Protein AF-A0A3A9GCS2-F1 (afdb_monomer_lite)

Radius of gyration: 21.58 Å; chains: 1; bounding box: 58×76×48 Å

Structure (mmCIF, N/CA/C/O backbone):
data_AF-A0A3A9GCS2-F1
#
_entry.id   AF-A0A3A9GCS2-F1
#
loop_
_atom_site.group_PDB
_atom_site.id
_atom_site.type_symbol
_atom_site.label_atom_id
_atom_site.label_alt_id
_atom_site.label_comp_id
_atom_site.label_asym_id
_atom_site.label_entity_id
_atom_site.label_seq_id
_atom_site.pdbx_PDB_ins_code
_atom_site.Cartn_x
_atom_site.Cartn_y
_atom_site.Cartn_z
_atom_site.occupancy
_atom_site.B_iso_or_equiv
_atom_site.auth_seq_id
_atom_site.auth_comp_id
_atom_site.auth_asym_id
_atom_site.auth_atom_id
_atom_site.pdbx_PDB_model_num
ATOM 1 N N . MET A 1 1 ? -0.606 -51.457 -25.659 1.00 39.75 1 MET A N 1
ATOM 2 C CA . MET A 1 1 ? -1.468 -51.600 -24.466 1.00 39.75 1 MET A CA 1
ATOM 3 C C . MET A 1 1 ? -0.758 -50.981 -23.268 1.00 39.75 1 MET A C 1
ATOM 5 O O . MET A 1 1 ? 0.150 -51.599 -22.729 1.00 39.75 1 MET A O 1
ATOM 9 N N . LYS A 1 2 ? -1.099 -49.731 -22.942 1.00 30.97 2 LYS A N 1
ATOM 10 C CA . LYS A 1 2 ? -0.960 -49.078 -21.628 1.00 30.97 2 LYS A CA 1
ATOM 11 C C . LYS A 1 2 ? -1.582 -47.689 -21.780 1.00 30.97 2 LYS A C 1
ATOM 13 O O . LYS A 1 2 ? -0.999 -46.808 -22.401 1.00 30.97 2 LYS A O 1
ATOM 18 N N . GLU A 1 3 ? -2.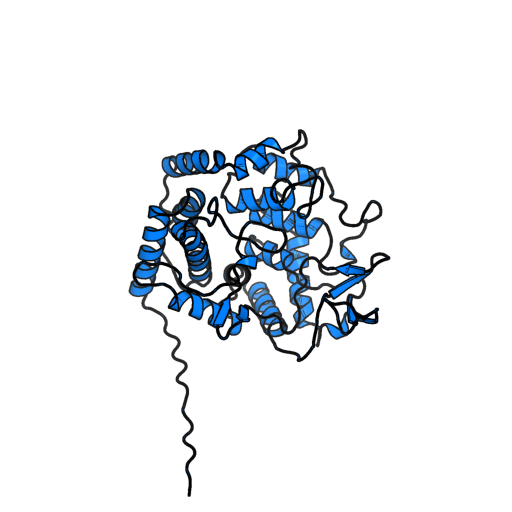823 -47.575 -21.325 1.00 30.20 3 GLU A N 1
ATOM 19 C CA . GLU A 1 3 ? -3.584 -46.331 -21.262 1.00 30.20 3 GLU A CA 1
ATOM 20 C C . GLU A 1 3 ? -2.958 -45.404 -20.216 1.00 30.20 3 GLU A C 1
ATOM 22 O O . GLU A 1 3 ? -2.733 -45.802 -19.074 1.00 30.20 3 GLU A O 1
ATOM 27 N N . LEU A 1 4 ? -2.685 -44.160 -20.605 1.00 31.75 4 LEU A N 1
ATOM 28 C CA . LEU A 1 4 ? -2.402 -43.066 -19.684 1.00 31.75 4 LEU A CA 1
ATOM 29 C C . LEU A 1 4 ? -3.685 -42.248 -19.545 1.00 31.75 4 LEU A C 1
ATOM 31 O O . LEU A 1 4 ? -4.057 -41.463 -20.415 1.00 31.75 4 LEU A O 1
ATOM 35 N N . SER A 1 5 ? -4.375 -42.503 -18.436 1.00 30.11 5 SER A N 1
ATOM 36 C CA . SER A 1 5 ? -5.540 -41.769 -17.956 1.00 30.11 5 SER A CA 1
ATOM 37 C C . SER A 1 5 ? -5.201 -40.285 -17.779 1.00 30.11 5 SER A C 1
ATOM 39 O O . SER A 1 5 ? -4.452 -39.902 -16.880 1.00 30.11 5 SER A O 1
ATOM 41 N N . CYS A 1 6 ? -5.798 -39.442 -18.618 1.00 29.20 6 CYS A N 1
ATOM 42 C CA . CYS A 1 6 ? -5.827 -37.997 -18.446 1.00 29.20 6 CYS A CA 1
ATOM 43 C C . CYS A 1 6 ? -6.805 -37.649 -17.308 1.00 29.20 6 CYS A C 1
ATOM 45 O O . CYS A 1 6 ? -8.025 -37.663 -17.492 1.00 29.20 6 CYS A O 1
ATOM 47 N N . MET A 1 7 ? -6.279 -37.346 -16.116 1.00 28.23 7 MET A N 1
ATOM 48 C CA . MET A 1 7 ? -7.063 -36.732 -15.042 1.00 28.23 7 MET A CA 1
ATOM 49 C C . MET A 1 7 ? -7.455 -35.311 -15.463 1.00 28.23 7 MET A C 1
ATOM 51 O O . MET A 1 7 ? -6.637 -34.394 -15.471 1.00 28.23 7 MET A O 1
ATOM 55 N N . LYS A 1 8 ? -8.735 -35.124 -15.791 1.00 29.70 8 LYS A N 1
ATOM 56 C CA . LYS A 1 8 ? -9.366 -33.805 -15.875 1.00 29.70 8 LYS A CA 1
ATOM 57 C C . LYS A 1 8 ? -9.330 -33.154 -14.490 1.00 29.70 8 LYS A C 1
ATOM 59 O O . LYS A 1 8 ? -10.089 -33.549 -13.606 1.00 29.70 8 LYS A O 1
ATOM 64 N N . MET A 1 9 ? -8.497 -32.131 -14.312 1.00 29.33 9 MET A N 1
ATOM 65 C CA . MET A 1 9 ? -8.662 -31.196 -13.201 1.00 29.33 9 MET A CA 1
ATOM 66 C C . MET A 1 9 ? -9.981 -30.442 -13.396 1.00 29.33 9 MET A C 1
ATOM 68 O O . MET A 1 9 ? -10.124 -29.635 -14.313 1.00 29.33 9 MET A O 1
ATOM 72 N N . LYS A 1 10 ? -10.971 -30.730 -12.546 1.00 30.91 10 LYS A N 1
ATOM 73 C CA . LYS A 1 10 ? -12.172 -29.904 -12.409 1.00 30.91 10 LYS A CA 1
ATOM 74 C C . LYS A 1 10 ? -11.767 -28.594 -11.734 1.00 30.91 10 LYS A C 1
ATOM 76 O O . LYS A 1 10 ? -11.644 -28.542 -10.515 1.00 30.91 10 LYS A O 1
ATOM 81 N N . GLY A 1 11 ? -11.583 -27.539 -12.523 1.00 32.00 11 GLY A N 1
ATOM 82 C CA . GLY A 1 11 ? -11.622 -26.168 -12.025 1.00 32.00 11 GLY A CA 1
ATOM 83 C C . GLY A 1 11 ? -13.046 -25.844 -11.580 1.00 32.00 11 GLY A C 1
ATOM 84 O O . GLY A 1 11 ? -13.867 -25.413 -12.382 1.00 32.00 11 GLY A O 1
ATOM 85 N N . SER A 1 12 ? -13.362 -26.121 -10.317 1.00 35.31 12 SER A N 1
ATOM 86 C CA . SER A 1 12 ? -14.592 -25.658 -9.683 1.00 35.31 12 SER A CA 1
ATOM 87 C C . SER A 1 12 ? -14.319 -24.282 -9.091 1.00 35.31 12 SER A C 1
ATOM 89 O O . SER A 1 12 ? -13.737 -24.190 -8.013 1.00 35.31 12 SER A O 1
ATOM 91 N N . SER A 1 13 ? -14.751 -23.211 -9.759 1.00 41.91 13 SER A N 1
ATOM 92 C CA . SER A 1 13 ? -14.886 -21.914 -9.095 1.00 41.91 13 SER A CA 1
ATOM 93 C C . SER A 1 13 ? -15.993 -22.042 -8.044 1.00 41.91 13 SER A C 1
ATOM 95 O O . SER A 1 13 ? -17.179 -21.932 -8.362 1.00 41.91 13 SER A O 1
ATOM 97 N N . ARG A 1 14 ? -15.633 -22.342 -6.793 1.00 47.34 14 ARG A N 1
ATOM 98 C CA . ARG A 1 14 ? -16.568 -22.232 -5.672 1.00 47.34 14 ARG A CA 1
ATOM 99 C C . ARG A 1 14 ? -16.862 -20.747 -5.473 1.00 47.34 14 ARG A C 1
ATOM 101 O O . ARG A 1 14 ? -16.054 -20.030 -4.901 1.00 47.34 14 ARG A O 1
ATOM 108 N N . ARG A 1 15 ? -18.007 -20.274 -5.963 1.00 51.75 15 ARG A N 1
ATOM 109 C CA . ARG A 1 15 ? -18.645 -19.105 -5.353 1.00 51.75 15 ARG A CA 1
ATOM 110 C C . ARG A 1 15 ? -19.301 -19.613 -4.076 1.00 51.75 15 ARG A C 1
ATOM 112 O O . ARG A 1 15 ? -20.202 -20.445 -4.160 1.00 51.75 15 ARG A O 1
ATOM 119 N N . ALA A 1 16 ? -18.790 -19.182 -2.926 1.00 59.31 16 ALA A N 1
ATOM 120 C CA . ALA A 1 16 ? -19.481 -19.360 -1.656 1.00 59.31 16 ALA A CA 1
ATOM 121 C C . ALA A 1 16 ? -20.886 -18.746 -1.767 1.00 59.31 16 ALA A C 1
ATOM 123 O O . ALA A 1 16 ? -21.078 -17.772 -2.501 1.00 59.31 16 ALA A O 1
ATOM 124 N N . SER A 1 17 ? -21.879 -19.345 -1.110 1.00 68.50 17 SER A N 1
ATOM 125 C CA . SER A 1 17 ? -23.223 -18.766 -1.103 1.00 68.50 17 SER A CA 1
ATOM 126 C C . SER A 1 17 ? -23.206 -17.420 -0.363 1.00 68.50 17 SER A C 1
ATOM 128 O O . SER A 1 17 ? -22.366 -17.214 0.513 1.00 68.50 17 SER A O 1
ATOM 130 N N . ASN A 1 18 ? -24.132 -16.504 -0.667 1.00 65.88 18 ASN A N 1
ATOM 131 C CA . ASN A 1 18 ? -24.208 -15.215 0.042 1.00 65.88 18 ASN A CA 1
ATOM 132 C C . ASN A 1 18 ? -24.343 -15.400 1.570 1.00 65.88 18 ASN A C 1
ATOM 134 O O . ASN A 1 18 ? -23.816 -14.597 2.333 1.00 65.88 18 ASN A O 1
ATOM 138 N N . SER A 1 19 ? -24.991 -16.482 2.025 1.00 66.25 19 SER A N 1
ATOM 139 C CA . SER A 1 19 ? -25.070 -16.837 3.449 1.00 66.25 19 SER A CA 1
ATOM 140 C C . SER A 1 19 ? -23.724 -17.256 4.043 1.00 66.25 19 SER A C 1
ATOM 142 O O . SER A 1 19 ? -23.436 -16.900 5.181 1.00 66.25 19 SER A O 1
ATOM 144 N N . ASP A 1 20 ? -22.883 -17.968 3.287 1.00 72.94 20 ASP A N 1
ATOM 145 C CA . ASP A 1 20 ? -21.543 -18.358 3.748 1.00 72.94 20 ASP A CA 1
ATOM 146 C C . ASP A 1 20 ? -20.611 -17.140 3.831 1.00 72.94 20 ASP A C 1
ATOM 148 O O . ASP A 1 20 ? -19.806 -17.036 4.756 1.00 72.94 20 ASP A O 1
ATOM 152 N N . GLN A 1 21 ? -20.741 -16.201 2.886 1.00 78.00 21 GLN A N 1
ATOM 153 C CA . GLN A 1 21 ? -19.963 -14.959 2.861 1.00 78.00 21 GLN A CA 1
ATOM 154 C C . GLN A 1 21 ? -20.330 -14.025 4.019 1.00 78.00 21 GLN A C 1
ATOM 156 O O . GLN A 1 21 ? -19.434 -13.543 4.709 1.00 78.00 21 GLN A O 1
ATOM 161 N N . SER A 1 22 ? -21.628 -13.809 4.265 1.00 74.50 22 SER A N 1
ATOM 162 C CA . SER A 1 22 ? -22.109 -13.004 5.399 1.00 74.50 22 SER A CA 1
ATOM 163 C C . SER A 1 22 ? -21.662 -13.608 6.730 1.00 74.50 22 SER A C 1
ATOM 165 O O . SER A 1 22 ? -21.099 -12.905 7.560 1.00 74.50 22 SER A O 1
ATOM 167 N N . ASN A 1 23 ? -21.793 -14.928 6.896 1.00 87.25 23 ASN A N 1
ATOM 168 C CA . ASN A 1 23 ? -21.334 -15.620 8.101 1.00 87.25 23 ASN A CA 1
ATOM 169 C C . ASN A 1 23 ? -19.813 -15.474 8.315 1.00 87.25 23 ASN A C 1
ATOM 171 O O . ASN A 1 23 ? -19.345 -15.266 9.433 1.00 87.25 23 ASN A O 1
ATOM 175 N N . LEU A 1 24 ? -19.012 -15.563 7.249 1.00 93.56 24 LEU A N 1
ATOM 176 C CA . LEU A 1 24 ? -17.567 -15.370 7.350 1.00 93.56 24 LEU A CA 1
ATOM 177 C C . LEU A 1 24 ? -17.199 -13.927 7.731 1.00 93.56 24 LEU A C 1
ATOM 179 O O . LEU A 1 24 ? -16.340 -13.736 8.593 1.00 93.56 24 LEU A O 1
ATOM 183 N N . LEU A 1 25 ? -17.856 -12.929 7.130 1.00 95.69 25 LEU A N 1
ATOM 184 C CA . LEU A 1 25 ? -17.661 -11.518 7.473 1.00 95.69 25 LEU A CA 1
ATOM 185 C C . LEU A 1 25 ? -17.982 -11.248 8.948 1.00 95.69 25 LEU A C 1
ATOM 187 O O . LEU A 1 25 ? -17.190 -10.586 9.623 1.00 95.69 25 LEU A O 1
ATOM 191 N N . ASP A 1 26 ? -19.095 -11.787 9.448 1.00 95.19 26 ASP A N 1
ATOM 192 C CA . ASP A 1 26 ? -19.522 -11.624 10.839 1.00 95.19 26 ASP A CA 1
ATOM 193 C C . ASP A 1 26 ? -18.474 -12.184 11.806 1.00 95.19 26 ASP A C 1
ATOM 195 O O . ASP A 1 26 ? -18.030 -11.475 12.706 1.00 95.19 26 ASP A O 1
ATOM 199 N N . ARG A 1 27 ? -17.988 -13.410 11.566 1.00 96.50 27 ARG A N 1
ATOM 200 C CA . ARG A 1 27 ? -16.975 -14.055 12.421 1.00 96.50 27 ARG A CA 1
ATOM 201 C C . ARG A 1 27 ? -15.653 -13.294 12.458 1.00 96.50 27 ARG A C 1
ATOM 203 O O . ARG A 1 27 ? -15.095 -13.076 13.532 1.00 96.50 27 ARG A O 1
ATOM 210 N N . ILE A 1 28 ? -15.147 -12.876 11.293 1.00 98.31 28 ILE A N 1
ATOM 211 C CA . ILE A 1 28 ? -13.907 -12.088 11.213 1.00 98.31 28 ILE A CA 1
ATOM 212 C C . ILE A 1 28 ? -14.083 -10.766 11.970 1.00 98.31 28 ILE A C 1
ATOM 214 O O . ILE A 1 28 ? -13.216 -10.359 12.748 1.00 98.31 28 ILE A O 1
ATOM 218 N N . SER A 1 29 ? -15.213 -10.093 11.747 1.00 98.00 29 SER A N 1
ATOM 219 C CA . SER A 1 29 ? -15.491 -8.791 12.346 1.00 98.00 29 SER A CA 1
ATOM 220 C C . SER A 1 29 ? -15.664 -8.891 13.860 1.00 98.00 29 SER A C 1
ATOM 222 O O . SER A 1 29 ? -15.117 -8.057 14.575 1.00 98.00 29 SER A O 1
ATOM 224 N N . GLU A 1 30 ? -16.353 -9.919 14.360 1.00 97.88 30 GLU A N 1
ATOM 225 C CA . GLU A 1 30 ? -16.522 -10.178 15.793 1.00 97.88 30 GLU A CA 1
ATOM 226 C C . GLU A 1 30 ? -15.166 -10.373 16.483 1.00 97.88 30 GLU A C 1
ATOM 228 O O . GLU A 1 30 ? -14.871 -9.681 17.463 1.00 97.88 30 GLU A O 1
ATOM 233 N N . PHE A 1 31 ? -14.291 -11.218 15.918 1.00 98.62 31 PHE A N 1
ATOM 234 C CA . PHE A 1 31 ? -12.938 -11.419 16.441 1.00 98.62 31 PHE A CA 1
ATOM 235 C C . PHE A 1 31 ? -12.153 -10.100 16.521 1.00 98.62 31 PHE A C 1
ATOM 237 O O . PHE A 1 31 ? -11.556 -9.783 17.554 1.00 98.62 31 PHE A O 1
ATOM 244 N N . LEU A 1 32 ? -12.155 -9.309 15.443 1.00 98.75 32 LEU A N 1
ATOM 245 C CA . LEU A 1 32 ? -11.411 -8.049 15.395 1.00 98.75 32 LEU A CA 1
ATOM 246 C C . LEU A 1 32 ? -11.992 -6.999 16.348 1.00 98.75 32 LEU A C 1
ATOM 248 O O . LEU A 1 32 ? -11.231 -6.354 17.065 1.00 98.75 32 LEU A O 1
ATOM 252 N N . VAL A 1 33 ? -13.316 -6.849 16.412 1.00 98.38 33 VAL A N 1
ATOM 253 C CA . VAL A 1 33 ? -13.975 -5.894 17.318 1.00 98.38 33 VAL A CA 1
ATOM 254 C C . VAL A 1 33 ? -13.690 -6.229 18.784 1.00 98.38 33 VAL A C 1
ATOM 256 O O . VAL A 1 33 ? -13.487 -5.323 19.592 1.00 98.38 33 VAL A O 1
ATOM 259 N N . GLN A 1 34 ? -13.628 -7.516 19.131 1.00 98.25 34 GLN A N 1
ATOM 260 C CA . GLN A 1 34 ? -13.382 -7.958 20.501 1.00 98.25 34 GLN A CA 1
ATOM 261 C C . GLN A 1 34 ? -11.911 -7.834 20.931 1.00 98.25 34 GLN A C 1
ATOM 263 O O . GLN A 1 34 ? -11.634 -7.595 22.111 1.00 98.25 34 GLN A O 1
ATOM 268 N N . HIS A 1 35 ? -10.962 -8.035 20.013 1.00 98.38 35 HIS A N 1
ATOM 269 C CA . HIS A 1 35 ? -9.557 -8.253 20.377 1.00 98.38 35 HIS A CA 1
ATOM 270 C C . HIS A 1 35 ? -8.563 -7.231 19.833 1.00 98.38 35 HIS A C 1
ATOM 272 O O . HIS A 1 35 ? -7.452 -7.145 20.366 1.00 98.38 35 HIS A O 1
ATOM 278 N N . ALA A 1 36 ? -8.910 -6.501 18.776 1.00 98.50 36 ALA A N 1
ATOM 279 C CA . ALA A 1 36 ? -7.979 -5.601 18.119 1.00 98.50 36 ALA A CA 1
ATOM 280 C C . ALA A 1 36 ? -7.885 -4.238 18.814 1.00 98.50 36 ALA A C 1
ATOM 282 O O . ALA A 1 36 ? -8.711 -3.848 19.645 1.00 98.50 36 ALA A O 1
ATOM 283 N N . ASN A 1 37 ? -6.844 -3.492 18.466 1.00 97.94 37 ASN A N 1
ATOM 284 C CA . ASN A 1 37 ? -6.675 -2.123 18.916 1.00 97.94 37 ASN A CA 1
ATOM 285 C C . ASN A 1 37 ? -7.756 -1.174 18.351 1.00 97.94 37 ASN A C 1
ATOM 287 O O . ASN A 1 37 ? -8.451 -1.500 17.386 1.00 97.94 37 ASN A O 1
ATOM 291 N N . PRO A 1 38 ? -7.865 0.050 18.900 1.00 98.44 38 PRO A N 1
ATOM 292 C CA . PRO A 1 38 ? -8.879 1.014 18.479 1.00 98.44 38 PRO A CA 1
ATOM 293 C C . PRO A 1 38 ? -8.889 1.322 16.976 1.00 98.44 38 PRO A C 1
ATOM 295 O O . PRO A 1 38 ? -9.953 1.529 16.408 1.00 98.44 38 PRO A O 1
ATOM 298 N N . SER A 1 39 ? -7.726 1.330 16.319 1.00 98.25 39 SER A N 1
ATOM 299 C CA . SER A 1 39 ? -7.620 1.644 14.890 1.00 98.25 39 SER A CA 1
ATOM 300 C C . SER A 1 39 ? -8.224 0.559 13.997 1.00 98.25 39 SER A C 1
ATOM 302 O O . SER A 1 39 ? -9.014 0.882 13.112 1.00 98.25 39 SER A O 1
ATOM 304 N N . ILE A 1 40 ? -7.932 -0.720 14.258 1.00 98.75 40 ILE A N 1
ATOM 305 C CA . ILE A 1 40 ? -8.548 -1.828 13.517 1.00 98.75 40 ILE A CA 1
ATOM 306 C C . ILE A 1 40 ? -10.055 -1.863 13.776 1.00 98.75 40 ILE A C 1
ATOM 308 O O . ILE A 1 40 ? -10.834 -1.977 12.833 1.00 98.75 40 ILE A O 1
ATOM 312 N N . VAL A 1 41 ? -10.478 -1.714 15.038 1.00 98.75 41 VAL A N 1
ATOM 313 C CA . VAL A 1 41 ? -11.908 -1.647 15.380 1.00 98.75 41 VAL A CA 1
ATOM 314 C C . VAL A 1 41 ? -12.583 -0.505 14.623 1.00 98.75 41 VAL A C 1
ATOM 316 O O . VAL A 1 41 ? -13.674 -0.690 14.083 1.00 98.75 41 VAL A O 1
ATOM 319 N N . TYR A 1 42 ? -11.922 0.652 14.527 1.00 98.50 42 TYR A N 1
ATOM 320 C CA . TYR A 1 42 ? -12.462 1.785 13.793 1.00 98.50 42 TYR A CA 1
ATOM 321 C C . TYR A 1 42 ? -12.661 1.444 12.311 1.00 98.50 42 TYR A C 1
ATOM 323 O O . TYR A 1 42 ? -13.778 1.563 11.807 1.00 98.50 42 TYR A O 1
ATOM 331 N N . HIS A 1 43 ? -11.635 0.932 11.634 1.00 97.88 43 HIS A N 1
ATOM 332 C CA . HIS A 1 43 ? -11.751 0.514 10.237 1.00 97.88 43 HIS A CA 1
ATOM 333 C C . HIS A 1 43 ? -12.877 -0.497 10.003 1.00 97.88 43 HIS A C 1
ATOM 335 O O . HIS A 1 43 ? -13.703 -0.307 9.110 1.00 97.88 43 HIS A O 1
ATOM 341 N N . VAL A 1 44 ? -12.951 -1.552 10.822 1.00 98.31 44 VAL A N 1
ATOM 342 C CA . VAL A 1 44 ? -13.973 -2.599 10.680 1.00 98.31 44 VAL A CA 1
ATOM 343 C C . VAL A 1 44 ? -15.373 -1.997 10.778 1.00 98.31 44 VAL A C 1
ATOM 345 O O . VAL A 1 44 ? -16.214 -2.245 9.916 1.00 98.31 44 VAL A O 1
ATOM 348 N N . LYS A 1 45 ? -15.638 -1.158 11.781 1.00 98.19 45 LYS A N 1
ATOM 349 C CA . LYS A 1 45 ? -16.982 -0.600 11.966 1.00 98.19 45 LYS A CA 1
ATOM 350 C C . LYS A 1 45 ? -17.324 0.529 10.986 1.00 98.19 45 LYS A C 1
ATOM 352 O O . LYS A 1 45 ? -18.494 0.693 10.639 1.00 98.19 45 LYS A O 1
ATOM 357 N N . ASN A 1 46 ? -16.337 1.316 10.554 1.00 97.00 46 ASN A N 1
ATOM 358 C CA . ASN A 1 46 ? -16.541 2.476 9.682 1.00 97.00 46 ASN A CA 1
ATOM 359 C C . ASN A 1 46 ? -16.571 2.107 8.198 1.00 97.00 46 ASN A C 1
ATOM 361 O O . ASN A 1 46 ? -17.511 2.472 7.496 1.00 97.00 46 ASN A O 1
ATOM 365 N N . ASP A 1 47 ? -15.557 1.381 7.732 1.00 95.00 47 ASP A N 1
ATOM 366 C CA . ASP A 1 47 ? -15.317 1.170 6.302 1.00 95.00 47 ASP A CA 1
ATOM 367 C C . ASP A 1 47 ? -15.980 -0.114 5.791 1.00 95.00 47 ASP A C 1
ATOM 369 O O . ASP A 1 47 ? -16.426 -0.169 4.638 1.00 95.00 47 ASP A O 1
ATOM 373 N N . ILE A 1 48 ? -16.054 -1.135 6.655 1.00 96.50 48 ILE A N 1
ATOM 374 C CA . ILE A 1 48 ? -16.537 -2.475 6.306 1.00 96.50 48 ILE A CA 1
ATOM 375 C C . ILE A 1 48 ? -18.006 -2.647 6.704 1.00 96.50 48 ILE A C 1
ATOM 377 O O . ILE A 1 48 ? -18.858 -2.796 5.832 1.00 96.50 48 ILE A O 1
ATOM 381 N N . LEU A 1 49 ? -18.319 -2.581 8.003 1.00 95.75 49 LEU A N 1
ATOM 382 C CA . LEU A 1 49 ? -19.678 -2.806 8.512 1.00 95.75 49 LEU A CA 1
ATOM 383 C C . LEU A 1 49 ? -20.598 -1.587 8.380 1.00 95.75 49 LEU A C 1
ATOM 385 O O . LEU A 1 49 ? -21.815 -1.728 8.421 1.00 95.75 49 LEU A O 1
ATOM 389 N N . LYS A 1 50 ? -20.027 -0.383 8.253 1.00 95.88 50 LYS A N 1
ATOM 390 C CA . LYS A 1 50 ? -20.758 0.890 8.100 1.00 95.88 50 LYS A CA 1
ATOM 391 C C . LYS A 1 50 ? -21.848 1.110 9.161 1.00 95.88 50 LYS A C 1
ATOM 393 O O . LYS A 1 50 ? -22.902 1.672 8.872 1.00 95.88 50 LYS A O 1
ATOM 398 N N . ASN A 1 51 ? -21.584 0.684 10.395 1.00 95.81 51 ASN A N 1
ATOM 399 C CA . ASN A 1 51 ? -22.540 0.709 11.508 1.00 95.81 51 ASN A CA 1
ATOM 400 C C . ASN A 1 51 ? -22.019 1.452 12.751 1.00 95.81 51 ASN A C 1
ATOM 402 O O . ASN A 1 51 ? -22.602 1.347 13.830 1.00 95.81 51 ASN A O 1
ATOM 406 N N . ILE A 1 52 ? -20.907 2.177 12.618 1.00 97.62 52 ILE A N 1
ATOM 407 C CA . ILE A 1 52 ? -20.317 2.954 13.709 1.00 97.62 52 ILE A CA 1
ATOM 408 C C . ILE A 1 52 ? -21.107 4.242 13.992 1.00 97.62 52 ILE A C 1
ATOM 410 O O . ILE A 1 52 ? -21.514 4.955 13.073 1.00 97.62 52 ILE A O 1
ATOM 414 N N . THR A 1 53 ? -21.276 4.572 15.272 1.00 97.94 53 THR A N 1
ATOM 415 C CA . THR A 1 53 ? -21.896 5.832 15.721 1.00 97.94 53 THR A CA 1
ATOM 416 C C . THR A 1 53 ? -20.873 6.960 15.899 1.00 97.94 53 THR A C 1
ATOM 418 O O . THR A 1 53 ? -19.679 6.711 16.061 1.00 97.94 53 THR A O 1
ATOM 421 N N . ASP A 1 54 ? -21.322 8.219 15.931 1.00 97.50 54 ASP A N 1
ATOM 422 C CA . ASP A 1 54 ? -20.422 9.366 16.136 1.00 97.50 54 ASP A CA 1
ATOM 423 C C . ASP A 1 54 ? -19.765 9.393 17.529 1.00 97.50 54 ASP A C 1
ATOM 425 O O . ASP A 1 54 ? -18.643 9.884 17.665 1.00 97.50 54 ASP A O 1
ATOM 429 N N . ASP A 1 55 ? -20.425 8.852 18.557 1.00 98.00 55 ASP A N 1
ATOM 430 C CA . ASP A 1 55 ? -19.833 8.702 19.893 1.00 98.00 55 ASP A CA 1
ATOM 431 C C . ASP A 1 55 ? -18.683 7.692 19.882 1.00 98.00 55 ASP A C 1
ATOM 433 O O . ASP A 1 55 ? -17.597 7.978 20.386 1.00 98.00 55 ASP A O 1
ATOM 437 N N . GLU A 1 56 ? -18.880 6.540 19.238 1.00 97.94 56 GLU A N 1
ATOM 438 C CA . GLU A 1 56 ? -17.834 5.521 19.099 1.00 97.94 56 GLU A CA 1
ATOM 439 C C . GLU A 1 56 ? -16.663 6.020 18.255 1.00 97.94 56 GLU A C 1
ATOM 441 O O . GLU A 1 56 ? -15.507 5.768 18.584 1.00 97.94 56 GLU A O 1
ATOM 446 N N . LYS A 1 57 ? -16.951 6.774 17.190 1.00 97.94 57 LYS A N 1
ATOM 447 C CA . LYS A 1 57 ? -15.930 7.453 16.389 1.00 97.94 57 LYS A CA 1
ATOM 448 C C . LYS A 1 57 ? -15.046 8.356 17.250 1.00 97.94 57 LYS A C 1
ATOM 450 O O . LYS A 1 57 ? -13.825 8.321 17.106 1.00 97.94 57 LYS A O 1
ATOM 455 N N . ARG A 1 58 ? -15.644 9.163 18.135 1.00 97.69 58 ARG A N 1
ATOM 456 C CA . ARG A 1 58 ? -14.903 10.042 19.055 1.00 97.69 58 ARG A CA 1
ATOM 457 C C . ARG A 1 58 ? -14.065 9.247 20.059 1.00 97.69 58 ARG A C 1
ATOM 459 O O . ARG A 1 58 ? -12.870 9.505 20.147 1.00 97.69 58 ARG A O 1
ATOM 466 N N . ASP A 1 59 ? -14.646 8.245 20.728 1.00 98.38 59 ASP A N 1
ATOM 467 C CA . ASP A 1 59 ? -13.913 7.393 21.686 1.00 98.38 59 ASP A CA 1
ATOM 468 C C . ASP A 1 59 ? -12.695 6.716 21.041 1.00 98.38 59 ASP A C 1
ATOM 470 O O . ASP A 1 59 ? -11.581 6.756 21.572 1.00 98.38 59 ASP A O 1
ATOM 474 N N . LEU A 1 60 ? -12.889 6.115 19.863 1.00 98.50 60 LEU A N 1
ATOM 475 C CA . LEU A 1 60 ? -11.812 5.428 19.160 1.00 98.50 60 LEU A CA 1
ATOM 476 C C . LEU A 1 60 ? -10.713 6.405 18.744 1.00 98.50 60 LEU A C 1
ATOM 478 O O . LEU A 1 60 ? -9.540 6.087 18.934 1.00 98.50 60 LEU A O 1
ATOM 482 N N . GLN A 1 61 ? -11.057 7.594 18.239 1.00 98.06 61 GLN A N 1
ATOM 483 C CA . GLN A 1 61 ? -10.059 8.619 17.924 1.00 98.06 61 GLN A CA 1
ATOM 484 C C . GLN A 1 61 ? -9.251 9.048 19.139 1.00 98.06 61 GLN A C 1
ATOM 486 O O . GLN A 1 61 ? -8.024 9.077 19.054 1.00 98.06 61 GLN A O 1
ATOM 491 N N . ASP A 1 62 ? -9.907 9.336 20.262 1.00 98.19 62 ASP A N 1
ATOM 492 C CA . ASP A 1 62 ? -9.214 9.750 21.479 1.00 98.19 62 ASP A CA 1
ATOM 493 C C . ASP A 1 62 ? -8.194 8.684 21.893 1.00 98.19 62 ASP A C 1
ATOM 495 O O . ASP A 1 62 ? -7.029 8.990 22.150 1.00 98.19 62 ASP A O 1
ATOM 499 N N . ARG A 1 63 ? -8.581 7.404 21.850 1.00 98.44 63 ARG A N 1
ATOM 500 C CA . ARG A 1 63 ? -7.695 6.276 22.175 1.00 98.44 63 ARG A CA 1
ATOM 501 C C . ARG A 1 63 ? -6.559 6.089 21.167 1.00 98.44 63 ARG A C 1
ATOM 503 O O . ARG A 1 63 ? -5.440 5.802 21.590 1.00 98.44 63 ARG A O 1
ATOM 510 N N . ILE A 1 64 ? -6.818 6.256 19.866 1.00 98.44 64 ILE A N 1
ATOM 511 C CA . ILE A 1 64 ? -5.788 6.206 18.811 1.00 98.44 64 ILE A CA 1
ATOM 512 C C . ILE A 1 64 ? -4.750 7.301 19.054 1.00 98.44 64 ILE A C 1
ATOM 514 O O . ILE A 1 64 ? -3.549 7.034 19.025 1.00 98.44 64 ILE A O 1
ATOM 518 N N . LEU A 1 65 ? -5.199 8.523 19.346 1.00 98.25 65 LEU A N 1
ATOM 519 C CA . LEU A 1 65 ? -4.309 9.657 19.566 1.00 98.25 65 LEU A CA 1
ATOM 520 C C . LEU A 1 65 ? -3.408 9.459 20.786 1.00 98.25 65 LEU A C 1
ATOM 522 O O . LEU A 1 65 ? -2.273 9.922 20.760 1.00 98.25 65 LEU A O 1
ATOM 526 N N . GLN A 1 66 ? -3.844 8.730 21.816 1.00 98.00 66 GLN A N 1
ATOM 527 C CA . GLN A 1 66 ? -3.015 8.425 22.992 1.00 98.00 66 GLN A CA 1
ATOM 528 C C . GLN A 1 66 ? -1.947 7.341 22.762 1.00 98.00 66 GLN A C 1
ATOM 530 O O . GLN A 1 66 ? -1.128 7.082 23.649 1.00 98.00 66 GLN A O 1
ATOM 535 N N . GLU A 1 67 ? -1.913 6.678 21.603 1.00 97.19 67 GLU A N 1
ATOM 536 C CA . GLU A 1 67 ? -0.896 5.663 21.345 1.00 97.19 67 GLU A CA 1
ATOM 537 C C . GLU A 1 67 ? 0.520 6.254 21.322 1.00 97.19 67 GLU A C 1
ATOM 539 O O . GLU A 1 67 ? 0.774 7.307 20.741 1.00 97.19 67 GLU A O 1
ATOM 544 N N . LYS A 1 68 ? 1.492 5.526 21.889 1.00 95.69 68 LYS A N 1
ATOM 545 C CA . LYS A 1 68 ? 2.878 6.008 22.035 1.00 95.69 68 LYS A CA 1
ATOM 546 C C . LYS A 1 68 ? 3.510 6.460 20.718 1.00 95.69 68 LYS A C 1
ATOM 548 O O . LYS A 1 68 ? 4.159 7.496 20.695 1.00 95.69 68 LYS A O 1
ATOM 553 N N . ILE A 1 69 ? 3.319 5.702 19.635 1.00 95.06 69 ILE A N 1
ATOM 554 C CA . ILE A 1 69 ? 3.875 6.056 18.319 1.00 95.06 69 ILE A CA 1
ATOM 555 C C . ILE A 1 69 ? 3.220 7.339 17.789 1.00 95.06 69 ILE A C 1
ATOM 557 O O . ILE A 1 69 ? 3.920 8.203 17.269 1.00 95.06 69 ILE A O 1
ATOM 561 N N . ILE A 1 70 ? 1.906 7.504 17.974 1.00 97.06 70 ILE A N 1
ATOM 562 C CA . ILE A 1 70 ? 1.186 8.721 17.576 1.00 97.06 70 ILE A CA 1
ATOM 563 C C . ILE A 1 70 ? 1.684 9.923 18.381 1.00 97.06 70 ILE A C 1
ATOM 565 O O . ILE A 1 70 ? 2.008 10.954 17.800 1.00 97.06 70 ILE A O 1
ATOM 569 N N . GLN A 1 71 ? 1.847 9.772 19.695 1.00 97.62 71 GLN A N 1
ATOM 570 C CA . GLN A 1 71 ? 2.405 10.814 20.558 1.00 97.62 71 GLN A CA 1
ATOM 571 C C . GLN A 1 71 ? 3.842 11.195 20.166 1.00 97.62 71 GLN A C 1
ATOM 573 O O . GLN A 1 71 ? 4.180 12.379 20.160 1.00 97.62 71 GLN A O 1
ATOM 578 N N . SER A 1 72 ? 4.676 10.229 19.767 1.00 95.25 72 SER A N 1
ATOM 579 C CA . SER A 1 72 ? 6.010 10.507 19.217 1.00 95.25 72 SER A CA 1
ATOM 580 C C . SER A 1 72 ? 5.946 11.318 17.919 1.00 95.25 72 SER A C 1
ATOM 582 O O . SER A 1 72 ? 6.680 12.295 17.781 1.00 95.25 72 SER A O 1
ATOM 584 N N . ILE A 1 73 ? 5.040 10.969 16.997 1.00 96.50 73 ILE A N 1
ATOM 585 C CA . ILE A 1 73 ? 4.838 11.716 15.745 1.00 96.50 73 ILE A CA 1
ATOM 586 C C . ILE A 1 73 ? 4.376 13.151 16.036 1.00 96.50 73 ILE A C 1
ATOM 588 O O . ILE A 1 73 ? 4.942 14.093 15.486 1.00 96.50 73 ILE A O 1
ATOM 592 N N . ILE A 1 74 ? 3.399 13.327 16.932 1.00 97.75 74 ILE A N 1
ATOM 593 C CA . ILE A 1 74 ? 2.910 14.649 17.358 1.00 97.75 74 ILE A CA 1
ATOM 594 C C . ILE A 1 74 ? 4.060 15.483 17.932 1.00 97.75 74 ILE A C 1
ATOM 596 O O . ILE A 1 74 ? 4.255 16.627 17.533 1.00 97.75 74 ILE A O 1
ATOM 600 N N . THR A 1 75 ? 4.857 14.898 18.826 1.00 96.44 75 THR A N 1
ATOM 601 C CA . THR A 1 75 ? 5.953 15.600 19.512 1.00 96.44 75 THR A CA 1
ATOM 602 C C . THR A 1 75 ? 7.069 16.024 18.554 1.00 96.44 75 THR A C 1
ATOM 604 O O . THR A 1 75 ? 7.717 17.042 18.782 1.00 96.44 75 THR A O 1
ATOM 607 N N . CYS A 1 76 ? 7.308 15.272 17.474 1.00 95.62 76 CYS A N 1
ATOM 608 C CA . CYS A 1 76 ? 8.351 15.603 16.501 1.00 95.62 76 CYS A CA 1
ATOM 609 C C . CYS A 1 76 ? 7.911 16.605 15.419 1.00 95.62 76 CYS A C 1
ATOM 611 O O . CYS A 1 76 ? 8.735 16.974 14.574 1.00 95.62 76 CYS A O 1
ATOM 613 N N . GLN A 1 77 ? 6.639 17.020 15.399 1.00 97.31 77 GLN A N 1
ATOM 614 C CA . GLN A 1 77 ? 6.148 17.983 14.418 1.00 97.31 77 GLN A CA 1
ATOM 615 C C . GLN A 1 77 ? 6.759 19.368 14.661 1.00 97.31 77 GLN A C 1
ATOM 617 O O . GLN A 1 77 ? 6.760 19.894 15.772 1.00 97.31 77 GLN A O 1
ATOM 622 N N . LYS A 1 78 ? 7.283 19.967 13.594 1.00 96.44 78 LYS A N 1
ATOM 623 C CA . LYS A 1 78 ? 7.872 21.308 13.585 1.00 96.44 78 LYS A CA 1
ATOM 624 C C . LYS A 1 78 ? 6.805 22.380 13.390 1.00 96.44 78 LYS A C 1
ATOM 626 O O . LYS A 1 78 ? 5.707 22.100 12.918 1.00 96.44 78 LYS A O 1
ATOM 631 N N . GLU A 1 79 ? 7.169 23.632 13.660 1.00 96.06 79 GLU A N 1
ATOM 632 C CA . GLU A 1 79 ? 6.288 24.800 13.476 1.00 96.06 79 GLU A CA 1
ATOM 633 C C . GLU A 1 79 ? 5.734 24.923 12.049 1.00 96.06 79 GLU A C 1
ATOM 635 O O . GLU A 1 79 ? 4.597 25.337 11.855 1.00 96.06 79 GLU A O 1
ATOM 640 N N . ASN A 1 80 ? 6.510 24.512 11.042 1.00 95.75 80 ASN A N 1
ATOM 641 C CA . ASN A 1 80 ? 6.088 24.497 9.639 1.00 95.75 80 ASN A CA 1
ATOM 642 C C . ASN A 1 80 ? 5.231 23.270 9.258 1.00 95.75 80 ASN A C 1
ATOM 644 O O . ASN A 1 80 ? 5.004 23.034 8.074 1.00 95.75 80 ASN A O 1
ATOM 648 N N . GLY A 1 81 ? 4.812 22.460 10.235 1.00 97.25 81 GLY A N 1
ATOM 649 C CA . GLY A 1 81 ? 4.014 21.247 10.052 1.00 97.25 81 GLY A CA 1
ATOM 650 C C . GLY A 1 81 ? 4.810 19.990 9.694 1.00 97.25 81 GLY A C 1
ATOM 651 O O . GLY A 1 81 ? 4.272 18.887 9.782 1.00 97.25 81 GLY A O 1
ATOM 652 N N . TRP A 1 82 ? 6.091 20.118 9.342 1.00 96.25 82 TRP A N 1
ATOM 653 C CA . TRP A 1 82 ? 6.930 18.988 8.942 1.00 96.25 82 TRP A CA 1
ATOM 654 C C . TRP A 1 82 ? 7.214 18.036 10.112 1.00 96.25 82 TRP A C 1
ATOM 656 O O . TRP A 1 82 ? 7.570 18.476 11.206 1.00 96.25 82 TRP A O 1
ATOM 666 N N . LEU A 1 83 ? 7.121 16.727 9.882 1.00 95.25 83 LEU A N 1
ATOM 667 C CA . LEU A 1 83 ? 7.371 15.694 10.886 1.00 95.25 83 LEU A CA 1
ATOM 668 C C . LEU A 1 83 ? 8.860 15.326 10.934 1.00 95.25 83 LEU A C 1
ATOM 670 O O . LEU A 1 83 ? 9.430 14.776 9.984 1.00 95.25 83 LEU A O 1
ATOM 674 N N . GLY A 1 84 ? 9.494 15.617 12.069 1.00 92.69 84 GLY A N 1
ATOM 675 C CA . GLY A 1 84 ? 10.867 15.225 12.367 1.00 92.69 84 GLY A CA 1
ATOM 676 C C . GLY A 1 84 ? 11.911 15.814 11.412 1.00 92.69 84 GLY A C 1
ATOM 677 O O . GLY A 1 84 ? 11.782 16.932 10.908 1.00 92.69 84 GLY A O 1
ATOM 678 N N . ASN A 1 85 ? 13.009 15.087 11.191 1.00 88.62 85 ASN A N 1
ATOM 679 C CA . ASN A 1 85 ? 14.172 15.574 10.428 1.00 88.62 85 ASN A CA 1
ATOM 680 C C . ASN A 1 85 ? 14.428 14.807 9.125 1.00 88.62 85 ASN A C 1
ATOM 682 O O . ASN A 1 85 ? 15.444 15.035 8.469 1.00 88.62 85 ASN A O 1
ATOM 686 N N . GLY A 1 86 ? 13.544 13.880 8.764 1.00 89.06 86 GLY A N 1
ATOM 687 C CA . GLY A 1 86 ? 13.651 13.074 7.551 1.00 89.06 86 GLY A CA 1
ATOM 688 C C . GLY A 1 86 ? 12.455 13.260 6.626 1.00 89.06 86 GLY A C 1
ATOM 689 O O . GLY A 1 86 ? 11.385 13.686 7.061 1.00 89.06 86 GLY A O 1
ATOM 690 N N . PHE A 1 87 ? 12.645 12.899 5.357 1.00 89.88 87 PHE A N 1
ATOM 691 C CA . PHE A 1 87 ? 11.550 12.706 4.407 1.00 89.88 87 PHE A CA 1
ATOM 692 C C . PHE A 1 87 ? 11.298 11.218 4.172 1.00 89.88 87 PHE A C 1
ATOM 694 O O . PHE A 1 87 ? 10.275 10.712 4.610 1.00 89.88 87 PHE A O 1
ATOM 701 N N . HIS A 1 88 ? 12.249 10.535 3.529 1.00 88.06 88 HIS A N 1
ATOM 702 C CA . HIS A 1 88 ? 12.121 9.155 3.070 1.00 88.06 88 HIS A CA 1
ATOM 703 C C . HIS A 1 88 ? 12.982 8.209 3.916 1.00 88.06 88 HIS A C 1
ATOM 705 O O . HIS A 1 88 ? 14.212 8.210 3.812 1.00 88.06 88 HIS A O 1
ATOM 711 N N . GLY A 1 89 ? 12.321 7.413 4.756 1.00 74.56 89 GLY A N 1
ATOM 712 C CA . GLY A 1 89 ? 12.941 6.382 5.586 1.00 74.56 89 GLY A CA 1
ATOM 713 C C . GLY A 1 89 ? 13.672 6.898 6.826 1.00 74.56 89 GLY A C 1
ATOM 714 O O . GLY A 1 89 ? 13.871 8.097 7.034 1.00 74.56 89 GLY A O 1
ATOM 715 N N . SER A 1 90 ? 14.078 5.953 7.677 1.00 74.88 90 SER A N 1
ATOM 716 C CA . SER A 1 90 ? 14.878 6.249 8.866 1.00 74.88 90 SER A CA 1
ATOM 717 C C . SER A 1 90 ? 16.274 6.722 8.475 1.00 74.88 90 SER A C 1
ATOM 719 O O . SER A 1 90 ? 16.897 6.163 7.570 1.00 74.88 90 SER A O 1
ATOM 721 N N . ASN A 1 91 ? 16.815 7.679 9.218 1.00 78.88 91 ASN A N 1
ATOM 722 C CA . ASN A 1 91 ? 18.199 8.109 9.067 1.00 78.88 91 ASN A CA 1
ATOM 723 C C . ASN A 1 91 ? 18.806 8.441 10.436 1.00 78.88 91 ASN A C 1
ATOM 725 O O . ASN A 1 91 ? 18.137 8.371 11.462 1.00 78.88 91 ASN A O 1
ATOM 729 N N . LYS A 1 92 ? 20.088 8.821 10.466 1.00 78.56 92 LYS A N 1
ATOM 730 C CA . LYS A 1 92 ? 20.801 9.137 11.719 1.00 78.56 92 LYS A CA 1
ATOM 731 C C . LYS A 1 92 ? 20.151 10.244 12.570 1.00 78.56 92 LYS A C 1
ATOM 733 O O . LYS A 1 92 ? 20.464 10.345 13.747 1.00 78.56 92 LYS A O 1
ATOM 738 N N . ASN A 1 93 ? 19.278 11.061 11.980 1.00 77.06 93 ASN A N 1
ATOM 739 C CA . ASN A 1 93 ? 18.616 12.200 12.612 1.00 77.06 93 ASN A CA 1
ATOM 740 C C . ASN A 1 93 ? 17.094 12.000 12.782 1.00 77.06 93 ASN A C 1
ATOM 742 O O . ASN A 1 93 ? 16.425 12.926 13.243 1.00 77.06 93 ASN A O 1
ATOM 746 N N . ALA A 1 94 ? 16.541 10.855 12.364 1.00 78.31 94 ALA A N 1
ATOM 747 C CA . ALA A 1 94 ? 15.104 10.589 12.349 1.00 78.31 94 ALA A CA 1
ATOM 748 C C . ALA A 1 94 ? 14.807 9.098 12.556 1.00 78.31 94 ALA A C 1
ATOM 750 O O . ALA A 1 94 ? 15.223 8.254 11.751 1.00 78.31 94 ALA A O 1
ATOM 751 N N . GLY A 1 95 ? 14.047 8.782 13.610 1.00 81.88 95 GLY A N 1
ATOM 752 C CA . GLY A 1 95 ? 13.503 7.447 13.825 1.00 81.88 95 GLY A CA 1
ATOM 753 C C . GLY A 1 95 ? 12.561 6.995 12.696 1.00 81.88 95 GLY A C 1
ATOM 754 O O . GLY A 1 95 ? 12.166 7.789 11.837 1.00 81.88 95 GLY A O 1
ATOM 755 N N . PRO A 1 96 ? 12.161 5.710 12.687 1.00 83.12 96 PRO A N 1
ATOM 756 C CA . PRO A 1 96 ? 11.335 5.146 11.620 1.00 83.12 96 PRO A CA 1
ATOM 757 C C . PRO A 1 96 ? 9.986 5.849 11.457 1.00 83.12 96 PRO A C 1
ATOM 759 O O . PRO A 1 96 ? 9.518 5.931 10.333 1.00 83.12 96 PRO A O 1
ATOM 762 N N . TYR A 1 97 ? 9.404 6.399 12.527 1.00 85.81 97 TYR A N 1
ATOM 763 C CA . TYR A 1 97 ? 8.132 7.138 12.493 1.00 85.81 97 TYR A CA 1
ATOM 764 C C . TYR A 1 97 ? 8.308 8.664 12.584 1.00 85.81 97 TYR A C 1
ATOM 766 O O . TYR A 1 97 ? 7.370 9.408 12.335 1.00 85.81 97 TYR A O 1
ATOM 774 N N . GLU A 1 98 ? 9.513 9.145 12.900 1.00 88.25 98 GLU A N 1
ATOM 775 C CA . GLU A 1 98 ? 9.845 10.572 13.065 1.00 88.25 98 GLU A CA 1
ATOM 776 C C . GLU A 1 98 ? 10.403 11.158 11.758 1.00 88.25 98 GLU A C 1
ATOM 778 O O . GLU A 1 98 ? 11.401 11.885 11.724 1.00 88.25 98 GLU A O 1
ATOM 783 N N . ASN A 1 99 ? 9.785 10.773 10.649 1.00 91.56 99 ASN A N 1
ATOM 784 C CA . ASN A 1 99 ? 10.041 11.315 9.325 1.00 91.56 99 ASN A CA 1
ATOM 785 C C . ASN A 1 99 ? 8.709 11.525 8.612 1.00 91.56 99 ASN A C 1
ATOM 787 O O . ASN A 1 99 ? 7.721 10.846 8.896 1.00 91.56 99 ASN A O 1
ATOM 791 N N . GLN A 1 100 ? 8.708 12.468 7.680 1.00 94.81 100 GLN A N 1
ATOM 792 C CA . GLN A 1 100 ? 7.498 12.935 7.026 1.00 94.81 100 GLN A CA 1
ATOM 793 C C . GLN A 1 100 ? 6.736 11.832 6.289 1.00 94.81 100 GLN A C 1
ATOM 795 O O . GLN A 1 100 ? 5.520 11.754 6.434 1.00 94.81 100 GLN A O 1
ATOM 800 N N . GLU A 1 101 ? 7.410 10.972 5.522 1.00 94.69 101 GLU A N 1
ATOM 801 C CA . GLU A 1 101 ? 6.720 9.923 4.772 1.00 94.69 101 GLU A CA 1
ATOM 802 C C . GLU A 1 101 ? 6.045 8.919 5.711 1.00 94.69 101 GLU A C 1
ATOM 804 O O . GLU A 1 101 ? 4.830 8.727 5.657 1.00 94.69 101 GLU A O 1
ATOM 809 N N . VAL A 1 102 ? 6.824 8.270 6.580 1.00 94.19 102 VAL A N 1
ATOM 810 C CA . VAL A 1 102 ? 6.303 7.185 7.419 1.00 94.19 102 VAL A CA 1
ATOM 811 C C . VAL A 1 102 ? 5.317 7.720 8.451 1.00 94.19 102 VAL A C 1
ATOM 813 O O . VAL A 1 102 ? 4.310 7.067 8.711 1.00 94.19 102 VAL A O 1
ATOM 816 N N . GLY A 1 103 ? 5.558 8.915 8.999 1.00 95.62 103 GLY A N 1
ATOM 817 C CA . GLY A 1 103 ? 4.647 9.571 9.931 1.00 95.62 103 GLY A CA 1
ATOM 818 C C . GLY A 1 103 ? 3.277 9.837 9.305 1.00 95.62 103 GLY A C 1
ATOM 819 O O . GLY A 1 103 ? 2.267 9.427 9.872 1.00 95.62 103 GLY A O 1
ATOM 820 N N . VAL A 1 104 ? 3.225 10.441 8.109 1.00 96.88 104 VAL A N 1
ATOM 821 C CA . VAL A 1 104 ? 1.951 10.701 7.411 1.00 96.88 104 VAL A CA 1
ATOM 822 C C . VAL A 1 104 ? 1.250 9.399 7.034 1.00 96.88 104 VAL A C 1
ATOM 824 O O . VAL A 1 104 ? 0.058 9.254 7.307 1.00 96.88 104 VAL A O 1
ATOM 827 N N . LYS A 1 105 ? 1.974 8.424 6.465 1.00 95.69 105 LYS A N 1
ATOM 828 C CA . LYS A 1 105 ? 1.392 7.117 6.124 1.00 95.69 105 LYS A CA 1
ATOM 829 C C . LYS A 1 105 ? 0.817 6.418 7.354 1.00 95.69 105 LYS A C 1
ATOM 831 O O . LYS A 1 105 ? -0.283 5.886 7.284 1.00 95.69 105 LYS A O 1
ATOM 836 N N . TYR A 1 106 ? 1.527 6.448 8.483 1.00 96.19 106 TYR A N 1
ATOM 837 C CA . TYR A 1 106 ? 1.064 5.831 9.723 1.00 96.19 106 TYR A CA 1
ATOM 838 C C . TYR A 1 106 ? -0.169 6.537 10.296 1.00 96.19 106 TYR A C 1
ATOM 840 O O . TYR A 1 106 ? -1.108 5.861 10.695 1.00 96.19 106 TYR A O 1
ATOM 848 N N . LEU A 1 107 ? -0.205 7.875 10.301 1.00 97.50 107 LEU A N 1
ATOM 849 C CA . LEU A 1 107 ? -1.387 8.639 10.724 1.00 97.50 107 LEU A CA 1
ATOM 850 C C . LEU A 1 107 ? -2.614 8.318 9.853 1.00 97.50 107 LEU A C 1
ATOM 852 O O . LEU A 1 107 ? -3.699 8.104 10.393 1.00 97.50 107 LEU A O 1
ATOM 856 N N . GLY A 1 108 ? -2.432 8.242 8.530 1.00 96.50 108 GLY A N 1
ATOM 857 C CA . GLY A 1 108 ? -3.491 7.877 7.585 1.00 96.50 108 GLY A CA 1
ATOM 858 C C . GLY A 1 108 ? -4.000 6.451 7.793 1.00 96.50 108 GLY A C 1
ATOM 859 O O . GLY A 1 108 ? -5.195 6.241 7.977 1.00 96.50 108 GLY A O 1
ATOM 860 N N . GLU A 1 109 ? -3.090 5.478 7.874 1.00 95.69 109 GLU A N 1
ATOM 861 C CA . GLU A 1 109 ? -3.432 4.071 8.122 1.00 95.69 109 GLU A CA 1
ATOM 862 C C . GLU A 1 109 ? -4.059 3.853 9.512 1.00 95.69 109 GLU A C 1
ATOM 864 O O . GLU A 1 109 ? -4.734 2.862 9.756 1.00 95.69 109 GLU A O 1
ATOM 869 N N . LYS A 1 110 ? -3.854 4.785 10.447 1.00 97.19 110 LYS A N 1
ATOM 870 C CA . LYS A 1 110 ? -4.489 4.774 11.767 1.00 97.19 110 LYS A CA 1
ATOM 871 C C . LYS A 1 110 ? -5.892 5.377 11.790 1.00 97.19 110 LYS A C 1
ATOM 873 O O . LYS A 1 110 ? -6.505 5.382 12.85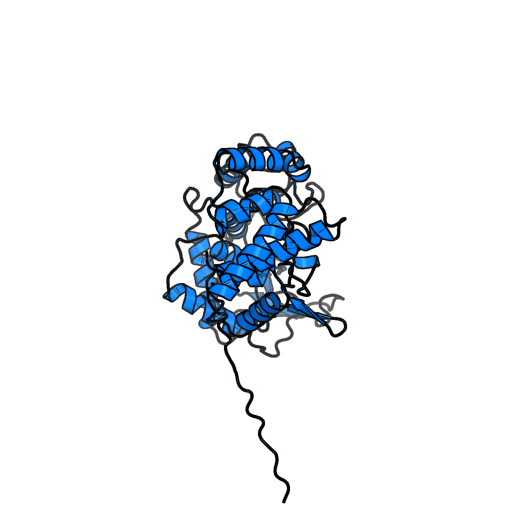5 1.00 97.19 110 LYS A O 1
ATOM 878 N N . LEU A 1 111 ? -6.394 5.881 10.660 1.00 96.12 111 LEU A N 1
ATOM 879 C CA . LEU A 1 111 ? -7.610 6.694 10.555 1.00 96.12 111 LEU A CA 1
ATOM 880 C C . LEU A 1 111 ? -7.594 7.943 11.443 1.00 96.12 111 LEU A C 1
ATOM 882 O O . LEU A 1 111 ? -8.632 8.333 11.977 1.00 96.12 111 LEU A O 1
ATOM 886 N N . VAL A 1 112 ? -6.443 8.595 11.623 1.00 98.00 112 VAL A N 1
ATOM 887 C CA . VAL A 1 112 ? -6.435 9.922 12.258 1.00 98.00 112 VAL A CA 1
ATOM 888 C C . VAL A 1 112 ? -7.203 10.899 11.369 1.00 98.00 112 VAL A C 1
ATOM 890 O O . VAL A 1 112 ? -6.985 10.947 10.159 1.00 98.00 112 VAL A O 1
ATOM 893 N N . TYR A 1 113 ? -8.104 11.690 11.955 1.00 97.12 113 TYR A N 1
ATOM 894 C CA . TYR A 1 113 ? -8.892 12.646 11.176 1.00 97.12 113 TYR A CA 1
ATOM 895 C C . TYR A 1 113 ? -8.049 13.650 10.407 1.00 97.12 113 TYR A C 1
ATOM 897 O O . TYR A 1 113 ? -7.080 14.206 10.923 1.00 97.12 113 TYR A O 1
ATOM 905 N N . LYS A 1 114 ? -8.510 13.947 9.186 1.00 96.25 114 LYS A N 1
ATOM 906 C CA . LYS A 1 114 ? -7.896 14.941 8.303 1.00 96.25 114 LYS A CA 1
ATOM 907 C C . LYS A 1 114 ? -7.769 16.319 8.964 1.00 96.25 114 LYS A C 1
ATOM 909 O O . LYS A 1 114 ? -6.820 17.052 8.716 1.00 96.25 114 LYS A O 1
ATOM 914 N N . GLU A 1 115 ? -8.713 16.679 9.828 1.00 96.00 115 GLU A N 1
ATOM 915 C CA . GLU A 1 115 ? -8.688 17.970 10.524 1.00 96.00 115 GLU A CA 1
ATOM 916 C C . GLU A 1 115 ? -7.903 17.942 11.843 1.00 96.00 115 GLU A C 1
ATOM 918 O O . GLU A 1 115 ? -7.707 18.993 12.455 1.00 96.00 115 GLU A O 1
ATOM 923 N N . THR A 1 116 ? -7.404 16.780 12.283 1.00 98.12 116 THR A N 1
ATOM 924 C CA . THR A 1 116 ? -6.526 16.717 13.454 1.00 98.12 116 THR A CA 1
ATOM 925 C C . THR A 1 116 ? -5.228 17.467 13.136 1.00 98.12 116 THR A C 1
ATOM 927 O O . THR A 1 116 ? -4.577 17.135 12.138 1.00 98.12 116 THR A O 1
ATOM 930 N N . PRO A 1 117 ? -4.796 18.431 13.980 1.00 98.06 117 PRO A N 1
ATOM 931 C CA . PRO A 1 117 ? -3.687 19.331 13.663 1.00 98.06 117 PRO A CA 1
ATOM 932 C C . PRO A 1 117 ? -2.420 18.633 13.164 1.00 98.06 117 PRO A C 1
ATOM 934 O O . PRO A 1 117 ? -1.830 19.079 12.185 1.00 98.06 117 PRO A O 1
ATOM 937 N N . VAL A 1 118 ? -2.036 17.505 13.773 1.00 98.19 118 VAL A N 1
ATOM 938 C CA . VAL A 1 118 ? -0.817 16.782 13.381 1.00 98.19 118 VAL A CA 1
ATOM 939 C C . VAL A 1 118 ? -0.847 16.317 11.923 1.00 98.19 118 VAL A C 1
ATOM 941 O O . VAL A 1 118 ? 0.124 16.530 11.203 1.00 98.19 118 VAL A O 1
ATOM 944 N N . LEU A 1 119 ? -1.957 15.736 11.459 1.00 98.44 119 LEU A N 1
ATOM 945 C CA . LEU A 1 119 ? -2.065 15.233 10.091 1.00 98.44 119 LEU A CA 1
ATOM 946 C C . LEU A 1 119 ? -2.273 16.384 9.106 1.00 98.44 119 LEU A C 1
ATOM 948 O O . LEU A 1 119 ? -1.549 16.477 8.115 1.00 98.44 119 LEU A O 1
ATOM 952 N N . LYS A 1 120 ? -3.185 17.308 9.431 1.00 98.25 120 LYS A N 1
ATOM 953 C CA . LYS A 1 120 ? -3.460 18.497 8.617 1.00 98.25 120 LYS A CA 1
ATOM 954 C C . LYS A 1 120 ? -2.189 19.284 8.319 1.00 98.25 120 LYS A C 1
ATOM 956 O O . LYS A 1 120 ? -1.867 19.530 7.160 1.00 98.25 120 LYS A O 1
ATOM 961 N N . ASN A 1 121 ? -1.434 19.632 9.358 1.00 98.31 121 ASN A N 1
ATOM 962 C CA . ASN A 1 121 ? -0.226 20.438 9.216 1.00 98.31 121 ASN A CA 1
ATOM 963 C C . ASN A 1 121 ? 0.871 19.684 8.455 1.00 98.31 121 ASN A C 1
ATOM 965 O O . ASN A 1 121 ? 1.597 20.294 7.674 1.00 98.31 121 ASN A O 1
ATOM 969 N N . ALA A 1 122 ? 0.973 18.361 8.631 1.00 97.69 122 ALA A N 1
ATOM 970 C CA . ALA A 1 122 ? 1.921 17.552 7.874 1.00 97.69 122 ALA A CA 1
ATOM 971 C C . ALA A 1 122 ? 1.590 17.541 6.373 1.00 97.69 122 ALA A C 1
ATOM 973 O O . ALA A 1 122 ? 2.499 17.657 5.553 1.00 97.69 122 ALA A O 1
ATOM 974 N N . ILE A 1 123 ? 0.311 17.463 5.998 1.00 97.62 123 ILE A N 1
ATOM 975 C CA . ILE A 1 123 ? -0.110 17.555 4.594 1.00 97.62 123 ILE A CA 1
ATOM 976 C C . ILE A 1 123 ? 0.120 18.963 4.031 1.00 97.62 123 ILE A C 1
ATOM 978 O O . ILE A 1 123 ? 0.643 19.098 2.926 1.00 97.62 123 ILE A O 1
ATOM 982 N N . GLU A 1 124 ? -0.184 20.021 4.785 1.00 96.94 124 GLU A N 1
ATOM 983 C CA . GLU A 1 124 ? 0.088 21.400 4.354 1.00 96.94 124 GLU A CA 1
ATOM 984 C C . GLU A 1 124 ? 1.590 21.671 4.164 1.00 96.94 124 GLU A C 1
ATOM 986 O O . GLU A 1 124 ? 1.979 22.374 3.228 1.00 96.94 124 GLU A O 1
ATOM 991 N N . ALA A 1 125 ? 2.457 21.049 4.970 1.00 96.81 125 ALA A N 1
ATOM 992 C CA . ALA A 1 125 ? 3.908 21.169 4.832 1.00 96.81 125 ALA A CA 1
ATOM 993 C C . ALA A 1 125 ? 4.411 20.729 3.442 1.00 96.81 125 ALA A C 1
ATOM 995 O O . ALA A 1 125 ? 5.366 21.306 2.917 1.00 96.81 125 ALA A O 1
ATOM 996 N N . PHE A 1 126 ? 3.744 19.768 2.792 1.00 95.06 126 PHE A N 1
ATOM 997 C CA . PHE A 1 126 ? 4.081 19.339 1.431 1.00 95.06 126 PHE A CA 1
ATOM 998 C C . PHE A 1 126 ? 3.828 20.399 0.351 1.00 95.06 126 PHE A C 1
ATOM 1000 O O . PHE A 1 126 ? 4.386 20.286 -0.741 1.00 95.06 126 PHE A O 1
ATOM 1007 N N . LYS A 1 127 ? 3.009 21.424 0.624 1.00 91.31 127 LYS A N 1
ATOM 1008 C CA . LYS A 1 127 ? 2.765 22.530 -0.319 1.00 91.31 127 LYS A CA 1
ATOM 1009 C C . LYS A 1 127 ? 3.897 23.553 -0.321 1.00 91.31 127 LYS A C 1
ATOM 1011 O O . LYS A 1 127 ? 4.100 24.242 -1.315 1.00 91.31 127 LYS A O 1
ATOM 1016 N N . ILE A 1 128 ? 4.617 23.661 0.793 1.00 90.31 128 ILE A N 1
ATOM 1017 C CA . ILE A 1 128 ? 5.644 24.687 1.008 1.00 90.31 128 ILE A CA 1
ATOM 1018 C C . ILE A 1 128 ? 7.069 24.126 0.981 1.00 90.31 128 ILE A C 1
ATOM 1020 O O . ILE A 1 128 ? 8.011 24.865 0.701 1.00 90.31 128 ILE A O 1
ATOM 1024 N N . ILE A 1 129 ? 7.248 22.831 1.256 1.00 89.12 129 ILE A N 1
ATOM 1025 C CA . ILE A 1 129 ? 8.556 22.172 1.302 1.00 89.12 129 ILE A CA 1
ATOM 1026 C C . ILE A 1 129 ? 8.650 21.165 0.162 1.00 89.12 129 ILE A C 1
ATOM 1028 O O . ILE A 1 129 ? 7.883 20.206 0.105 1.00 89.12 129 ILE A O 1
ATOM 1032 N N . SER A 1 130 ? 9.647 21.352 -0.705 1.00 83.00 130 SER A N 1
ATOM 1033 C CA . SER A 1 130 ? 10.013 20.380 -1.737 1.00 83.00 130 SER A CA 1
ATOM 1034 C C . SER A 1 130 ? 11.191 19.522 -1.258 1.00 83.00 130 SER A C 1
ATOM 1036 O O . SER A 1 130 ? 12.298 20.047 -1.083 1.00 83.00 130 SER A O 1
ATOM 1038 N N . PRO A 1 131 ? 10.992 18.217 -0.993 1.00 78.75 131 PRO A N 1
ATOM 1039 C CA . PRO A 1 131 ? 12.062 17.358 -0.510 1.00 78.75 131 PRO A CA 1
ATOM 1040 C C . PRO A 1 131 ? 13.076 17.068 -1.617 1.00 78.75 131 PRO A C 1
ATOM 1042 O O . PRO A 1 131 ? 12.722 16.592 -2.695 1.00 78.75 131 PRO A O 1
ATOM 1045 N N . LYS A 1 132 ? 14.355 17.301 -1.322 1.00 77.38 132 LYS A N 1
ATOM 1046 C CA . LYS A 1 132 ? 15.477 17.075 -2.243 1.00 77.38 132 LYS A CA 1
ATOM 1047 C C . LYS A 1 132 ? 16.059 15.671 -2.041 1.00 77.38 132 LYS A C 1
ATOM 1049 O O . LYS A 1 132 ? 17.008 15.512 -1.275 1.00 77.38 132 LYS A O 1
ATOM 1054 N N . LEU A 1 133 ? 15.491 14.647 -2.684 1.00 76.75 133 LEU A N 1
ATOM 1055 C CA . LEU A 1 133 ? 15.965 13.261 -2.521 1.00 76.75 133 LEU A CA 1
ATOM 1056 C C . LEU A 1 133 ? 17.367 13.039 -3.099 1.00 76.75 133 LEU A C 1
ATOM 1058 O O . LEU A 1 133 ? 18.148 12.293 -2.511 1.00 76.75 133 LEU A O 1
ATOM 1062 N N . PHE A 1 134 ? 17.699 13.709 -4.206 1.00 71.88 134 PHE A N 1
ATOM 1063 C CA . PHE A 1 134 ? 18.987 1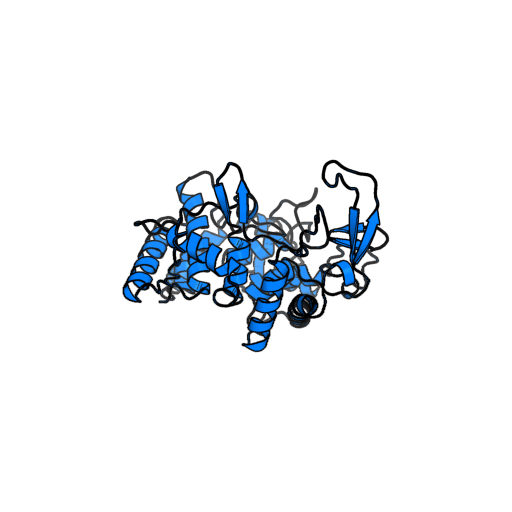3.550 -4.888 1.00 71.88 134 PHE A CA 1
ATOM 1064 C C . PHE A 1 134 ? 19.947 14.742 -4.705 1.00 71.88 134 PHE A C 1
ATOM 1066 O O . PHE A 1 134 ? 20.968 14.835 -5.385 1.00 71.88 134 PHE A O 1
ATOM 1073 N N . GLY A 1 135 ? 19.663 15.638 -3.751 1.00 68.31 135 GLY A N 1
ATOM 1074 C CA . GLY A 1 135 ? 20.482 16.819 -3.448 1.00 68.31 135 GLY A CA 1
ATOM 1075 C C . GLY A 1 135 ? 20.025 18.102 -4.155 1.00 68.31 135 GLY A C 1
ATOM 1076 O O . GLY A 1 135 ? 18.957 18.163 -4.753 1.00 68.31 135 GLY A O 1
ATOM 1077 N N . GLU A 1 136 ? 20.817 19.174 -4.048 1.00 61.19 136 GLU A N 1
ATOM 1078 C CA . GLU A 1 136 ? 20.402 20.531 -4.457 1.00 61.19 136 GLU A CA 1
ATOM 1079 C C . GLU A 1 136 ? 20.237 20.759 -5.967 1.00 61.19 136 GLU A C 1
ATOM 1081 O O . GLU A 1 136 ? 19.667 21.777 -6.347 1.00 61.19 136 GLU A O 1
ATOM 1086 N N . GLY A 1 137 ? 20.684 19.820 -6.807 1.00 57.25 137 GLY A N 1
ATOM 1087 C CA . GLY A 1 137 ? 20.564 19.878 -8.270 1.00 57.25 137 GLY A CA 1
ATOM 1088 C C . GLY A 1 137 ? 19.403 19.070 -8.863 1.00 57.25 137 GLY A C 1
ATOM 1089 O O . GLY A 1 137 ? 19.328 18.930 -10.081 1.00 57.25 137 GLY A O 1
ATOM 1090 N N . ASP A 1 138 ? 18.529 18.505 -8.029 1.00 62.41 138 ASP A N 1
ATOM 1091 C CA . ASP A 1 138 ? 17.425 17.632 -8.443 1.00 62.41 138 ASP A CA 1
ATOM 1092 C C . ASP A 1 138 ? 16.234 18.444 -8.981 1.00 62.41 138 ASP A C 1
ATOM 1094 O O . ASP A 1 138 ? 15.302 18.776 -8.250 1.00 62.41 138 ASP A O 1
ATOM 1098 N N . ILE A 1 139 ? 16.315 18.845 -10.253 1.00 57.66 139 ILE A N 1
ATOM 1099 C CA . ILE A 1 139 ? 15.327 19.728 -10.899 1.00 57.66 139 ILE A CA 1
ATOM 1100 C C . ILE A 1 139 ? 14.363 19.006 -11.851 1.00 57.66 139 ILE A C 1
ATOM 1102 O O . ILE A 1 139 ? 13.380 19.608 -12.272 1.00 57.66 139 ILE A O 1
ATOM 1106 N N . ASP A 1 140 ? 14.616 17.737 -12.193 1.00 71.06 140 ASP A N 1
ATOM 1107 C CA . ASP A 1 140 ? 13.777 16.971 -13.126 1.00 71.06 140 ASP A CA 1
ATOM 1108 C C . ASP A 1 140 ? 13.587 15.517 -12.666 1.00 71.06 140 ASP A C 1
ATOM 1110 O O . ASP A 1 140 ? 14.164 14.578 -13.216 1.00 71.06 140 ASP A O 1
ATOM 1114 N N . CYS A 1 141 ? 12.735 15.319 -11.658 1.00 69.19 141 CYS A N 1
ATOM 1115 C CA . CYS A 1 141 ? 12.312 13.983 -11.233 1.00 69.19 141 CYS A CA 1
ATOM 1116 C C . CYS A 1 141 ? 11.592 13.198 -12.350 1.00 69.19 141 CYS A C 1
ATOM 1118 O O . CYS A 1 141 ? 11.545 11.974 -12.285 1.00 69.19 141 CYS A O 1
ATOM 1120 N N . SER A 1 142 ? 11.058 13.868 -13.384 1.00 76.94 142 SER A N 1
ATOM 1121 C CA . SER A 1 142 ? 10.356 13.205 -14.494 1.00 76.94 142 SER A CA 1
ATOM 1122 C C . SER A 1 142 ? 11.295 12.520 -15.488 1.00 76.94 142 SER A C 1
ATOM 1124 O O . SER A 1 142 ? 10.871 11.653 -16.251 1.00 76.94 142 SER A O 1
ATOM 1126 N N . ARG A 1 143 ? 12.588 12.855 -15.436 1.00 85.25 143 ARG A N 1
ATOM 1127 C CA . ARG A 1 143 ? 13.637 12.182 -16.203 1.00 85.25 143 ARG A CA 1
ATOM 1128 C C . ARG A 1 143 ? 13.834 10.725 -15.793 1.00 85.25 143 ARG A C 1
ATOM 1130 O O . ARG A 1 143 ? 14.284 9.920 -16.606 1.00 85.25 143 ARG A O 1
ATOM 1137 N N . TYR A 1 144 ? 13.553 10.381 -14.543 1.00 87.69 144 TYR A N 1
ATOM 1138 C CA . TYR A 1 144 ? 13.973 9.116 -13.956 1.00 87.69 144 TYR A CA 1
ATOM 1139 C C . TYR A 1 144 ? 12.772 8.212 -13.680 1.00 87.69 144 TYR A C 1
ATOM 1141 O O . TYR A 1 144 ? 11.883 8.551 -12.900 1.00 87.69 144 TYR A O 1
ATOM 1149 N N . ALA A 1 145 ? 12.769 7.025 -14.288 1.00 91.06 145 ALA A N 1
ATOM 1150 C CA . ALA A 1 145 ? 11.736 6.027 -14.048 1.00 91.06 145 ALA A CA 1
ATOM 1151 C C . ALA A 1 145 ? 11.664 5.653 -12.558 1.00 91.06 145 ALA A C 1
ATOM 1153 O O . ALA A 1 145 ? 12.690 5.375 -11.932 1.00 91.06 145 ALA A O 1
ATOM 1154 N N . ALA A 1 146 ? 10.445 5.582 -12.011 1.00 89.75 146 ALA A N 1
ATOM 1155 C CA . ALA A 1 146 ? 10.194 5.116 -10.646 1.00 89.75 146 ALA A CA 1
ATOM 1156 C C . ALA A 1 146 ? 11.048 5.828 -9.573 1.00 89.75 146 ALA A C 1
ATOM 1158 O O . ALA A 1 146 ? 11.564 5.179 -8.660 1.00 89.75 146 ALA A O 1
ATOM 1159 N N . ALA A 1 147 ? 11.211 7.146 -9.683 1.00 87.06 147 ALA A N 1
ATOM 1160 C CA . ALA A 1 147 ? 12.044 7.946 -8.793 1.00 87.06 147 ALA A CA 1
ATOM 1161 C C . ALA A 1 147 ? 11.415 9.319 -8.498 1.00 87.06 147 ALA A C 1
ATOM 1163 O O . ALA A 1 147 ? 10.430 9.717 -9.117 1.00 87.06 147 ALA A O 1
ATOM 1164 N N . GLY A 1 148 ? 12.010 10.045 -7.548 1.00 87.00 148 GLY A N 1
ATOM 1165 C CA . GLY A 1 148 ? 11.652 11.428 -7.228 1.00 87.00 148 GLY A CA 1
ATOM 1166 C C . GLY A 1 148 ? 10.816 11.590 -5.961 1.00 87.00 148 GLY A C 1
ATOM 1167 O O . GLY A 1 148 ? 10.274 10.634 -5.410 1.00 87.00 148 GLY A O 1
ATOM 1168 N N . SER A 1 149 ? 10.752 12.818 -5.449 1.00 88.75 149 SER A N 1
ATOM 1169 C CA . SER A 1 149 ? 10.044 13.127 -4.200 1.00 88.75 149 SER A CA 1
ATOM 1170 C C . SER A 1 149 ? 8.533 13.250 -4.384 1.00 88.75 149 SER A C 1
ATOM 1172 O O . SER A 1 149 ? 7.781 12.896 -3.473 1.00 88.75 149 SER A O 1
ATOM 1174 N N . ASP A 1 150 ? 8.083 13.676 -5.565 1.00 90.88 150 ASP A N 1
ATOM 1175 C CA . ASP A 1 150 ? 6.665 13.889 -5.863 1.00 90.88 150 ASP A CA 1
ATOM 1176 C C . ASP A 1 150 ? 5.837 12.603 -5.784 1.00 90.88 150 ASP A C 1
ATOM 1178 O O . ASP A 1 150 ? 4.768 12.610 -5.180 1.00 90.88 150 ASP A O 1
ATOM 1182 N N . ILE A 1 151 ? 6.349 11.475 -6.288 1.00 92.69 151 ILE A N 1
ATOM 1183 C CA . ILE A 1 151 ? 5.645 10.185 -6.207 1.00 92.69 151 ILE A CA 1
ATOM 1184 C C . ILE A 1 151 ? 5.479 9.710 -4.752 1.00 92.69 151 ILE A C 1
ATOM 1186 O O . ILE A 1 151 ? 4.436 9.180 -4.371 1.00 92.69 151 ILE A O 1
ATOM 1190 N N . ILE A 1 152 ? 6.485 9.947 -3.904 1.00 94.06 152 ILE A N 1
ATOM 1191 C CA . ILE A 1 152 ? 6.450 9.577 -2.482 1.00 94.06 152 ILE A CA 1
ATOM 1192 C C . ILE A 1 152 ? 5.456 10.471 -1.735 1.00 94.06 152 ILE A C 1
ATOM 1194 O O . ILE A 1 152 ? 4.639 9.979 -0.954 1.00 94.06 152 ILE A O 1
ATOM 1198 N N . LYS A 1 153 ? 5.492 11.780 -2.010 1.00 94.62 153 LYS A N 1
ATOM 1199 C CA . LYS A 1 153 ? 4.538 12.769 -1.498 1.00 94.62 153 LYS A CA 1
ATOM 1200 C C . LYS A 1 153 ? 3.107 12.392 -1.878 1.00 94.62 153 LYS A C 1
ATOM 1202 O O . LYS A 1 153 ? 2.255 12.307 -0.998 1.00 94.62 153 LYS A O 1
ATOM 1207 N N . ALA A 1 154 ? 2.858 12.099 -3.153 1.00 96.00 154 ALA A N 1
ATOM 1208 C CA . ALA A 1 154 ? 1.538 11.722 -3.641 1.00 96.00 154 ALA A CA 1
ATOM 1209 C C . ALA A 1 154 ? 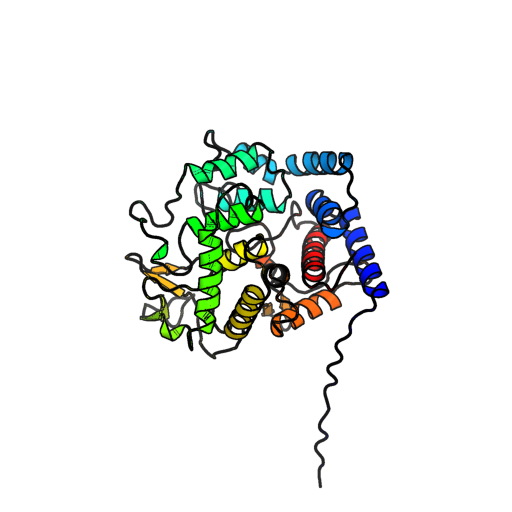1.015 10.443 -2.980 1.00 96.00 154 ALA A C 1
ATOM 1211 O O . ALA A 1 154 ? -0.151 10.393 -2.607 1.00 96.00 154 ALA A O 1
ATOM 1212 N N . ALA A 1 155 ? 1.868 9.444 -2.738 1.00 96.31 155 ALA A N 1
ATOM 1213 C CA . ALA A 1 155 ? 1.462 8.255 -1.990 1.00 96.31 155 ALA A CA 1
ATOM 1214 C C . ALA A 1 155 ? 1.091 8.564 -0.528 1.00 96.31 155 ALA A C 1
ATOM 1216 O O . ALA A 1 155 ? 0.153 7.975 0.003 1.00 96.31 155 ALA A O 1
ATOM 1217 N N . CYS A 1 156 ? 1.788 9.501 0.126 1.00 96.75 156 CYS A N 1
ATOM 1218 C CA . CYS A 1 156 ? 1.423 9.951 1.474 1.00 96.75 156 CYS A CA 1
ATOM 1219 C C . CYS A 1 156 ? 0.058 10.652 1.479 1.00 96.75 156 CYS A C 1
ATOM 1221 O O . CYS A 1 156 ? -0.784 10.344 2.319 1.00 96.75 156 CYS A O 1
ATOM 1223 N N . VAL A 1 157 ? -0.166 11.557 0.522 1.00 97.50 157 VAL A N 1
ATOM 1224 C CA . VAL A 1 157 ? -1.440 12.269 0.338 1.00 97.50 157 VAL A CA 1
ATOM 1225 C C . VAL A 1 157 ? -2.582 11.289 0.062 1.00 97.50 157 VAL A C 1
ATOM 1227 O O . VAL A 1 157 ? -3.627 11.378 0.706 1.00 97.50 157 VAL A O 1
ATOM 1230 N N . ALA A 1 158 ? -2.368 10.332 -0.844 1.00 97.62 158 ALA A N 1
ATOM 1231 C CA . ALA A 1 158 ? -3.340 9.304 -1.202 1.00 97.62 158 ALA A CA 1
ATOM 1232 C C . ALA A 1 158 ? -3.745 8.467 0.019 1.00 97.62 158 ALA A C 1
ATOM 1234 O O . ALA A 1 158 ? -4.926 8.381 0.342 1.00 97.62 158 ALA A O 1
ATOM 1235 N N . ARG A 1 159 ? -2.774 7.922 0.762 1.00 94.62 159 ARG A N 1
ATOM 1236 C CA . ARG A 1 159 ? -3.052 7.120 1.965 1.00 94.62 159 ARG A CA 1
ATOM 1237 C C . ARG A 1 159 ? -3.728 7.884 3.088 1.00 94.62 159 ARG A C 1
ATOM 1239 O O . ARG A 1 159 ? -4.562 7.324 3.788 1.00 94.62 159 ARG A O 1
ATOM 1246 N N . ALA A 1 160 ? -3.369 9.150 3.272 1.00 96.50 160 ALA A N 1
ATOM 1247 C CA . ALA A 1 160 ? -4.031 10.013 4.240 1.00 96.50 160 ALA A CA 1
ATOM 1248 C C . ALA A 1 160 ? -5.438 10.451 3.774 1.00 96.50 160 ALA A C 1
ATOM 1250 O O . ALA A 1 160 ? -6.162 11.108 4.521 1.00 96.50 160 ALA A O 1
ATOM 1251 N N . GLY A 1 161 ? -5.833 10.098 2.545 1.00 96.31 161 GLY A N 1
ATOM 1252 C CA . GLY A 1 161 ? -7.157 10.339 1.987 1.00 96.31 161 GLY A CA 1
ATOM 1253 C C . GLY A 1 161 ? -7.369 11.746 1.434 1.00 96.31 161 GLY A C 1
ATOM 1254 O O . GLY A 1 161 ? -8.516 12.139 1.269 1.00 96.31 161 GLY A O 1
ATOM 1255 N N . TYR A 1 162 ? -6.316 12.518 1.156 1.00 97.44 162 TYR A N 1
ATOM 1256 C CA . TYR A 1 162 ? -6.401 13.937 0.767 1.00 97.44 162 TYR A CA 1
ATOM 1257 C C . TYR A 1 162 ? -6.513 14.181 -0.750 1.00 97.44 162 TYR A C 1
ATOM 1259 O O . TYR A 1 162 ? -6.283 15.298 -1.204 1.00 97.44 162 TYR A O 1
ATOM 1267 N N . GLU A 1 163 ? -6.881 13.173 -1.550 1.00 95.81 163 GLU A N 1
ATOM 1268 C CA . GLU A 1 163 ? -7.070 13.322 -3.010 1.00 95.81 163 GLU A CA 1
ATOM 1269 C C . GLU A 1 163 ? -8.038 14.469 -3.371 1.00 95.81 163 GLU A C 1
ATOM 1271 O O . GLU A 1 163 ? -7.877 15.131 -4.391 1.00 95.81 163 GLU A O 1
ATOM 1276 N N . ASP A 1 164 ? -9.028 14.732 -2.516 1.00 94.44 164 ASP A N 1
ATOM 1277 C CA . ASP A 1 164 ? -10.055 15.764 -2.692 1.00 94.44 164 ASP A CA 1
ATOM 1278 C C . ASP A 1 164 ? -9.568 17.201 -2.446 1.00 94.44 164 ASP A C 1
ATOM 1280 O O . ASP A 1 164 ? -10.209 18.161 -2.873 1.00 94.44 164 ASP A O 1
ATOM 1284 N N . THR A 1 165 ? -8.458 17.364 -1.731 1.00 94.69 165 THR A N 1
ATOM 1285 C CA . THR A 1 165 ? -8.013 18.652 -1.169 1.00 94.69 165 THR A CA 1
ATOM 1286 C C . THR A 1 165 ? -6.548 18.970 -1.464 1.00 94.69 165 THR A C 1
ATOM 1288 O O . THR A 1 165 ? -6.098 20.098 -1.240 1.00 94.69 165 THR A O 1
ATOM 1291 N N . PHE A 1 166 ? -5.802 18.008 -2.005 1.00 96.06 166 PHE A N 1
ATOM 1292 C CA . PHE A 1 166 ? -4.421 18.153 -2.441 1.00 96.06 166 PHE A CA 1
ATOM 1293 C C . PHE A 1 166 ? -4.268 17.528 -3.833 1.00 96.06 166 PHE A C 1
ATOM 1295 O O . PHE A 1 166 ? -4.421 16.320 -4.002 1.00 96.06 166 PHE A O 1
ATOM 1302 N N . ASP A 1 167 ? -3.935 18.352 -4.830 1.00 95.88 167 ASP A N 1
ATOM 1303 C CA . ASP A 1 167 ? -3.809 17.896 -6.216 1.00 95.88 167 ASP A CA 1
ATOM 1304 C C . ASP A 1 167 ? -2.601 16.963 -6.400 1.00 95.88 167 ASP A C 1
ATOM 1306 O O . ASP A 1 167 ? -1.445 17.365 -6.250 1.00 95.88 167 ASP A O 1
ATOM 1310 N N . ILE A 1 168 ? -2.905 15.707 -6.726 1.00 96.94 168 ILE A N 1
ATOM 1311 C CA . ILE A 1 168 ? -1.957 14.642 -7.089 1.00 96.94 168 ILE A CA 1
ATOM 1312 C C . ILE A 1 168 ? -2.310 14.022 -8.452 1.00 96.94 168 ILE A C 1
ATOM 1314 O O . ILE A 1 168 ? -1.918 12.895 -8.762 1.00 96.94 168 ILE A O 1
ATOM 1318 N N . SER A 1 169 ? -3.088 14.733 -9.278 1.00 97.44 169 SER A N 1
ATOM 1319 C CA . SER A 1 169 ? -3.589 14.237 -10.570 1.00 97.44 169 SER A CA 1
ATOM 1320 C C . SER A 1 169 ? -2.463 13.885 -11.548 1.00 97.44 169 SER A C 1
ATOM 1322 O O . SER A 1 169 ? -2.556 12.900 -12.292 1.00 97.44 169 SER A O 1
ATOM 1324 N N . LYS A 1 170 ? -1.360 14.640 -11.510 1.00 95.69 170 LYS A N 1
ATOM 1325 C CA . LYS A 1 170 ? -0.149 14.372 -12.293 1.00 95.69 170 LYS A CA 1
ATOM 1326 C C . LYS A 1 170 ? 0.478 13.030 -11.911 1.00 95.69 170 LYS A C 1
ATOM 1328 O O . LYS A 1 170 ? 0.834 12.247 -12.794 1.00 95.69 170 LYS A O 1
ATOM 1333 N N . GLU A 1 171 ? 0.601 12.735 -10.622 1.00 96.50 171 GLU A N 1
ATOM 1334 C CA . GLU A 1 171 ? 1.205 11.494 -10.133 1.00 96.50 171 GLU A CA 1
ATOM 1335 C C . GLU A 1 171 ? 0.281 10.289 -10.349 1.00 96.50 171 GLU A C 1
ATOM 1337 O O . GLU A 1 171 ? 0.764 9.219 -10.716 1.00 96.50 171 GLU A O 1
ATOM 1342 N N . ILE A 1 172 ? -1.041 10.469 -10.237 1.00 98.31 172 ILE A N 1
ATOM 1343 C CA . ILE A 1 172 ? -2.033 9.457 -10.641 1.00 98.31 172 ILE A CA 1
ATOM 1344 C C . ILE A 1 172 ? -1.887 9.129 -12.135 1.00 98.31 172 ILE A C 1
ATOM 1346 O O . ILE A 1 172 ? -1.817 7.959 -12.517 1.00 98.31 172 ILE A O 1
ATOM 1350 N N . THR A 1 173 ? -1.781 10.153 -12.987 1.00 97.88 173 THR A N 1
ATOM 1351 C CA . THR A 1 173 ? -1.580 9.976 -14.435 1.00 97.88 173 THR A CA 1
ATOM 1352 C C . THR A 1 173 ? -0.264 9.253 -14.719 1.00 97.88 173 THR A C 1
ATOM 1354 O O . THR A 1 173 ? -0.246 8.260 -15.444 1.00 97.88 173 THR A O 1
ATOM 1357 N N . THR A 1 174 ? 0.824 9.679 -14.074 1.00 96.94 174 THR A N 1
ATOM 1358 C CA . THR A 1 174 ? 2.153 9.064 -14.218 1.00 96.94 174 THR A CA 1
ATOM 1359 C C . THR A 1 174 ? 2.149 7.596 -13.781 1.00 96.94 174 THR A C 1
ATOM 1361 O O . THR A 1 174 ? 2.793 6.761 -14.422 1.00 96.94 174 THR A O 1
ATOM 1364 N N . ALA A 1 175 ? 1.391 7.246 -12.735 1.00 98.12 175 ALA A N 1
ATOM 1365 C CA . ALA A 1 175 ? 1.208 5.862 -12.309 1.00 98.12 175 ALA A CA 1
ATOM 1366 C C . ALA A 1 175 ? 0.542 5.019 -13.402 1.00 98.12 175 ALA A C 1
ATOM 1368 O O . ALA A 1 175 ? 1.076 3.970 -13.770 1.00 98.12 175 ALA A O 1
ATOM 1369 N N . LEU A 1 176 ? -0.571 5.492 -13.970 1.00 98.69 176 LEU A N 1
ATOM 1370 C CA . LEU A 1 176 ? -1.260 4.799 -15.063 1.00 98.69 176 LEU A CA 1
ATOM 1371 C C . LEU A 1 176 ? -0.368 4.641 -16.296 1.00 98.69 176 LEU A C 1
ATOM 1373 O O . LEU A 1 176 ? -0.312 3.560 -16.875 1.00 98.69 176 LEU A O 1
ATOM 1377 N N . GLU A 1 177 ? 0.344 5.693 -16.694 1.00 98.19 177 GLU A N 1
ATOM 1378 C CA . GLU A 1 177 ? 1.264 5.652 -17.833 1.00 98.19 177 GLU A CA 1
ATOM 1379 C C . GLU A 1 177 ? 2.434 4.694 -17.591 1.00 98.19 177 GLU A C 1
ATOM 1381 O O . GLU A 1 177 ? 2.853 3.992 -18.506 1.00 98.19 177 GLU A O 1
ATOM 1386 N N . SER A 1 178 ? 2.934 4.615 -16.356 1.00 97.88 178 SER A N 1
ATOM 1387 C CA . SER A 1 178 ? 3.991 3.677 -15.978 1.00 97.88 178 SER A CA 1
ATOM 1388 C C . SER A 1 178 ? 3.536 2.226 -16.099 1.00 97.88 178 SER A C 1
ATOM 1390 O O . SER A 1 178 ? 4.259 1.410 -16.665 1.00 97.88 178 SER A O 1
ATOM 1392 N N . PHE A 1 179 ? 2.329 1.891 -15.636 1.00 98.62 179 PHE A N 1
ATOM 1393 C CA . PHE A 1 179 ? 1.762 0.557 -15.859 1.00 98.62 179 PHE A CA 1
ATOM 1394 C C . PHE A 1 179 ? 1.449 0.306 -17.342 1.00 98.62 179 PHE A C 1
ATOM 1396 O O . PHE A 1 179 ? 1.761 -0.764 -17.857 1.00 98.62 179 PHE A O 1
ATOM 1403 N N . ARG A 1 180 ? 0.930 1.299 -18.075 1.00 98.62 180 ARG A N 1
ATOM 1404 C CA . ARG A 1 180 ? 0.676 1.177 -19.520 1.00 98.62 180 ARG A CA 1
ATOM 1405 C C . ARG A 1 180 ? 1.962 0.893 -20.290 1.00 98.62 180 ARG A C 1
ATOM 1407 O O . ARG A 1 180 ? 1.977 0.033 -21.162 1.00 98.62 180 ARG A O 1
ATOM 1414 N N . ARG A 1 181 ? 3.072 1.527 -19.910 1.00 97.88 181 ARG A N 1
ATOM 1415 C CA . ARG A 1 181 ? 4.376 1.315 -20.544 1.00 97.88 181 ARG A CA 1
ATOM 1416 C C . ARG A 1 181 ? 4.821 -0.150 -20.514 1.00 97.88 181 ARG A C 1
ATOM 1418 O O . ARG A 1 181 ? 5.463 -0.617 -21.454 1.00 97.88 181 ARG A O 1
ATOM 1425 N N . VAL A 1 182 ? 4.427 -0.911 -19.490 1.00 97.75 182 VAL A N 1
ATOM 1426 C CA . VAL A 1 182 ? 4.685 -2.356 -19.423 1.00 97.75 182 VAL A CA 1
ATOM 1427 C C . VAL A 1 182 ? 4.044 -3.090 -20.598 1.00 97.75 182 VAL A C 1
ATOM 1429 O O . VAL A 1 182 ? 4.668 -4.003 -21.137 1.00 97.75 182 VAL A O 1
ATOM 1432 N N . THR A 1 183 ? 2.831 -2.725 -21.015 1.00 97.25 183 THR A N 1
ATOM 1433 C CA . THR A 1 183 ? 2.106 -3.424 -22.090 1.00 97.25 183 THR A CA 1
ATOM 1434 C C . THR A 1 183 ? 2.604 -3.042 -23.487 1.00 97.25 183 THR A C 1
ATOM 1436 O O . THR A 1 183 ? 2.455 -3.823 -24.422 1.00 97.25 183 THR A O 1
ATOM 1439 N N . GLU A 1 184 ? 3.255 -1.886 -23.623 1.00 97.69 184 GLU A N 1
ATOM 1440 C CA . GLU A 1 184 ? 3.758 -1.357 -24.898 1.00 97.69 184 GLU A CA 1
ATOM 1441 C C . GLU A 1 184 ? 5.103 -1.950 -25.333 1.00 97.69 184 GLU A C 1
ATOM 1443 O O . GLU A 1 184 ? 5.420 -1.976 -26.523 1.00 97.69 184 GLU A O 1
ATOM 1448 N N . ILE A 1 185 ? 5.919 -2.408 -24.382 1.00 95.75 185 ILE A N 1
ATOM 1449 C CA . ILE A 1 185 ? 7.238 -2.989 -24.670 1.00 95.75 185 ILE A CA 1
ATOM 1450 C C . ILE A 1 185 ? 7.165 -4.513 -24.782 1.00 95.75 185 ILE A C 1
ATOM 1452 O O . ILE A 1 185 ? 6.184 -5.128 -24.363 1.00 95.75 185 ILE A O 1
ATOM 1456 N N . LYS A 1 186 ? 8.209 -5.176 -25.294 1.00 93.19 186 LYS A N 1
ATOM 1457 C CA . LYS A 1 186 ? 8.265 -6.651 -25.283 1.00 93.19 186 LYS A CA 1
ATOM 1458 C C . LYS A 1 186 ? 8.863 -7.157 -23.984 1.00 93.19 186 LYS A C 1
ATOM 1460 O O . LYS A 1 186 ? 8.270 -8.024 -23.347 1.00 93.19 186 LYS A O 1
ATOM 1465 N N . SER A 1 187 ? 9.972 -6.561 -23.566 1.00 91.19 187 SER A N 1
ATOM 1466 C CA . SER A 1 187 ? 10.597 -6.802 -22.269 1.00 91.19 187 SER A CA 1
ATOM 1467 C C . SER A 1 187 ? 11.212 -5.518 -21.734 1.00 91.19 187 SER A C 1
ATOM 1469 O O . SER A 1 187 ? 11.611 -4.642 -22.495 1.00 91.19 187 SER A O 1
ATOM 1471 N N . VAL A 1 188 ? 11.349 -5.425 -20.416 1.00 90.62 188 VAL A N 1
ATOM 1472 C CA . VAL A 1 188 ? 12.108 -4.363 -19.743 1.00 90.62 188 VAL A CA 1
ATOM 1473 C C . VAL A 1 188 ? 13.530 -4.189 -20.300 1.00 90.62 188 VAL A C 1
ATOM 1475 O O . VAL A 1 188 ? 14.077 -3.093 -20.232 1.00 90.62 188 VAL A O 1
ATOM 1478 N N . THR A 1 189 ? 14.125 -5.220 -20.921 1.00 90.69 189 THR A N 1
ATOM 1479 C CA . THR A 1 189 ? 15.420 -5.108 -21.621 1.00 90.69 189 THR A CA 1
ATOM 1480 C C . THR A 1 189 ? 15.414 -4.111 -22.782 1.00 90.69 189 THR A C 1
ATOM 1482 O O . THR A 1 189 ? 16.480 -3.639 -23.163 1.00 90.69 189 THR A O 1
ATOM 1485 N N . ASP A 1 190 ? 14.241 -3.770 -23.323 1.00 92.75 190 ASP A N 1
ATOM 1486 C CA . ASP A 1 190 ? 14.081 -2.798 -24.412 1.00 92.75 190 ASP A CA 1
ATOM 1487 C C . ASP A 1 190 ? 14.324 -1.351 -23.941 1.00 92.75 190 ASP A C 1
ATOM 1489 O O . ASP A 1 190 ? 14.632 -0.474 -24.747 1.00 92.75 190 ASP A O 1
ATOM 1493 N N . ILE A 1 191 ? 14.195 -1.097 -22.634 1.00 94.06 191 ILE A N 1
ATOM 1494 C CA . ILE A 1 191 ? 14.176 0.251 -22.041 1.00 94.06 191 ILE A CA 1
ATOM 1495 C C . ILE A 1 191 ? 15.276 0.473 -20.996 1.00 94.06 191 ILE A C 1
ATOM 1497 O O . ILE A 1 191 ? 15.291 1.483 -20.291 1.00 94.06 191 ILE A O 1
ATOM 1501 N N . VAL A 1 192 ? 16.216 -0.468 -20.892 1.00 93.00 192 VAL A N 1
ATOM 1502 C CA . VAL A 1 192 ? 17.343 -0.403 -19.957 1.00 93.00 192 VAL A CA 1
ATOM 1503 C C . VAL A 1 192 ? 18.673 -0.622 -20.667 1.00 93.00 192 VAL A C 1
ATOM 1505 O O . VAL A 1 192 ? 18.803 -1.418 -21.594 1.00 93.00 192 VAL A O 1
ATOM 1508 N N . LYS A 1 193 ? 19.712 0.034 -20.160 1.00 91.69 193 LYS A N 1
ATOM 1509 C CA . LYS A 1 193 ? 21.112 -0.241 -20.472 1.00 91.69 193 LYS A CA 1
ATOM 1510 C C . LYS A 1 193 ? 21.677 -1.193 -19.430 1.00 91.69 193 LYS A C 1
ATOM 1512 O O . LYS A 1 193 ? 21.555 -0.963 -18.228 1.00 91.69 193 LYS A O 1
ATOM 1517 N N . ILE A 1 194 ? 22.362 -2.231 -19.891 1.00 88.69 194 ILE A N 1
ATOM 1518 C CA . ILE A 1 194 ? 23.076 -3.155 -19.011 1.00 88.69 194 ILE A CA 1
ATOM 1519 C C . ILE A 1 194 ? 24.442 -2.556 -18.677 1.00 88.69 194 ILE A C 1
ATOM 1521 O O . ILE A 1 194 ? 25.242 -2.270 -19.569 1.00 88.69 194 ILE A O 1
ATOM 1525 N N . ARG A 1 195 ? 24.734 -2.394 -17.387 1.00 86.62 195 ARG A N 1
ATOM 1526 C CA . ARG A 1 195 ? 26.056 -2.018 -16.881 1.00 86.62 195 ARG A CA 1
ATOM 1527 C C . ARG A 1 195 ? 26.670 -3.178 -16.118 1.00 86.62 195 ARG A C 1
ATOM 1529 O O . ARG A 1 195 ? 26.007 -3.811 -15.304 1.00 86.62 195 ARG A O 1
ATOM 1536 N N . ARG A 1 196 ? 27.955 -3.426 -16.367 1.00 85.00 196 ARG A N 1
ATOM 1537 C CA . ARG A 1 196 ? 28.758 -4.370 -15.588 1.00 85.00 196 ARG A CA 1
ATOM 1538 C C . ARG A 1 196 ? 29.579 -3.613 -14.554 1.00 85.00 196 ARG A C 1
ATOM 1540 O O . ARG A 1 196 ? 30.203 -2.599 -14.863 1.00 85.00 196 ARG A O 1
ATOM 1547 N N . ARG A 1 197 ? 29.562 -4.113 -13.329 1.00 80.69 197 ARG A N 1
ATOM 1548 C CA . ARG A 1 197 ? 30.267 -3.614 -12.153 1.00 80.69 197 ARG A CA 1
ATOM 1549 C C . ARG A 1 197 ? 31.001 -4.765 -11.479 1.00 80.69 197 ARG A C 1
ATOM 1551 O O . ARG A 1 197 ? 30.913 -5.918 -11.895 1.00 80.69 197 ARG A O 1
ATOM 1558 N N . ARG A 1 198 ? 31.764 -4.432 -10.442 1.00 83.62 198 ARG A N 1
ATOM 1559 C CA . ARG A 1 198 ? 32.416 -5.429 -9.599 1.00 83.62 198 ARG A CA 1
ATOM 1560 C C . ARG A 1 198 ? 31.341 -6.301 -8.924 1.00 83.62 198 ARG A C 1
ATOM 1562 O O . ARG A 1 198 ? 30.414 -5.734 -8.352 1.00 83.62 198 ARG A O 1
ATOM 1569 N N . PRO A 1 199 ? 31.473 -7.637 -8.957 1.00 85.00 199 PRO A N 1
ATOM 1570 C CA . PRO A 1 199 ? 30.658 -8.536 -8.154 1.00 85.00 199 PRO A CA 1
ATOM 1571 C C . PRO A 1 199 ? 30.678 -8.191 -6.665 1.00 85.00 199 PRO A C 1
ATOM 1573 O O . PRO A 1 199 ? 31.737 -7.929 -6.087 1.00 85.00 199 PRO A O 1
ATOM 1576 N N . GLU A 1 200 ? 29.512 -8.255 -6.036 1.00 81.06 200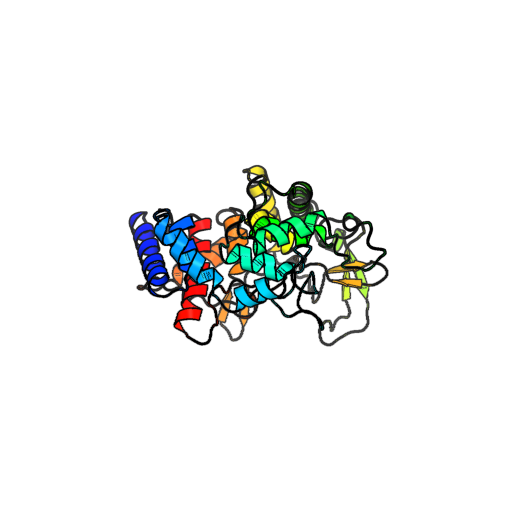 GLU A N 1
ATOM 1577 C CA . GLU A 1 200 ? 29.313 -8.030 -4.606 1.00 81.06 200 GLU A CA 1
ATOM 1578 C C . GLU A 1 200 ? 28.485 -9.164 -4.003 1.00 81.06 200 GLU A C 1
ATOM 1580 O O . GLU A 1 200 ? 27.795 -9.892 -4.710 1.00 81.06 200 GLU A O 1
ATOM 1585 N N . ARG A 1 201 ? 28.492 -9.303 -2.672 1.00 81.31 201 ARG A N 1
ATOM 1586 C CA . ARG A 1 201 ? 27.722 -10.354 -1.980 1.00 81.31 201 ARG A CA 1
ATOM 1587 C C . ARG A 1 201 ? 26.235 -10.351 -2.358 1.00 81.31 201 ARG A C 1
ATOM 1589 O O . ARG A 1 201 ? 25.626 -11.412 -2.423 1.00 81.31 201 ARG A O 1
ATOM 1596 N N . ILE A 1 202 ? 25.662 -9.166 -2.567 1.00 75.31 202 ILE A N 1
ATOM 1597 C CA . ILE A 1 202 ? 24.247 -8.985 -2.917 1.00 75.31 202 ILE A CA 1
ATOM 1598 C C . ILE A 1 202 ? 23.995 -8.986 -4.432 1.00 75.31 202 ILE A C 1
ATOM 1600 O O . ILE A 1 202 ? 22.860 -9.197 -4.841 1.00 75.31 202 ILE A O 1
ATOM 1604 N N . ASN A 1 203 ? 25.039 -8.777 -5.243 1.00 77.81 203 ASN A N 1
ATOM 1605 C CA . ASN A 1 203 ? 25.014 -8.795 -6.707 1.00 77.81 203 ASN A CA 1
ATOM 1606 C C . ASN A 1 203 ? 26.234 -9.577 -7.233 1.00 77.81 203 ASN A C 1
ATOM 1608 O O . ASN A 1 203 ? 27.219 -8.970 -7.670 1.00 77.81 203 ASN A O 1
ATOM 1612 N N . PRO A 1 204 ? 26.220 -10.918 -7.145 1.00 81.31 204 PRO A N 1
ATOM 1613 C CA . PRO A 1 204 ? 27.381 -11.741 -7.482 1.00 81.31 204 PRO A CA 1
ATOM 1614 C C . PRO A 1 204 ? 27.724 -11.710 -8.977 1.00 81.31 204 PRO A C 1
ATOM 1616 O O . PRO A 1 204 ? 28.856 -12.000 -9.350 1.00 81.31 204 PRO A O 1
ATOM 1619 N N . GLU A 1 205 ? 26.777 -11.333 -9.836 1.00 82.00 205 GLU A N 1
ATOM 1620 C CA . GLU A 1 205 ? 27.010 -11.198 -11.276 1.00 82.00 205 GLU A CA 1
ATOM 1621 C C . GLU A 1 205 ? 27.582 -9.818 -11.644 1.00 82.00 205 GLU A C 1
ATOM 1623 O O . GLU A 1 205 ? 28.139 -9.639 -12.728 1.00 82.00 205 GLU A O 1
ATOM 1628 N N . GLY A 1 206 ? 27.467 -8.829 -10.749 1.00 83.44 206 GLY A N 1
ATOM 1629 C CA . GLY A 1 206 ? 27.875 -7.450 -11.010 1.00 83.44 206 GLY A CA 1
ATOM 1630 C C . GLY A 1 206 ? 27.072 -6.796 -12.139 1.00 83.44 206 GLY A C 1
ATOM 1631 O O . GLY A 1 206 ? 27.557 -5.857 -12.765 1.00 83.44 206 GLY A O 1
ATOM 1632 N N . ILE A 1 207 ? 25.873 -7.292 -12.450 1.00 84.69 207 ILE A N 1
ATOM 1633 C CA . ILE A 1 207 ? 25.033 -6.764 -13.529 1.00 84.69 207 ILE A CA 1
ATOM 1634 C C . ILE A 1 207 ? 24.029 -5.777 -12.939 1.00 84.69 207 ILE A C 1
ATOM 1636 O O . ILE A 1 207 ? 23.367 -6.062 -11.944 1.00 84.69 207 ILE A O 1
ATOM 1640 N N . THR A 1 208 ? 23.910 -4.603 -13.552 1.00 86.94 208 THR A N 1
ATOM 1641 C CA . THR A 1 208 ? 22.906 -3.596 -13.200 1.00 86.94 208 THR A CA 1
ATOM 1642 C C . THR A 1 208 ? 22.142 -3.179 -14.443 1.00 86.94 208 THR A C 1
ATOM 1644 O O . THR A 1 208 ? 22.741 -2.908 -15.485 1.00 86.94 208 THR A O 1
ATOM 1647 N N . TYR A 1 209 ? 20.824 -3.092 -14.324 1.00 89.56 209 TYR A N 1
ATOM 1648 C CA . TYR A 1 209 ? 19.949 -2.620 -15.388 1.00 89.56 209 TYR A CA 1
ATOM 1649 C C . TYR A 1 209 ? 19.591 -1.170 -15.095 1.00 89.56 209 TYR A C 1
ATOM 1651 O O . TYR A 1 209 ? 19.066 -0.865 -14.031 1.00 89.56 209 TYR A O 1
ATOM 1659 N N . VAL A 1 210 ? 19.925 -0.264 -16.002 1.00 92.06 210 VAL A N 1
ATOM 1660 C CA . VAL A 1 210 ? 19.741 1.175 -15.804 1.00 92.06 210 VAL A CA 1
ATOM 1661 C C . VAL A 1 210 ? 18.712 1.667 -16.801 1.00 92.06 210 VAL A C 1
ATOM 1663 O O . VAL A 1 210 ? 18.945 1.517 -17.996 1.00 92.06 210 VAL A O 1
ATOM 1666 N N . PHE A 1 211 ? 17.600 2.238 -16.348 1.00 93.69 211 PHE A N 1
ATOM 1667 C CA . PHE A 1 211 ? 16.600 2.796 -17.258 1.00 93.69 211 PHE A CA 1
ATOM 1668 C C . PHE A 1 211 ? 17.206 3.861 -18.172 1.00 93.69 211 PHE A C 1
ATOM 1670 O O . PHE A 1 211 ? 18.106 4.610 -17.780 1.00 93.69 211 PHE A O 1
ATOM 1677 N N . ASN A 1 212 ? 16.718 3.907 -19.409 1.00 94.12 212 ASN A N 1
ATOM 1678 C CA . ASN A 1 212 ? 16.946 5.059 -20.268 1.00 94.12 212 ASN A CA 1
ATOM 1679 C C . ASN A 1 212 ? 16.258 6.294 -19.665 1.00 94.12 212 ASN A C 1
ATOM 1681 O O . ASN A 1 212 ? 15.273 6.177 -18.936 1.00 94.12 212 ASN A O 1
ATOM 1685 N N . ASP A 1 213 ? 16.787 7.477 -19.978 1.00 91.44 213 ASP A N 1
ATOM 1686 C CA . ASP A 1 213 ? 16.161 8.734 -19.572 1.00 91.44 213 ASP A CA 1
ATOM 1687 C C . ASP A 1 213 ? 14.728 8.823 -20.120 1.00 91.44 213 ASP A C 1
ATOM 1689 O O . ASP A 1 213 ? 14.462 8.401 -21.247 1.00 91.44 213 ASP A O 1
ATOM 1693 N N . TYR A 1 214 ? 13.834 9.406 -19.322 1.00 91.88 214 TYR A N 1
ATOM 1694 C CA . TYR A 1 214 ? 12.414 9.628 -19.615 1.00 91.88 214 TYR A CA 1
ATOM 1695 C C . TYR A 1 214 ? 11.575 8.359 -19.827 1.00 91.88 214 TYR A C 1
ATOM 1697 O O . TYR A 1 214 ? 10.426 8.443 -20.265 1.00 91.88 214 TYR A O 1
ATOM 1705 N N . GLU A 1 215 ? 12.101 7.180 -19.487 1.00 93.69 215 GLU A N 1
ATOM 1706 C CA . GLU A 1 215 ? 11.283 5.972 -19.428 1.00 93.69 215 GLU A CA 1
ATOM 1707 C C . GLU A 1 215 ? 10.311 6.014 -18.250 1.00 93.69 215 GLU A C 1
ATOM 1709 O O . GLU A 1 215 ? 10.571 6.600 -17.196 1.00 93.69 215 GLU A O 1
ATOM 1714 N N . LYS A 1 216 ? 9.181 5.332 -18.429 1.00 94.38 216 LYS A N 1
ATOM 1715 C CA . LYS A 1 216 ? 8.172 5.144 -17.389 1.00 94.38 216 LYS A CA 1
ATOM 1716 C C . LYS A 1 216 ? 8.160 3.682 -16.985 1.00 94.38 216 LYS A C 1
ATOM 1718 O O . LYS A 1 216 ? 8.173 2.790 -17.829 1.00 94.38 216 LYS A O 1
ATOM 1723 N N . TRP A 1 217 ? 8.149 3.422 -15.687 1.00 96.00 217 TRP A N 1
ATOM 1724 C CA . TRP A 1 217 ? 8.116 2.057 -15.186 1.00 96.00 217 TRP A CA 1
ATOM 1725 C C . TRP A 1 217 ? 7.431 2.004 -13.825 1.00 96.00 217 TRP A C 1
ATOM 1727 O O . TRP A 1 217 ? 7.686 2.874 -12.984 1.00 96.00 217 TRP A O 1
ATOM 1737 N N . PRO A 1 218 ? 6.539 1.027 -13.583 1.00 96.69 218 PRO A N 1
ATOM 1738 C CA . PRO A 1 218 ? 5.750 1.029 -12.373 1.00 96.69 218 PRO A CA 1
ATOM 1739 C C . PRO A 1 218 ? 6.600 0.589 -11.182 1.00 96.69 218 PRO A C 1
ATOM 1741 O O . PRO A 1 218 ? 7.571 -0.167 -11.287 1.00 96.69 218 PRO A O 1
ATOM 1744 N N . CYS A 1 219 ? 6.214 1.081 -10.014 1.00 95.12 219 CYS A N 1
ATOM 1745 C CA . CYS A 1 219 ? 6.880 0.792 -8.757 1.00 95.12 219 CYS A CA 1
ATOM 1746 C C . CYS A 1 219 ? 5.861 0.733 -7.628 1.00 95.12 219 CYS A C 1
ATOM 1748 O O . CYS A 1 219 ? 4.680 1.025 -7.836 1.00 95.12 219 CYS A O 1
ATOM 1750 N N . TRP A 1 220 ? 6.341 0.395 -6.435 1.00 94.62 220 TRP A N 1
ATOM 1751 C CA . TRP A 1 220 ? 5.523 0.307 -5.231 1.00 94.62 220 TRP A CA 1
ATOM 1752 C C . TRP A 1 220 ? 4.623 1.529 -5.020 1.00 94.62 220 TRP A C 1
ATOM 1754 O O . TRP A 1 220 ? 3.421 1.382 -4.821 1.00 94.62 220 TRP A O 1
ATOM 1764 N N . TYR A 1 221 ? 5.176 2.740 -5.129 1.00 96.25 221 TYR A N 1
ATOM 1765 C CA . TYR A 1 221 ? 4.417 3.971 -4.899 1.00 96.25 221 TYR A CA 1
ATOM 1766 C C . TYR A 1 221 ? 3.355 4.244 -5.962 1.00 96.25 221 TYR A C 1
ATOM 1768 O O . TYR A 1 221 ? 2.297 4.765 -5.629 1.00 96.25 221 TYR A O 1
ATOM 1776 N N . HIS A 1 222 ? 3.595 3.864 -7.221 1.00 98.12 222 HIS A N 1
ATOM 1777 C CA . HIS A 1 222 ? 2.567 3.969 -8.257 1.00 98.12 222 HIS A CA 1
ATOM 1778 C C . HIS A 1 222 ? 1.352 3.102 -7.904 1.00 98.12 222 HIS A C 1
ATOM 1780 O O . HIS A 1 222 ? 0.221 3.563 -8.024 1.00 98.12 222 HIS A O 1
ATOM 1786 N N . LEU A 1 223 ? 1.572 1.870 -7.427 1.00 98.00 223 LEU A N 1
ATOM 1787 C CA . LEU A 1 223 ? 0.473 1.024 -6.959 1.00 98.00 223 LEU A CA 1
ATOM 1788 C C . LEU A 1 223 ? -0.189 1.602 -5.701 1.00 98.00 223 LEU A C 1
ATOM 1790 O O . LEU A 1 223 ? -1.411 1.601 -5.612 1.00 98.00 223 LEU A O 1
ATOM 1794 N N . ASP A 1 224 ? 0.606 2.109 -4.760 1.00 96.75 224 ASP A N 1
ATOM 1795 C CA . ASP A 1 224 ? 0.134 2.709 -3.510 1.00 96.75 224 ASP A CA 1
ATOM 1796 C C . ASP A 1 224 ? -0.819 3.893 -3.766 1.00 96.75 224 ASP A C 1
ATOM 1798 O O . ASP A 1 224 ? -1.918 3.940 -3.216 1.00 96.75 224 ASP A O 1
ATOM 1802 N N . ILE A 1 225 ? -0.446 4.800 -4.679 1.00 98.31 225 ILE A N 1
ATOM 1803 C CA . ILE A 1 225 ? -1.291 5.923 -5.115 1.00 98.31 225 ILE A CA 1
ATOM 1804 C C . ILE A 1 225 ? -2.616 5.403 -5.674 1.00 98.31 225 ILE A C 1
ATOM 1806 O O . ILE A 1 225 ? -3.680 5.828 -5.227 1.00 98.31 225 ILE A O 1
ATOM 1810 N N . LEU A 1 226 ? -2.574 4.471 -6.631 1.00 98.75 226 LEU A N 1
ATOM 1811 C CA . LEU A 1 226 ? -3.781 3.965 -7.290 1.00 98.75 226 LEU A CA 1
ATOM 1812 C C . LEU A 1 226 ? -4.694 3.199 -6.315 1.00 98.75 226 LEU A C 1
ATOM 1814 O O . LEU A 1 226 ? -5.916 3.340 -6.365 1.00 98.75 226 LEU A O 1
ATOM 1818 N N . ALA A 1 227 ? -4.118 2.436 -5.385 1.00 98.00 227 ALA A N 1
ATOM 1819 C CA . ALA A 1 227 ? -4.866 1.671 -4.392 1.00 98.00 227 ALA A CA 1
ATOM 1820 C C . ALA A 1 227 ? -5.666 2.561 -3.424 1.00 98.00 227 ALA A C 1
ATOM 1822 O O . ALA A 1 227 ? -6.729 2.141 -2.963 1.00 98.00 227 ALA A O 1
ATOM 1823 N N . HIS A 1 228 ? -5.196 3.786 -3.166 1.00 97.69 228 HIS A N 1
ATOM 1824 C CA . HIS A 1 228 ? -5.783 4.720 -2.197 1.00 97.69 228 HIS A CA 1
ATOM 1825 C C . HIS A 1 228 ? -6.457 5.947 -2.835 1.00 97.69 228 HIS A C 1
ATOM 1827 O O . HIS A 1 228 ? -6.820 6.884 -2.131 1.00 97.69 228 HIS A O 1
ATOM 1833 N N . THR A 1 229 ? -6.657 5.943 -4.154 1.00 98.38 229 THR A N 1
ATOM 1834 C CA . THR A 1 229 ? -7.346 7.013 -4.895 1.00 98.38 229 THR A CA 1
ATOM 1835 C C . THR A 1 229 ? -8.478 6.462 -5.755 1.00 98.38 229 THR A C 1
ATOM 1837 O O . THR A 1 229 ? -8.549 5.256 -6.035 1.00 98.38 229 THR A O 1
ATOM 1840 N N . ASN A 1 230 ? -9.389 7.344 -6.172 1.00 97.00 230 ASN A N 1
ATOM 1841 C CA . ASN A 1 230 ? -10.587 6.971 -6.923 1.00 97.00 230 ASN A CA 1
ATOM 1842 C C . ASN A 1 230 ? -10.727 7.660 -8.284 1.00 97.00 230 ASN A C 1
ATOM 1844 O O . ASN A 1 230 ? -11.379 7.089 -9.158 1.00 97.00 230 ASN A O 1
ATOM 1848 N N . SER A 1 231 ? -10.120 8.830 -8.508 1.00 97.69 231 SER A N 1
ATOM 1849 C CA . SER A 1 231 ? -10.330 9.624 -9.736 1.00 97.69 231 SER A CA 1
ATOM 1850 C C . SER A 1 231 ? -9.935 8.907 -11.033 1.00 97.69 231 SER A C 1
ATOM 1852 O O . SER A 1 231 ? -10.496 9.179 -12.093 1.00 97.69 231 SER A O 1
ATOM 1854 N N . TRP A 1 232 ? -9.006 7.953 -10.963 1.00 98.19 232 TRP A N 1
ATOM 1855 C CA . TRP A 1 232 ? -8.560 7.173 -12.116 1.00 98.19 232 TRP A CA 1
ATOM 1856 C C . TRP A 1 232 ? -9.475 5.997 -12.468 1.00 98.19 232 TRP A C 1
ATOM 1858 O O . TRP A 1 232 ? -9.319 5.395 -13.534 1.00 98.19 232 TRP A O 1
ATOM 1868 N N . ARG A 1 233 ? -10.378 5.596 -11.571 1.00 98.00 233 ARG A N 1
ATOM 1869 C CA . ARG A 1 233 ? -11.054 4.300 -11.666 1.00 98.00 233 ARG A CA 1
ATOM 1870 C C . ARG A 1 233 ? -12.093 4.301 -12.774 1.00 98.00 233 ARG A C 1
ATOM 1872 O O . ARG A 1 233 ? -13.131 4.947 -12.691 1.00 98.00 233 ARG A O 1
ATOM 1879 N N . ASN A 1 234 ? -11.830 3.497 -13.792 1.00 98.25 234 ASN A N 1
ATOM 1880 C CA . ASN A 1 234 ? -12.784 3.122 -14.825 1.00 98.25 234 ASN A CA 1
ATOM 1881 C C . ASN A 1 234 ? -12.394 1.749 -15.392 1.00 98.25 234 ASN A C 1
ATOM 1883 O O . ASN A 1 234 ? -11.301 1.242 -15.127 1.00 98.25 234 ASN A O 1
ATOM 1887 N N . SER A 1 235 ? -13.290 1.133 -16.164 1.00 98.25 235 SER A N 1
ATOM 1888 C CA . SER A 1 235 ? -13.075 -0.213 -16.707 1.00 98.25 235 SER A CA 1
ATOM 1889 C C . SER A 1 235 ? -11.846 -0.313 -17.615 1.00 98.25 235 SER A C 1
ATOM 1891 O O . SER A 1 235 ? -11.178 -1.343 -17.600 1.00 98.25 235 SER A O 1
ATOM 1893 N N . GLU A 1 236 ? -11.524 0.737 -18.376 1.00 98.44 236 GLU A N 1
ATOM 1894 C CA . GLU A 1 236 ? -10.358 0.758 -19.267 1.00 98.44 236 GLU A CA 1
ATOM 1895 C C . GLU A 1 236 ? -9.052 0.742 -18.466 1.00 98.44 236 GLU A C 1
ATOM 1897 O O . GLU A 1 236 ? -8.181 -0.093 -18.705 1.00 98.44 236 GLU A O 1
ATOM 1902 N N . ASN A 1 237 ? -8.936 1.616 -17.467 1.00 98.75 237 ASN A N 1
ATOM 1903 C CA . ASN A 1 237 ? -7.752 1.694 -16.620 1.00 98.75 237 ASN A CA 1
ATOM 1904 C C . ASN A 1 237 ? -7.559 0.416 -15.796 1.00 98.75 237 ASN A C 1
ATOM 1906 O O . ASN A 1 237 ? -6.437 -0.068 -15.685 1.00 98.75 237 ASN A O 1
ATOM 1910 N N . ILE A 1 238 ? -8.637 -0.168 -15.263 1.00 98.81 238 ILE A N 1
ATOM 1911 C CA . ILE A 1 238 ? -8.569 -1.440 -14.527 1.00 98.81 238 ILE A CA 1
ATOM 1912 C C . ILE A 1 238 ? -8.100 -2.579 -15.448 1.00 98.81 238 ILE A C 1
ATOM 1914 O O . ILE A 1 238 ? -7.236 -3.361 -15.053 1.00 98.81 238 ILE A O 1
ATOM 1918 N N . ALA A 1 239 ? -8.613 -2.653 -16.682 1.00 98.69 239 ALA A N 1
ATOM 1919 C CA . ALA A 1 239 ? -8.169 -3.644 -17.662 1.00 98.69 239 ALA A CA 1
ATOM 1920 C C . ALA A 1 239 ? -6.686 -3.461 -18.032 1.00 98.69 239 ALA A C 1
ATOM 1922 O O . ALA A 1 239 ? -5.926 -4.426 -18.005 1.00 98.69 239 ALA A O 1
ATOM 1923 N N . MET A 1 240 ? -6.247 -2.220 -18.274 1.00 98.75 240 MET A N 1
ATOM 1924 C CA . MET A 1 240 ? -4.841 -1.899 -18.548 1.00 98.75 240 MET A CA 1
ATOM 1925 C C . MET A 1 240 ? -3.921 -2.324 -17.394 1.00 98.75 240 MET A C 1
ATOM 1927 O O . MET A 1 240 ? -2.883 -2.949 -17.625 1.00 98.75 240 MET A O 1
ATOM 1931 N N . LEU A 1 241 ? -4.306 -2.039 -16.144 1.00 98.75 241 LEU A N 1
ATOM 1932 C CA . LEU A 1 241 ? -3.547 -2.473 -14.969 1.00 98.75 241 LEU A CA 1
ATOM 1933 C C . LEU A 1 241 ? -3.468 -4.000 -14.883 1.00 98.75 241 LEU A C 1
ATOM 1935 O O . LEU A 1 241 ? -2.396 -4.541 -14.604 1.00 98.75 241 LEU A O 1
ATOM 1939 N N . ALA A 1 242 ? -4.575 -4.700 -15.142 1.00 98.81 242 ALA A N 1
ATOM 1940 C CA . ALA A 1 242 ? -4.595 -6.157 -15.149 1.00 98.81 242 ALA A CA 1
ATOM 1941 C C . ALA A 1 242 ? -3.640 -6.734 -16.206 1.00 98.81 242 ALA A C 1
ATOM 1943 O O . ALA A 1 242 ? -2.851 -7.623 -15.886 1.00 98.81 242 ALA A O 1
ATOM 1944 N N . ASP A 1 243 ? -3.644 -6.194 -17.426 1.00 98.75 243 ASP A N 1
ATOM 1945 C CA . ASP A 1 243 ? -2.723 -6.602 -18.494 1.00 98.75 243 ASP A CA 1
ATOM 1946 C C . ASP A 1 243 ? -1.260 -6.353 -18.110 1.00 98.75 243 ASP A C 1
ATOM 1948 O O . ASP A 1 243 ? -0.405 -7.230 -18.285 1.00 98.75 243 ASP A O 1
ATOM 1952 N N . SER A 1 244 ? -0.970 -5.196 -17.507 1.00 98.69 244 SER A N 1
ATOM 1953 C CA . SER A 1 244 ? 0.365 -4.889 -16.998 1.00 98.69 244 SER A CA 1
ATOM 1954 C C . SER A 1 244 ? 0.818 -5.901 -15.944 1.00 98.69 244 SER A C 1
ATOM 1956 O O . SER A 1 244 ? 1.944 -6.395 -16.020 1.00 98.69 244 SER A O 1
ATOM 1958 N N . PHE A 1 245 ? -0.019 -6.232 -14.957 1.00 98.56 245 PHE A N 1
ATOM 1959 C CA . PHE A 1 245 ? 0.348 -7.204 -13.924 1.00 98.56 245 PHE A CA 1
ATOM 1960 C C . PHE A 1 245 ? 0.458 -8.625 -14.472 1.00 98.56 245 PHE A C 1
ATOM 1962 O O . PHE A 1 245 ? 1.397 -9.332 -14.113 1.00 98.56 245 PHE A O 1
ATOM 1969 N N . ASN A 1 246 ? -0.427 -9.035 -15.383 1.00 98.31 246 ASN A N 1
ATOM 1970 C CA . ASN A 1 246 ? -0.324 -10.326 -16.064 1.00 98.31 246 ASN A CA 1
ATOM 1971 C C . ASN A 1 246 ? 1.022 -10.473 -16.787 1.00 98.31 246 ASN A C 1
ATOM 1973 O O . ASN A 1 246 ? 1.617 -11.554 -16.771 1.00 98.31 246 ASN A O 1
ATOM 1977 N N . LYS A 1 247 ? 1.547 -9.384 -17.360 1.00 97.38 247 LYS A N 1
ATOM 1978 C CA . LYS A 1 247 ? 2.893 -9.373 -17.932 1.00 97.38 247 LYS A CA 1
ATOM 1979 C C . LYS A 1 247 ? 3.999 -9.358 -16.870 1.00 97.38 247 LYS A C 1
ATOM 1981 O O . LYS A 1 247 ? 4.911 -10.174 -16.968 1.00 97.38 247 LYS A O 1
ATOM 1986 N N . LEU A 1 248 ? 3.930 -8.494 -15.852 1.00 96.38 248 LEU A N 1
ATOM 1987 C CA . LEU A 1 248 ? 4.949 -8.414 -14.787 1.00 96.38 248 LEU A CA 1
ATOM 1988 C C . LEU A 1 248 ? 5.107 -9.731 -14.016 1.00 96.38 248 LEU A C 1
ATOM 1990 O O . LEU A 1 248 ? 6.213 -10.082 -13.614 1.00 96.38 248 LEU A O 1
ATOM 1994 N N . LEU A 1 249 ? 4.014 -10.469 -13.818 1.00 96.19 249 LEU A N 1
ATOM 1995 C CA . LEU A 1 249 ? 3.989 -11.739 -13.088 1.00 96.19 249 LEU A CA 1
ATOM 1996 C C . LEU A 1 249 ? 4.451 -12.930 -13.930 1.00 96.19 249 LEU A C 1
ATOM 1998 O O . LEU A 1 249 ? 4.740 -14.001 -13.387 1.00 96.19 249 LEU A O 1
ATOM 2002 N N . LYS A 1 250 ? 4.525 -12.767 -15.254 1.00 94.38 250 LYS A N 1
ATOM 2003 C CA . LYS A 1 250 ? 5.009 -13.813 -16.144 1.00 94.38 250 LYS A CA 1
ATOM 2004 C C . LYS A 1 250 ? 6.497 -14.026 -15.903 1.00 94.38 250 LYS A C 1
ATOM 2006 O O . LYS A 1 250 ? 7.287 -13.087 -15.949 1.00 94.38 250 LYS A O 1
ATOM 2011 N N . ASP A 1 251 ? 6.874 -15.277 -15.671 1.00 89.62 251 ASP A N 1
ATOM 2012 C CA . ASP A 1 251 ? 8.280 -15.642 -15.586 1.00 89.62 251 ASP A CA 1
ATOM 2013 C C . ASP A 1 251 ? 8.941 -15.473 -16.957 1.00 89.62 251 ASP A C 1
ATOM 2015 O O . ASP A 1 251 ? 8.511 -16.071 -17.947 1.00 89.62 251 ASP A O 1
ATOM 2019 N N . THR A 1 252 ? 9.955 -14.620 -17.018 1.00 84.25 252 THR A N 1
ATOM 2020 C CA . THR A 1 252 ? 10.714 -14.338 -18.237 1.00 84.25 252 THR A CA 1
ATOM 2021 C C . THR A 1 252 ? 12.059 -15.062 -18.261 1.00 84.25 252 THR A C 1
ATOM 2023 O O . THR A 1 252 ? 12.786 -14.950 -19.245 1.00 84.25 252 THR A O 1
ATOM 2026 N N . GLY A 1 253 ? 12.413 -15.797 -17.197 1.00 82.44 253 GLY A N 1
ATOM 2027 C CA . GLY A 1 253 ? 13.740 -16.397 -17.032 1.00 82.44 253 GLY A CA 1
ATOM 2028 C C . GLY A 1 253 ? 14.862 -15.372 -16.833 1.00 82.44 253 GLY A C 1
ATOM 2029 O O . GLY A 1 253 ? 16.038 -15.735 -16.821 1.00 82.44 253 GLY A O 1
ATOM 2030 N N . LEU A 1 254 ? 14.521 -14.089 -16.686 1.00 77.69 254 LEU A N 1
ATOM 2031 C CA . LEU A 1 254 ? 15.485 -13.019 -16.488 1.00 77.69 254 LEU A CA 1
ATOM 2032 C C . LEU A 1 254 ? 15.908 -12.985 -15.016 1.00 77.69 254 LEU A C 1
ATOM 2034 O O . LEU A 1 254 ? 15.100 -12.742 -14.118 1.00 77.69 254 LEU A O 1
ATOM 2038 N N . ASN A 1 255 ? 17.193 -13.230 -14.762 1.00 69.69 255 ASN A N 1
ATOM 2039 C CA . ASN A 1 255 ? 17.748 -13.186 -13.415 1.00 69.69 255 ASN A CA 1
ATOM 2040 C C . ASN A 1 255 ? 18.121 -11.746 -13.033 1.00 69.69 255 ASN A C 1
ATOM 2042 O O . ASN A 1 255 ? 19.245 -11.294 -13.234 1.00 69.69 255 ASN A O 1
ATOM 2046 N N . TYR A 1 256 ? 17.154 -11.010 -12.488 1.00 66.44 256 TYR A N 1
ATOM 2047 C CA . TYR A 1 256 ? 17.375 -9.673 -11.942 1.00 66.44 256 TYR A CA 1
ATOM 2048 C C . TYR A 1 256 ? 17.694 -9.760 -10.449 1.00 66.44 256 TYR A C 1
ATOM 2050 O O . TYR A 1 256 ? 16.783 -9.773 -9.615 1.00 66.44 256 TYR A O 1
ATOM 2058 N N . SER A 1 257 ? 18.977 -9.801 -10.088 1.00 58.88 257 SER A N 1
ATOM 2059 C CA . SER A 1 257 ? 19.387 -9.704 -8.684 1.00 58.88 257 SER A CA 1
ATOM 2060 C C . SER A 1 257 ? 20.645 -8.845 -8.493 1.00 58.88 257 SER A C 1
ATOM 2062 O O . SER A 1 257 ? 21.743 -9.345 -8.736 1.00 58.88 257 SER A O 1
ATOM 2064 N N . PRO A 1 258 ? 20.535 -7.607 -7.963 1.00 57.47 258 PRO A N 1
ATOM 2065 C CA . PRO A 1 258 ? 19.345 -6.782 -7.770 1.00 57.47 258 PRO A CA 1
ATOM 2066 C C . PRO A 1 258 ? 19.409 -5.417 -8.486 1.00 57.47 258 PRO A C 1
ATOM 2068 O O . PRO A 1 258 ? 20.471 -4.853 -8.740 1.00 57.47 258 PRO A O 1
ATOM 2071 N N . ALA A 1 259 ? 18.205 -4.870 -8.658 1.00 69.44 259 ALA A N 1
ATOM 2072 C CA . ALA A 1 259 ? 17.855 -3.480 -8.941 1.00 69.44 259 ALA A CA 1
ATOM 2073 C C . ALA A 1 259 ? 17.928 -3.012 -10.402 1.00 69.44 259 ALA A C 1
ATOM 2075 O O . ALA A 1 259 ? 18.983 -2.961 -11.039 1.00 69.44 259 ALA A O 1
ATOM 2076 N N . TYR A 1 260 ? 16.765 -2.556 -10.876 1.00 85.19 260 TYR A N 1
ATOM 2077 C CA . TYR A 1 260 ? 16.746 -1.459 -11.826 1.00 85.19 260 TYR A CA 1
ATOM 2078 C C . TYR A 1 260 ? 17.220 -0.190 -11.125 1.00 85.19 260 TYR A C 1
ATOM 2080 O O . TYR A 1 260 ? 16.842 0.099 -9.982 1.00 85.19 260 TYR A O 1
ATOM 2088 N N . CYS A 1 261 ? 18.031 0.573 -11.832 1.00 88.75 261 CYS A N 1
ATOM 2089 C CA . CYS A 1 261 ? 18.575 1.831 -11.370 1.00 88.75 261 CYS A CA 1
ATOM 2090 C C . CYS A 1 261 ? 18.271 2.943 -12.366 1.00 88.75 261 CYS A C 1
ATOM 2092 O O . CYS A 1 261 ? 17.943 2.703 -13.528 1.00 88.75 261 CYS A O 1
ATOM 2094 N N . VAL A 1 262 ? 18.484 4.163 -11.905 1.00 88.56 262 VAL A N 1
ATOM 2095 C CA . VAL A 1 262 ? 18.607 5.354 -12.741 1.00 88.56 262 VAL A CA 1
ATOM 2096 C C . VAL A 1 262 ? 20.015 5.922 -12.578 1.00 88.56 262 VAL A C 1
ATOM 2098 O O . VAL A 1 262 ? 20.700 5.623 -11.594 1.00 88.56 262 VAL A O 1
ATOM 2101 N N . ASP A 1 263 ? 20.480 6.685 -13.564 1.00 86.94 263 ASP A N 1
ATOM 2102 C CA . ASP A 1 263 ? 21.784 7.348 -13.516 1.00 86.94 263 ASP A CA 1
ATOM 2103 C C . ASP A 1 263 ? 21.602 8.856 -13.366 1.00 86.94 263 ASP A C 1
ATOM 2105 O O . ASP A 1 263 ? 21.204 9.537 -14.307 1.00 86.94 263 ASP A O 1
ATOM 2109 N N . ILE A 1 264 ? 21.930 9.367 -12.181 1.00 82.25 264 ILE A N 1
ATOM 2110 C CA . ILE A 1 264 ? 21.851 10.794 -11.844 1.00 82.25 264 ILE A CA 1
ATOM 2111 C C . ILE A 1 264 ? 23.246 11.450 -11.791 1.00 82.25 264 ILE A C 1
ATOM 2113 O O . ILE A 1 264 ? 23.479 12.404 -11.052 1.00 82.25 264 ILE A O 1
ATOM 2117 N N . GLY A 1 265 ? 24.221 10.871 -12.501 1.00 83.00 265 GLY A N 1
ATOM 2118 C CA . GLY A 1 265 ? 25.659 11.096 -12.297 1.00 83.00 265 GLY A CA 1
ATOM 2119 C C . GLY A 1 265 ? 26.296 10.041 -11.382 1.00 83.00 265 GLY A C 1
ATOM 2120 O O . GLY A 1 265 ? 27.517 9.914 -11.309 1.00 83.00 265 GLY A O 1
ATOM 2121 N N . HIS A 1 266 ? 25.463 9.245 -10.713 1.00 84.88 266 HIS A N 1
ATOM 2122 C CA . HIS A 1 266 ? 25.792 7.974 -10.081 1.00 84.88 266 HIS A CA 1
ATOM 2123 C C . HIS A 1 266 ? 24.546 7.076 -10.101 1.00 84.88 266 HIS A C 1
ATOM 2125 O O . HIS A 1 266 ? 23.429 7.553 -10.300 1.00 84.88 266 HIS A O 1
ATOM 2131 N N . LEU A 1 267 ? 24.731 5.764 -9.915 1.00 86.00 267 LEU A N 1
ATOM 2132 C CA . LEU A 1 267 ? 23.607 4.826 -9.922 1.00 86.00 267 LEU A CA 1
ATOM 2133 C C . LEU A 1 267 ? 22.822 4.910 -8.619 1.00 86.00 267 LEU A C 1
ATOM 2135 O O . LEU A 1 267 ? 23.401 4.753 -7.542 1.00 86.00 267 LEU A O 1
ATOM 2139 N N . VAL A 1 268 ? 21.511 5.076 -8.747 1.00 84.75 268 VAL A N 1
ATOM 2140 C CA . VAL A 1 268 ? 20.573 5.107 -7.626 1.00 84.75 268 VAL A CA 1
ATOM 2141 C C . VAL A 1 268 ? 19.480 4.070 -7.849 1.00 84.75 268 VAL A C 1
ATOM 2143 O O . VAL A 1 268 ? 19.005 3.876 -8.969 1.00 84.75 268 VAL A O 1
ATOM 2146 N N . GLY A 1 269 ? 19.121 3.355 -6.782 1.00 85.44 269 GLY A N 1
ATOM 2147 C CA . GLY A 1 269 ? 18.017 2.402 -6.806 1.00 85.44 269 GLY A CA 1
ATOM 2148 C C . GLY A 1 269 ? 16.685 3.118 -7.004 1.00 85.44 269 GLY A C 1
ATOM 2149 O O . GLY A 1 269 ? 16.454 4.178 -6.429 1.00 85.44 269 GLY A O 1
ATOM 2150 N N . CYS A 1 270 ? 15.809 2.528 -7.809 1.00 88.00 270 CYS A N 1
ATOM 2151 C CA . CYS A 1 270 ? 14.460 3.056 -7.981 1.00 88.00 270 CYS A CA 1
ATOM 2152 C C . CYS A 1 270 ? 13.631 2.851 -6.703 1.00 88.00 270 CYS A C 1
ATOM 2154 O O . CYS A 1 270 ? 13.921 1.957 -5.902 1.00 88.00 270 CYS A O 1
ATOM 2156 N N . CYS A 1 271 ? 12.551 3.615 -6.555 1.00 87.75 271 CYS A N 1
ATOM 2157 C CA . CYS A 1 271 ? 11.601 3.560 -5.445 1.00 87.75 271 CYS A CA 1
ATOM 2158 C C . CYS A 1 271 ? 10.732 2.282 -5.478 1.00 87.75 271 CYS A C 1
ATOM 2160 O O . CYS A 1 271 ? 9.508 2.343 -5.582 1.00 87.75 271 CYS A O 1
ATOM 2162 N N . GLY A 1 272 ? 11.364 1.106 -5.412 1.00 88.94 272 GLY A N 1
ATOM 2163 C CA . GLY A 1 272 ? 10.694 -0.194 -5.453 1.00 88.94 272 GLY A CA 1
ATOM 2164 C C . GLY A 1 272 ? 10.119 -0.530 -6.830 1.00 88.94 272 GLY A C 1
ATOM 2165 O O . GLY A 1 272 ? 8.973 -0.964 -6.919 1.00 88.94 272 GLY A O 1
ATOM 2166 N N . ALA A 1 273 ? 10.873 -0.273 -7.907 1.00 92.75 273 ALA A N 1
ATOM 2167 C CA . ALA A 1 273 ? 10.477 -0.632 -9.272 1.00 92.75 273 ALA A CA 1
ATOM 2168 C C . ALA A 1 273 ? 10.117 -2.122 -9.372 1.00 92.75 273 ALA A C 1
ATOM 2170 O O . ALA A 1 273 ? 10.876 -2.982 -8.913 1.00 92.75 273 ALA A O 1
ATOM 2171 N N . TYR A 1 274 ? 8.973 -2.427 -9.988 1.00 93.44 274 TYR A N 1
ATOM 2172 C CA . TYR A 1 274 ? 8.564 -3.812 -10.197 1.00 93.44 274 TYR A CA 1
ATOM 2173 C C . TYR A 1 274 ? 9.479 -4.499 -11.200 1.00 93.44 274 TYR A C 1
ATOM 2175 O O . TYR A 1 274 ? 10.069 -3.858 -12.062 1.00 93.44 274 TYR A O 1
ATOM 2183 N N . ARG A 1 275 ? 9.602 -5.819 -11.102 1.00 90.31 275 ARG A N 1
ATOM 2184 C CA . ARG A 1 275 ? 10.379 -6.611 -12.057 1.00 90.31 275 ARG A CA 1
ATOM 2185 C C . ARG A 1 275 ? 9.480 -7.516 -12.867 1.00 90.31 275 ARG A C 1
ATOM 2187 O O . ARG A 1 275 ? 8.476 -8.005 -12.356 1.00 90.31 275 ARG A O 1
ATOM 2194 N N . GLU A 1 276 ? 9.885 -7.778 -14.102 1.00 91.81 276 GLU A N 1
ATOM 2195 C CA . GLU A 1 276 ? 9.351 -8.924 -14.833 1.00 91.81 276 GLU A CA 1
ATOM 2196 C C . GLU A 1 276 ? 9.704 -10.209 -14.067 1.00 91.81 276 GLU A C 1
ATOM 2198 O O . GLU A 1 276 ? 10.784 -10.323 -13.481 1.00 91.81 276 GLU A O 1
ATOM 2203 N N . GLY A 1 277 ? 8.766 -11.150 -13.997 1.00 92.00 277 GLY A N 1
ATOM 2204 C CA . GLY A 1 277 ? 8.873 -12.325 -13.136 1.00 92.00 277 GLY A CA 1
ATOM 2205 C C . GLY A 1 277 ? 8.762 -12.013 -11.640 1.00 92.00 277 GLY A C 1
ATOM 2206 O O . GLY A 1 277 ? 9.242 -12.796 -10.810 1.00 92.00 277 GLY A O 1
ATOM 2207 N N . MET A 1 278 ? 8.165 -10.877 -11.252 1.00 92.75 278 MET A N 1
ATOM 2208 C CA . MET A 1 278 ? 7.852 -10.639 -9.841 1.00 92.75 278 MET A CA 1
ATOM 2209 C C . MET A 1 278 ? 6.910 -11.722 -9.307 1.00 92.75 278 MET A C 1
ATOM 2211 O O . MET A 1 278 ? 6.161 -12.351 -10.053 1.00 92.75 278 MET A O 1
ATOM 2215 N N . LYS A 1 279 ? 6.982 -11.968 -8.000 1.00 93.62 279 LYS A N 1
ATOM 2216 C CA . LYS A 1 279 ? 6.182 -12.988 -7.321 1.00 93.62 279 LYS A CA 1
ATOM 2217 C C . LYS A 1 279 ? 5.326 -12.310 -6.257 1.00 93.62 279 LYS A C 1
ATOM 2219 O O . LYS A 1 279 ? 5.744 -11.312 -5.676 1.00 93.62 279 LYS A O 1
ATOM 2224 N N . LEU A 1 280 ? 4.144 -12.868 -6.023 1.00 96.44 280 LEU A N 1
ATOM 2225 C CA . LEU A 1 280 ? 3.189 -12.386 -5.022 1.00 96.44 280 LEU A CA 1
ATOM 2226 C C . LEU A 1 280 ? 3.357 -13.061 -3.647 1.00 96.44 280 LEU A C 1
ATOM 2228 O O . LEU A 1 280 ? 2.694 -12.700 -2.678 1.00 96.44 280 LEU A O 1
ATOM 2232 N N . GLY A 1 281 ? 4.323 -13.970 -3.552 1.00 95.50 281 GLY A N 1
ATOM 2233 C CA . GLY A 1 281 ? 4.785 -14.603 -2.330 1.00 95.50 281 GLY A CA 1
ATOM 2234 C C . GLY A 1 281 ? 6.150 -15.252 -2.542 1.00 95.50 281 GLY A C 1
ATOM 2235 O O . GLY A 1 281 ? 6.757 -15.128 -3.613 1.00 95.50 281 GLY A O 1
ATOM 2236 N N . ILE A 1 282 ? 6.646 -15.927 -1.512 1.00 95.00 282 ILE A N 1
ATOM 2237 C CA . ILE A 1 282 ? 7.936 -16.622 -1.516 1.00 95.00 282 ILE A CA 1
ATOM 2238 C C . ILE A 1 282 ? 7.800 -18.027 -0.945 1.00 95.00 282 ILE A C 1
ATOM 2240 O O . ILE A 1 282 ? 7.032 -18.260 -0.015 1.00 95.00 282 ILE A O 1
ATOM 2244 N N . GLU A 1 283 ? 8.602 -18.948 -1.468 1.00 94.50 283 GLU A N 1
ATOM 2245 C CA . GLU A 1 283 ? 8.795 -20.264 -0.867 1.00 94.50 283 GLU A CA 1
ATOM 2246 C C . GLU A 1 283 ? 10.052 -20.242 0.003 1.00 94.50 283 GLU A C 1
ATOM 2248 O O . GLU A 1 283 ? 11.134 -19.861 -0.448 1.00 94.50 283 GLU A O 1
ATOM 2253 N N . THR A 1 284 ? 9.923 -20.643 1.265 1.00 92.38 284 THR A N 1
ATOM 2254 C CA . THR A 1 284 ? 11.057 -20.806 2.178 1.00 92.38 284 THR A CA 1
ATOM 2255 C C . THR A 1 284 ? 10.793 -21.969 3.122 1.00 92.38 284 THR A C 1
ATOM 2257 O O . THR A 1 284 ? 9.701 -22.108 3.660 1.00 92.38 284 THR A O 1
ATOM 2260 N N . GLY A 1 285 ? 11.788 -22.838 3.314 1.00 90.31 285 GLY A N 1
ATOM 2261 C CA . GLY A 1 285 ? 11.651 -23.992 4.211 1.00 90.31 285 GLY A CA 1
ATOM 2262 C C . GLY A 1 285 ? 10.568 -25.002 3.802 1.00 90.31 285 GLY A C 1
ATOM 2263 O O . GLY A 1 285 ? 10.089 -25.734 4.657 1.00 90.31 285 GLY A O 1
ATOM 2264 N N . GLY A 1 286 ? 10.177 -25.042 2.523 1.00 92.75 286 GLY A N 1
ATOM 2265 C CA . GLY A 1 286 ? 9.104 -25.915 2.025 1.00 92.75 286 GLY A CA 1
ATOM 2266 C C . GLY A 1 286 ? 7.688 -25.364 2.220 1.00 92.75 286 GLY A C 1
ATOM 2267 O O . GLY A 1 286 ? 6.727 -26.031 1.853 1.00 92.75 286 GLY A O 1
ATOM 2268 N N . GLU A 1 287 ? 7.552 -24.151 2.755 1.00 94.94 287 GLU A N 1
ATOM 2269 C CA . GLU A 1 287 ? 6.273 -23.467 2.925 1.00 94.94 287 GLU A CA 1
ATOM 2270 C C . GLU A 1 287 ? 6.192 -22.217 2.049 1.00 94.94 287 GLU A C 1
ATOM 2272 O O . GLU A 1 287 ? 7.201 -21.574 1.745 1.00 94.94 287 GLU A O 1
ATOM 2277 N N . TYR A 1 288 ? 4.967 -21.866 1.662 1.00 96.62 288 TYR A N 1
ATOM 2278 C CA . TYR A 1 288 ? 4.667 -20.689 0.859 1.00 96.62 288 TYR A CA 1
ATOM 2279 C C . TYR A 1 288 ? 4.151 -19.542 1.734 1.00 96.62 288 TYR A C 1
ATOM 2281 O O . TYR A 1 288 ? 3.292 -19.761 2.586 1.00 96.62 288 TYR A O 1
ATOM 2289 N N . TYR A 1 289 ? 4.662 -18.331 1.514 1.00 97.88 289 TYR A N 1
ATOM 2290 C CA . TYR A 1 289 ? 4.366 -17.132 2.297 1.00 97.88 289 TYR A CA 1
ATOM 2291 C C . TYR A 1 289 ? 3.917 -15.988 1.388 1.00 97.88 289 TYR A C 1
ATOM 2293 O O . TYR A 1 289 ? 4.655 -15.586 0.490 1.00 97.88 289 TYR A O 1
ATOM 2301 N N . VAL A 1 290 ? 2.746 -15.420 1.660 1.00 97.62 290 VAL A N 1
ATOM 2302 C CA . VAL A 1 290 ? 2.120 -14.364 0.847 1.00 97.62 290 VAL A CA 1
ATOM 2303 C C . VAL A 1 290 ? 2.628 -12.962 1.227 1.00 97.62 290 VAL A C 1
ATOM 2305 O O . VAL A 1 290 ? 2.861 -12.673 2.407 1.00 97.62 290 VAL A O 1
ATOM 2308 N N . PHE A 1 291 ? 2.763 -12.058 0.250 1.00 97.06 291 PHE A N 1
ATOM 2309 C CA . PHE A 1 291 ? 2.970 -10.618 0.479 1.00 97.06 291 PHE A CA 1
ATOM 2310 C C . PHE A 1 291 ? 1.627 -9.887 0.651 1.00 97.06 291 PHE A C 1
ATOM 2312 O O . PHE A 1 291 ? 1.095 -9.328 -0.305 1.00 97.06 291 PHE A O 1
ATOM 2319 N N . LEU A 1 292 ? 1.051 -9.925 1.859 1.00 97.31 292 LEU A N 1
ATOM 2320 C CA . LEU A 1 292 ? -0.323 -9.454 2.116 1.00 97.31 292 LEU A CA 1
ATOM 2321 C C . LEU A 1 292 ? -0.590 -8.001 1.684 1.00 97.31 292 LEU A C 1
ATOM 2323 O O . LEU A 1 292 ? -1.651 -7.725 1.138 1.00 97.31 292 LEU A O 1
ATOM 2327 N N . ASP A 1 293 ? 0.362 -7.093 1.878 1.00 93.38 293 ASP A N 1
ATOM 2328 C CA . ASP A 1 293 ? 0.264 -5.685 1.474 1.00 93.38 293 ASP A CA 1
ATOM 2329 C C . ASP A 1 293 ? 0.147 -5.515 -0.051 1.00 93.38 293 ASP A C 1
ATOM 2331 O O . ASP A 1 293 ? -0.729 -4.805 -0.545 1.00 93.38 293 ASP A O 1
ATOM 2335 N N . LEU A 1 294 ? 0.973 -6.233 -0.815 1.00 96.19 294 LEU A N 1
ATOM 2336 C CA . LEU A 1 294 ? 0.898 -6.240 -2.274 1.00 96.19 294 LEU A CA 1
ATOM 2337 C C . LEU A 1 294 ? -0.439 -6.811 -2.767 1.00 96.19 294 LEU A C 1
ATOM 2339 O O . LEU A 1 294 ? -1.059 -6.233 -3.663 1.00 96.19 294 LEU A O 1
ATOM 2343 N N . ILE A 1 295 ? -0.897 -7.923 -2.176 1.00 98.25 295 ILE A N 1
ATOM 2344 C CA . ILE A 1 295 ? -2.197 -8.525 -2.511 1.00 98.25 295 ILE A CA 1
ATOM 2345 C C . ILE A 1 295 ? -3.330 -7.541 -2.239 1.00 98.25 295 ILE A C 1
ATOM 2347 O O . ILE A 1 295 ? -4.202 -7.362 -3.093 1.00 98.25 295 ILE A O 1
ATOM 2351 N N . GLU A 1 296 ? -3.311 -6.889 -1.076 1.00 98.06 296 GLU A N 1
ATOM 2352 C CA . GLU A 1 296 ? -4.314 -5.905 -0.685 1.00 98.06 296 GLU A CA 1
ATOM 2353 C C . GLU A 1 296 ? -4.408 -4.783 -1.717 1.00 98.06 296 GLU A C 1
ATOM 2355 O O . GLU A 1 296 ? -5.506 -4.464 -2.170 1.00 98.06 296 GLU A O 1
ATOM 2360 N N . TYR A 1 297 ? -3.281 -4.225 -2.160 1.00 97.81 297 TYR A N 1
ATOM 2361 C CA . TYR A 1 297 ? -3.309 -3.077 -3.069 1.00 97.81 297 TYR A CA 1
ATOM 2362 C C . TYR A 1 297 ? -3.779 -3.456 -4.460 1.00 97.81 297 TYR A C 1
ATOM 2364 O O . TYR A 1 297 ? -4.561 -2.730 -5.075 1.00 97.81 297 TYR A O 1
ATOM 2372 N N . MET A 1 298 ? -3.379 -4.631 -4.943 1.00 98.69 298 MET A N 1
ATOM 2373 C CA . MET A 1 298 ? -3.913 -5.149 -6.196 1.00 98.69 298 MET A CA 1
ATOM 2374 C C . MET A 1 298 ? -5.427 -5.410 -6.100 1.00 98.69 298 MET A C 1
ATOM 2376 O O . MET A 1 298 ? -6.158 -5.111 -7.047 1.00 98.69 298 MET A O 1
ATOM 2380 N N . CYS A 1 299 ? -5.925 -5.905 -4.961 1.00 98.62 299 CYS A N 1
ATOM 2381 C CA . CYS A 1 299 ? -7.364 -6.079 -4.733 1.00 98.62 299 CYS A CA 1
ATOM 2382 C C . CYS A 1 299 ? -8.095 -4.736 -4.673 1.00 98.62 299 CYS A C 1
ATOM 2384 O O . CYS A 1 299 ? -9.109 -4.576 -5.349 1.00 98.62 299 CYS A O 1
ATOM 2386 N N . ARG A 1 300 ? -7.552 -3.742 -3.957 1.00 98.19 300 ARG A N 1
ATOM 2387 C CA . ARG A 1 300 ? -8.077 -2.369 -3.941 1.00 98.19 300 ARG A CA 1
ATOM 2388 C C . ARG A 1 300 ? -8.190 -1.808 -5.350 1.00 98.19 300 ARG A C 1
ATOM 2390 O O . ARG A 1 300 ? -9.179 -1.149 -5.640 1.00 98.19 300 ARG A O 1
ATOM 2397 N N . CYS A 1 301 ? -7.246 -2.087 -6.245 1.00 98.62 301 CYS A N 1
ATOM 2398 C CA . CYS A 1 301 ? -7.293 -1.673 -7.654 1.00 98.62 301 CYS A CA 1
ATOM 2399 C C . CYS A 1 301 ? -8.303 -2.452 -8.524 1.00 98.62 301 CYS A C 1
ATOM 2401 O O . CYS A 1 301 ? -8.410 -2.173 -9.715 1.00 98.62 301 CYS A O 1
ATOM 2403 N N . GLY A 1 302 ? -9.057 -3.404 -7.964 1.00 98.06 302 GLY A N 1
ATOM 2404 C CA . GLY A 1 302 ? -10.082 -4.166 -8.685 1.00 98.06 302 GLY A CA 1
ATOM 2405 C C . GLY A 1 302 ? -9.532 -5.310 -9.541 1.00 98.06 302 GLY A C 1
ATOM 2406 O O . GLY A 1 302 ? -10.187 -5.735 -10.489 1.00 98.06 302 GLY A O 1
ATOM 2407 N N . LEU A 1 303 ? -8.331 -5.813 -9.238 1.00 98.62 303 LEU A N 1
ATOM 2408 C CA . LEU A 1 303 ? -7.624 -6.755 -10.116 1.00 98.62 303 LEU A CA 1
ATOM 2409 C C . LEU A 1 303 ? -7.931 -8.236 -9.842 1.00 98.62 303 LEU A C 1
ATOM 2411 O O . LEU A 1 303 ? -7.515 -9.093 -10.623 1.00 98.62 303 LEU A O 1
ATOM 2415 N N . TYR A 1 304 ? -8.649 -8.556 -8.757 1.00 97.88 304 TYR A N 1
ATOM 2416 C CA . TYR A 1 304 ? -8.859 -9.932 -8.278 1.00 97.88 304 TYR A CA 1
ATOM 2417 C C . TYR A 1 304 ? -9.345 -10.900 -9.367 1.00 97.88 304 TYR A C 1
ATOM 2419 O O . TYR A 1 304 ? -8.776 -11.975 -9.543 1.00 97.88 304 TYR A O 1
ATOM 2427 N N . SER A 1 305 ? -10.376 -10.524 -10.126 1.00 96.12 305 SER A N 1
ATOM 2428 C CA . SER A 1 305 ? -10.977 -11.391 -11.146 1.00 96.12 305 SER A CA 1
ATOM 2429 C C . SER A 1 305 ? -10.218 -11.412 -12.477 1.00 96.12 305 SER A C 1
ATOM 2431 O O . SER A 1 305 ? -10.509 -12.260 -13.320 1.00 96.12 305 SER A O 1
ATOM 2433 N N . LEU A 1 306 ? -9.259 -10.502 -12.673 1.00 98.31 306 LEU A N 1
ATOM 2434 C CA . LEU A 1 306 ? -8.581 -10.267 -13.954 1.00 98.31 306 LEU A CA 1
ATOM 2435 C C . LEU A 1 306 ? -7.130 -10.770 -13.976 1.00 98.31 306 LEU A C 1
ATOM 2437 O O . LEU A 1 306 ? -6.556 -10.957 -15.049 1.00 98.31 306 LEU A O 1
ATOM 2441 N N . VAL A 1 307 ? -6.534 -11.002 -12.803 1.00 98.62 307 VAL A N 1
ATOM 2442 C CA . VAL A 1 307 ? -5.142 -11.446 -12.653 1.00 98.62 307 VAL A CA 1
ATOM 2443 C C . VAL A 1 307 ? -5.121 -12.829 -11.985 1.00 98.62 307 VAL A C 1
ATOM 2445 O O . VAL A 1 307 ? -5.235 -12.925 -10.762 1.00 98.62 307 VAL A O 1
ATOM 2448 N N . PRO A 1 308 ? -4.966 -13.933 -12.745 1.00 97.94 308 PRO A N 1
ATOM 2449 C CA . PRO A 1 308 ? -5.055 -15.288 -12.194 1.00 97.94 308 PRO A CA 1
ATOM 2450 C C . PRO A 1 308 ? -4.071 -15.601 -11.055 1.00 97.94 308 PRO A C 1
ATOM 2452 O O . PRO A 1 308 ? -4.492 -16.250 -10.095 1.00 97.94 308 PRO A O 1
ATOM 2455 N N . PRO A 1 309 ? -2.797 -15.146 -11.084 1.00 98.00 309 PRO A N 1
ATOM 2456 C CA . PRO A 1 309 ? -1.912 -15.331 -9.938 1.00 98.00 309 PRO A CA 1
ATOM 2457 C C . PRO A 1 309 ? -2.446 -14.647 -8.677 1.00 98.00 309 PRO A C 1
ATOM 2459 O O . PRO A 1 309 ? -2.460 -15.278 -7.633 1.00 98.00 309 PRO A O 1
ATOM 2462 N N . LEU A 1 310 ? -2.968 -13.418 -8.775 1.00 98.62 310 LEU A N 1
ATOM 2463 C CA . LEU A 1 310 ? -3.573 -12.713 -7.638 1.00 98.62 310 LEU A CA 1
ATOM 2464 C C . LEU A 1 310 ? -4.762 -13.490 -7.074 1.00 98.62 310 LEU A C 1
ATOM 2466 O O . LEU A 1 310 ? -4.862 -13.657 -5.862 1.00 98.62 310 LEU A O 1
ATOM 2470 N N . LYS A 1 311 ? -5.637 -14.003 -7.946 1.00 98.31 311 LYS A N 1
ATOM 2471 C CA . LYS A 1 311 ? -6.768 -14.827 -7.519 1.00 98.31 311 LYS A CA 1
ATOM 2472 C C . LYS A 1 311 ? -6.315 -16.008 -6.657 1.00 98.31 311 LYS A C 1
ATOM 2474 O O . LYS A 1 311 ? -6.922 -16.258 -5.623 1.00 98.31 311 LYS A O 1
ATOM 2479 N N . LYS A 1 312 ? -5.239 -16.696 -7.050 1.00 97.75 312 LYS A N 1
ATOM 2480 C CA . LYS A 1 312 ? -4.678 -17.814 -6.279 1.00 97.75 312 LYS A CA 1
ATOM 2481 C C . LYS A 1 312 ? -4.231 -17.379 -4.878 1.00 97.75 312 LYS A C 1
ATOM 2483 O O . LYS A 1 312 ? -4.506 -18.091 -3.921 1.00 97.75 312 LYS A O 1
ATOM 2488 N N . GLU A 1 313 ? -3.575 -16.228 -4.754 1.00 98.31 313 GLU A N 1
ATOM 2489 C CA . GLU A 1 313 ? -3.139 -15.695 -3.453 1.00 98.31 313 GLU A CA 1
ATOM 2490 C C . GLU A 1 313 ? -4.321 -15.346 -2.548 1.00 98.31 313 GLU A C 1
ATOM 2492 O O . GLU A 1 313 ? -4.321 -15.669 -1.363 1.00 98.31 313 GLU A O 1
ATOM 2497 N N . VAL A 1 314 ? -5.357 -14.723 -3.113 1.00 98.56 314 VAL A N 1
ATOM 2498 C CA . VAL A 1 314 ? -6.587 -14.397 -2.382 1.00 98.56 314 VAL A CA 1
ATOM 2499 C C . VAL A 1 314 ? -7.324 -15.665 -1.952 1.00 98.56 314 VAL A C 1
ATOM 2501 O O . VAL A 1 314 ? -7.792 -15.732 -0.820 1.00 98.56 314 VAL A O 1
ATOM 2504 N N . ASP A 1 315 ? -7.384 -16.683 -2.813 1.00 96.50 315 ASP A N 1
ATOM 2505 C CA . ASP A 1 315 ? -8.017 -17.962 -2.488 1.00 96.50 315 ASP A CA 1
ATOM 2506 C C . ASP A 1 315 ? -7.236 -18.686 -1.354 1.00 96.50 315 ASP A C 1
ATOM 2508 O O . ASP A 1 315 ? -7.859 -19.217 -0.439 1.00 96.50 315 ASP A O 1
ATOM 2512 N N . ILE A 1 316 ? -5.892 -18.608 -1.316 1.00 97.56 316 ILE A N 1
ATOM 2513 C CA . ILE A 1 316 ? -5.074 -19.092 -0.175 1.00 97.56 316 ILE A CA 1
ATOM 2514 C C . ILE A 1 316 ? -5.452 -18.375 1.129 1.00 97.56 316 ILE A C 1
ATOM 2516 O O . ILE A 1 316 ? -5.558 -19.011 2.177 1.00 97.56 316 ILE A O 1
ATOM 2520 N N . ILE A 1 317 ? -5.636 -17.054 1.084 1.00 98.38 317 ILE A N 1
ATOM 2521 C CA . ILE A 1 317 ? -6.013 -16.263 2.263 1.00 98.38 317 ILE A CA 1
ATOM 2522 C C . ILE A 1 317 ? -7.422 -16.637 2.725 1.00 98.38 317 ILE A C 1
ATOM 2524 O O . ILE A 1 317 ? -7.616 -16.870 3.917 1.00 98.38 317 ILE A O 1
ATOM 2528 N N . TYR A 1 318 ? -8.375 -16.741 1.795 1.00 97.56 318 TYR A N 1
ATOM 2529 C CA . TYR A 1 318 ? -9.753 -17.142 2.074 1.00 97.56 318 TYR A CA 1
ATOM 2530 C C . TYR A 1 318 ? -9.809 -18.511 2.765 1.00 97.56 318 TYR A C 1
ATOM 2532 O O . TYR A 1 318 ? -10.418 -18.644 3.824 1.00 97.56 318 TYR A O 1
ATOM 2540 N N . ASP A 1 319 ? -9.108 -19.505 2.216 1.00 96.44 319 ASP A N 1
ATOM 2541 C CA . ASP A 1 319 ? -9.078 -20.870 2.755 1.00 96.44 319 ASP A CA 1
ATOM 2542 C C . ASP A 1 319 ? -8.311 -20.976 4.088 1.00 96.44 319 ASP A C 1
ATOM 2544 O O . ASP A 1 319 ? -8.400 -21.989 4.783 1.00 96.44 319 ASP A O 1
ATOM 2548 N N . SER A 1 320 ? -7.553 -19.941 4.462 1.00 97.44 320 SER A N 1
ATOM 2549 C CA . SER A 1 320 ? -6.813 -19.893 5.724 1.00 97.44 320 SER A CA 1
ATOM 2550 C C . SER A 1 320 ? -7.606 -19.315 6.898 1.00 97.44 320 SER A C 1
ATOM 2552 O O . SER A 1 320 ? -7.084 -19.299 8.017 1.00 97.44 320 SER A O 1
ATOM 2554 N N . ILE A 1 321 ? -8.817 -18.794 6.668 1.00 97.81 321 ILE A N 1
ATOM 2555 C CA . ILE A 1 321 ? -9.653 -18.278 7.752 1.00 97.81 321 ILE A CA 1
ATOM 2556 C C . ILE A 1 321 ? -10.258 -19.457 8.518 1.00 97.81 321 ILE A C 1
ATOM 2558 O O . ILE A 1 321 ? -10.973 -20.278 7.945 1.00 97.81 321 ILE A O 1
ATOM 2562 N N . ASP A 1 322 ? -9.958 -19.550 9.813 1.00 96.69 322 ASP A N 1
ATOM 2563 C CA . ASP A 1 322 ? -10.462 -20.629 10.661 1.00 96.69 322 ASP A CA 1
ATOM 2564 C C . ASP A 1 322 ? -11.916 -20.407 11.114 1.00 96.69 322 ASP A C 1
ATOM 2566 O O . ASP A 1 322 ? -12.544 -19.380 10.841 1.00 96.69 322 ASP A O 1
ATOM 2570 N N . ASP A 1 323 ? -12.468 -21.384 11.838 1.00 94.62 323 ASP A N 1
ATOM 2571 C CA . ASP A 1 323 ? -13.860 -21.334 12.286 1.00 94.62 323 ASP A CA 1
ATOM 2572 C C . ASP A 1 323 ? -14.173 -20.169 13.235 1.00 94.62 323 ASP A C 1
ATOM 2574 O O . ASP A 1 323 ? -15.344 -19.832 13.406 1.00 94.62 323 ASP A O 1
ATOM 2578 N N . GLN A 1 324 ? -13.145 -19.550 13.8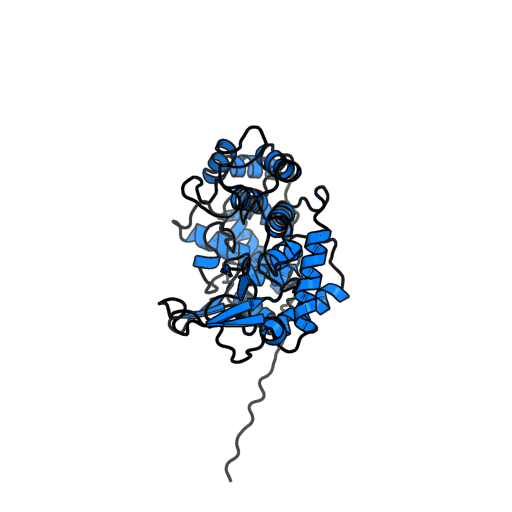22 1.00 95.75 324 GLN A N 1
ATOM 2579 C CA . GLN A 1 324 ? -13.242 -18.383 14.698 1.00 95.75 324 GLN A CA 1
ATOM 2580 C C . GLN A 1 324 ? -13.061 -17.061 13.932 1.00 95.75 324 GLN A C 1
ATOM 2582 O O . GLN A 1 324 ? -12.952 -16.009 14.554 1.00 95.75 324 GLN A O 1
ATOM 2587 N N . GLY A 1 325 ? -12.986 -17.095 12.597 1.00 97.00 325 GLY A N 1
ATOM 2588 C CA . GLY A 1 325 ? -12.779 -15.901 11.778 1.00 97.00 325 GLY A CA 1
ATOM 2589 C C . GLY A 1 325 ? -11.335 -15.391 11.779 1.00 97.00 325 GLY A C 1
ATOM 2590 O O . GLY A 1 325 ? -11.093 -14.251 11.392 1.00 97.00 325 GLY A O 1
ATOM 2591 N N . ILE A 1 326 ? -10.356 -16.195 12.206 1.00 98.50 326 ILE A N 1
ATOM 2592 C CA . ILE A 1 326 ? -8.959 -15.756 12.313 1.00 98.50 326 ILE A CA 1
ATOM 2593 C C . ILE A 1 326 ? -8.184 -16.180 11.067 1.00 98.50 326 ILE A C 1
ATOM 2595 O O . ILE A 1 326 ? -8.168 -17.356 10.706 1.00 98.50 326 ILE A O 1
ATOM 2599 N N . CYS A 1 327 ? -7.462 -15.244 10.447 1.00 98.31 327 CYS A N 1
ATOM 2600 C CA . CYS A 1 327 ? -6.597 -15.541 9.306 1.00 98.31 327 CYS A CA 1
ATOM 2601 C C . CYS A 1 327 ? -5.329 -16.285 9.743 1.00 98.31 327 CYS A C 1
ATOM 2603 O O . CYS A 1 327 ? -4.548 -15.790 10.566 1.00 98.31 327 CYS A O 1
ATOM 2605 N N . ARG A 1 328 ? -5.112 -17.480 9.180 1.00 97.44 328 ARG A N 1
ATOM 2606 C CA . ARG A 1 328 ? -3.953 -18.347 9.452 1.00 97.44 328 ARG A CA 1
ATOM 2607 C C . ARG A 1 328 ? -2.989 -18.467 8.276 1.00 97.44 328 ARG A C 1
ATOM 2609 O O . ARG A 1 328 ? -2.124 -19.339 8.308 1.00 97.44 328 ARG A O 1
ATOM 2616 N N . ALA A 1 329 ? -3.119 -17.620 7.255 1.00 96.88 329 ALA A N 1
ATOM 2617 C CA . ALA A 1 329 ? -2.215 -17.636 6.113 1.00 96.88 329 ALA A CA 1
ATOM 2618 C C . ALA A 1 329 ? -0.758 -17.484 6.567 1.00 96.88 329 ALA A C 1
ATOM 2620 O O . ALA A 1 329 ? -0.445 -16.689 7.456 1.00 96.88 329 ALA A O 1
ATOM 2621 N N . ASN A 1 330 ? 0.145 -18.205 5.910 1.00 97.06 330 ASN A N 1
ATOM 2622 C CA . ASN A 1 330 ? 1.569 -17.922 5.996 1.00 97.06 330 ASN A CA 1
ATOM 2623 C C . ASN A 1 330 ? 1.867 -16.646 5.198 1.00 97.06 330 ASN A C 1
ATOM 2625 O O . ASN A 1 330 ? 1.450 -16.504 4.048 1.00 97.06 330 ASN A O 1
ATOM 2629 N N . TYR A 1 331 ? 2.598 -15.708 5.797 1.00 96.44 331 TYR A N 1
ATOM 2630 C CA . TYR A 1 331 ? 2.881 -14.405 5.194 1.00 96.44 331 TYR A CA 1
ATOM 2631 C C . TYR A 1 331 ? 4.303 -13.931 5.466 1.00 96.44 331 TYR A C 1
ATOM 2633 O O . TYR A 1 331 ? 4.942 -14.300 6.456 1.00 96.44 331 TYR A O 1
ATOM 2641 N N . VAL A 1 332 ? 4.800 -13.055 4.599 1.00 96.06 332 VAL A N 1
ATOM 2642 C CA . VAL A 1 332 ? 6.136 -12.481 4.751 1.00 96.06 332 VAL A CA 1
ATOM 2643 C C . VAL A 1 332 ? 6.127 -11.431 5.864 1.00 96.06 332 VAL A C 1
ATOM 2645 O O . VAL A 1 332 ? 5.893 -10.250 5.627 1.00 96.06 332 VAL A O 1
ATOM 2648 N N . GLU A 1 333 ? 6.414 -11.850 7.101 1.00 94.62 333 GLU A N 1
ATOM 2649 C CA . GLU A 1 333 ? 6.362 -10.979 8.291 1.00 94.62 333 GLU A CA 1
ATOM 2650 C C . GLU A 1 333 ? 7.169 -9.685 8.127 1.00 94.62 333 GLU A C 1
ATOM 2652 O O . GLU A 1 333 ? 6.700 -8.624 8.526 1.00 94.62 333 GLU A O 1
ATOM 2657 N N . LYS A 1 334 ? 8.348 -9.740 7.498 1.00 91.69 334 LYS A N 1
ATOM 2658 C CA . LYS A 1 334 ? 9.180 -8.545 7.281 1.00 91.69 334 LYS A CA 1
ATOM 2659 C C . LYS A 1 334 ? 8.536 -7.498 6.369 1.00 91.69 334 LYS A C 1
ATOM 2661 O O . LYS A 1 334 ? 8.907 -6.338 6.480 1.00 91.69 334 LYS A O 1
ATOM 2666 N N . ALA A 1 335 ? 7.636 -7.905 5.474 1.00 90.69 335 ALA A N 1
ATOM 2667 C CA . ALA A 1 335 ? 6.909 -6.983 4.606 1.00 90.69 335 ALA A CA 1
ATOM 2668 C C . ALA A 1 335 ? 5.739 -6.322 5.347 1.00 90.69 335 ALA A C 1
ATOM 2670 O O . ALA A 1 335 ? 5.437 -5.168 5.088 1.00 90.69 335 ALA A O 1
ATOM 2671 N N . LEU A 1 336 ? 5.119 -7.019 6.307 1.00 92.81 336 LEU A N 1
ATOM 2672 C CA . LEU A 1 336 ? 3.938 -6.515 7.015 1.00 92.81 336 LEU A CA 1
ATOM 2673 C C . LEU A 1 336 ? 4.256 -5.763 8.319 1.00 92.81 336 LEU A C 1
ATOM 2675 O O . LEU A 1 336 ? 3.525 -4.855 8.710 1.00 92.81 336 LEU A O 1
ATOM 2679 N N . LYS A 1 337 ? 5.311 -6.154 9.034 1.00 93.06 337 LYS A N 1
ATOM 2680 C CA . LYS A 1 337 ? 5.597 -5.649 10.382 1.00 93.06 337 LYS A CA 1
ATOM 2681 C C . LYS A 1 337 ? 6.072 -4.195 10.372 1.00 93.06 337 LYS A C 1
ATOM 2683 O O . LYS A 1 337 ? 6.979 -3.836 9.625 1.00 93.06 337 LYS A O 1
ATOM 2688 N N . GLY A 1 338 ? 5.538 -3.397 11.292 1.00 91.00 338 GLY A N 1
ATOM 2689 C CA . GLY A 1 338 ? 5.779 -1.958 11.378 1.00 91.00 338 GLY A CA 1
ATOM 2690 C C . GLY A 1 338 ? 5.144 -1.171 10.228 1.00 91.00 338 GLY A C 1
ATOM 2691 O O . GLY A 1 338 ? 4.267 -1.666 9.523 1.00 91.00 338 GLY A O 1
ATOM 2692 N N . MET A 1 339 ? 5.608 0.067 10.056 1.00 90.31 339 MET A N 1
ATOM 2693 C CA . MET A 1 339 ? 5.350 0.897 8.878 1.00 90.31 339 MET A CA 1
ATOM 2694 C C . MET A 1 339 ? 6.695 1.354 8.318 1.00 90.31 339 MET A C 1
ATOM 2696 O O . MET A 1 339 ? 7.587 1.732 9.081 1.00 90.31 339 MET A O 1
ATOM 2700 N N . GLY A 1 340 ? 6.850 1.314 6.998 1.00 88.06 340 GLY A N 1
ATOM 2701 C CA . GLY A 1 340 ? 8.067 1.745 6.326 1.00 88.06 340 GLY A CA 1
ATOM 2702 C C . GLY A 1 340 ? 7.790 2.375 4.967 1.00 88.06 340 GLY A C 1
ATOM 2703 O O . GLY A 1 340 ? 6.650 2.621 4.581 1.00 88.06 340 GLY A O 1
ATOM 2704 N N . CYS A 1 341 ? 8.862 2.640 4.222 1.00 85.81 341 CYS A N 1
ATOM 2705 C CA . CYS A 1 341 ? 8.762 3.242 2.893 1.00 85.81 341 CYS A CA 1
ATOM 2706 C C . CYS A 1 341 ? 8.081 2.314 1.876 1.00 85.81 341 CYS A C 1
ATOM 2708 O O . CYS A 1 341 ? 7.203 2.735 1.124 1.00 85.81 341 CYS A O 1
ATOM 2710 N N . TYR A 1 342 ? 8.485 1.041 1.887 1.00 82.06 342 TYR A N 1
ATOM 2711 C CA . TYR A 1 342 ? 8.184 0.039 0.856 1.00 82.06 342 TYR A CA 1
ATOM 2712 C C . TYR A 1 342 ? 7.338 -1.127 1.374 1.00 82.06 342 TYR A C 1
ATOM 2714 O O . TYR A 1 342 ? 7.460 -2.244 0.884 1.00 82.06 342 TYR A O 1
ATOM 2722 N N . GLY A 1 343 ? 6.556 -0.889 2.421 1.00 83.25 343 GLY A N 1
ATOM 2723 C CA . GLY A 1 343 ? 5.754 -1.918 3.063 1.00 83.25 343 GLY A CA 1
ATOM 2724 C C . GLY A 1 343 ? 5.355 -1.508 4.468 1.00 83.25 343 GLY A C 1
ATOM 2725 O O . GLY A 1 343 ? 5.552 -0.365 4.894 1.00 83.25 343 GLY A O 1
ATOM 2726 N N . GLY A 1 344 ? 4.836 -2.479 5.194 1.00 86.50 344 GLY A N 1
ATOM 2727 C CA . GLY A 1 344 ? 4.279 -2.298 6.514 1.00 86.50 344 GLY A CA 1
ATOM 2728 C C . GLY A 1 344 ? 2.765 -2.171 6.467 1.00 86.50 344 GLY A C 1
ATOM 2729 O O . GLY A 1 344 ? 2.171 -1.651 5.525 1.00 86.50 344 GLY A O 1
ATOM 2730 N N . GLY A 1 345 ? 2.145 -2.683 7.513 1.00 88.69 345 GLY A N 1
ATOM 2731 C CA . GLY A 1 345 ? 0.704 -2.684 7.688 1.00 88.69 345 GLY A CA 1
ATOM 2732 C C . GLY A 1 345 ? 0.287 -3.084 9.097 1.00 88.69 345 GLY A C 1
ATOM 2733 O O . GLY A 1 345 ? -0.876 -3.422 9.314 1.00 88.69 345 GLY A O 1
ATOM 2734 N N . GLN A 1 346 ? 1.229 -3.065 10.041 1.00 94.81 346 GLN A N 1
ATOM 2735 C CA . GLN A 1 346 ? 0.965 -3.285 11.452 1.00 94.81 346 GLN A CA 1
ATOM 2736 C C . GLN A 1 346 ? 0.272 -2.052 12.039 1.00 94.81 346 GLN A C 1
ATOM 2738 O O . GLN A 1 346 ? 0.859 -0.969 12.091 1.00 94.81 346 GLN A O 1
ATOM 2743 N N . LEU A 1 347 ? -0.946 -2.247 12.532 1.00 96.44 347 LEU A N 1
ATOM 2744 C CA . LEU A 1 347 ? -1.692 -1.263 13.298 1.00 96.44 347 LEU A CA 1
ATOM 2745 C C . LEU A 1 347 ? -1.607 -1.534 14.787 1.00 96.44 347 LEU A C 1
ATOM 2747 O O . LEU A 1 347 ? -1.651 -0.576 15.552 1.00 96.44 347 LEU A O 1
ATOM 2751 N N . GLU A 1 348 ? -1.453 -2.776 15.234 1.00 97.25 348 GLU A N 1
ATOM 2752 C CA . GLU A 1 348 ? -1.229 -3.040 16.654 1.00 97.25 348 GLU A CA 1
ATOM 2753 C C . GLU A 1 348 ? 0.049 -2.372 17.168 1.00 97.25 348 GLU A C 1
ATOM 2755 O O . GLU A 1 348 ? 1.075 -2.310 16.489 1.00 97.25 348 GLU A O 1
ATOM 2760 N N . VAL A 1 349 ? 0.017 -1.932 18.427 1.00 92.81 349 VAL A N 1
ATOM 2761 C CA . VAL A 1 349 ? 1.125 -1.183 19.053 1.00 92.81 349 VAL A CA 1
ATOM 2762 C C . VAL A 1 349 ? 2.445 -1.964 19.090 1.00 92.81 349 VAL A C 1
ATOM 2764 O O . VAL A 1 349 ? 3.523 -1.375 19.123 1.00 92.81 349 VAL A O 1
ATOM 2767 N N . ASP A 1 350 ? 2.364 -3.296 19.108 1.00 92.75 350 ASP A N 1
ATOM 2768 C CA . ASP A 1 350 ? 3.478 -4.230 18.989 1.00 92.75 350 ASP A CA 1
ATOM 2769 C C . ASP A 1 350 ? 2.963 -5.637 18.629 1.00 92.75 350 ASP A C 1
ATOM 2771 O O . ASP A 1 350 ? 1.779 -5.942 18.767 1.00 92.75 350 ASP A O 1
ATOM 2775 N N . TRP A 1 351 ? 3.874 -6.528 18.231 1.00 94.75 351 TRP A N 1
ATOM 2776 C CA . TRP A 1 351 ? 3.602 -7.960 18.034 1.00 94.75 351 TRP A CA 1
ATOM 2777 C C . TRP A 1 351 ? 4.178 -8.822 19.164 1.00 94.75 351 TRP A C 1
ATOM 2779 O O . TRP A 1 351 ? 4.667 -9.925 18.924 1.00 94.75 351 TRP A O 1
ATOM 2789 N N . ARG A 1 352 ? 4.185 -8.319 20.407 1.00 94.25 352 ARG A N 1
ATOM 2790 C CA . ARG A 1 352 ? 4.662 -9.108 21.560 1.00 94.25 352 ARG A CA 1
ATOM 2791 C C . ARG A 1 352 ? 3.648 -10.173 21.966 1.00 94.25 352 ARG A C 1
ATOM 2793 O O . ARG A 1 352 ? 4.034 -11.257 22.388 1.00 94.25 352 ARG A O 1
ATOM 2800 N N . SER A 1 353 ? 2.359 -9.866 21.822 1.00 95.56 353 SER A N 1
ATOM 2801 C CA . SER A 1 353 ? 1.267 -10.822 22.019 1.00 95.56 353 SER A CA 1
ATOM 2802 C C . SER A 1 353 ? 0.918 -11.530 20.713 1.00 95.56 353 SER A C 1
ATOM 2804 O O . SER A 1 353 ? 0.804 -10.895 19.661 1.00 95.56 353 SER A O 1
ATOM 2806 N N . ARG A 1 354 ? 0.662 -12.842 20.800 1.00 95.69 354 ARG A N 1
ATOM 2807 C CA . ARG A 1 354 ? 0.147 -13.632 19.675 1.00 95.69 354 ARG A CA 1
ATOM 2808 C C . ARG A 1 354 ? -1.187 -13.083 19.171 1.00 95.69 354 ARG A C 1
ATOM 2810 O O . ARG A 1 354 ? -1.373 -13.020 17.964 1.00 95.69 354 ARG A O 1
ATOM 2817 N N . THR A 1 355 ? -2.081 -12.662 20.067 1.00 97.44 355 THR A N 1
ATOM 2818 C CA . THR A 1 355 ? -3.396 -12.125 19.687 1.00 97.44 355 THR A CA 1
ATOM 2819 C C . THR A 1 355 ? -3.256 -10.855 18.860 1.00 97.44 355 THR A C 1
ATOM 2821 O O . THR A 1 355 ? -3.835 -10.789 17.788 1.00 97.44 355 THR A O 1
ATOM 2824 N N . ARG A 1 356 ? -2.406 -9.905 19.272 1.00 97.38 356 ARG A N 1
ATOM 2825 C CA . ARG A 1 356 ? -2.162 -8.670 18.504 1.00 97.38 356 ARG A CA 1
ATOM 2826 C C . ARG A 1 356 ? -1.662 -8.965 17.092 1.00 97.38 356 ARG A C 1
ATOM 2828 O O . ARG A 1 356 ? -2.227 -8.503 16.111 1.00 97.38 356 ARG A O 1
ATOM 2835 N N . LYS A 1 357 ? -0.657 -9.835 16.979 1.00 97.38 357 LYS A N 1
ATOM 2836 C CA . LYS A 1 357 ? -0.161 -10.279 15.670 1.00 97.38 357 LYS A CA 1
ATOM 2837 C C . LYS A 1 357 ? -1.283 -10.879 14.810 1.00 97.38 357 LYS A C 1
ATOM 2839 O O . LYS A 1 357 ? -1.330 -10.628 13.613 1.00 97.38 357 LYS A O 1
ATOM 2844 N N . LEU A 1 358 ? -2.184 -11.663 15.406 1.00 98.06 358 LEU A N 1
ATOM 2845 C CA . LEU A 1 358 ? -3.334 -12.224 14.695 1.00 98.06 358 LEU A CA 1
ATOM 2846 C C . LEU A 1 358 ? -4.364 -11.163 14.301 1.00 98.06 358 LEU A C 1
ATOM 2848 O O . LEU A 1 358 ? -4.931 -11.300 13.223 1.00 98.06 358 LEU A O 1
ATOM 2852 N N . CYS A 1 359 ? -4.583 -10.121 15.106 1.00 98.62 359 CYS A N 1
ATOM 2853 C CA . CYS A 1 359 ? -5.471 -9.011 14.759 1.00 98.62 359 CYS A CA 1
ATOM 2854 C C . CYS A 1 359 ? -5.006 -8.305 13.480 1.00 98.62 359 CYS A C 1
ATOM 2856 O O . CYS A 1 359 ? -5.797 -8.179 12.553 1.00 98.62 359 CYS A O 1
ATOM 2858 N N . ASP A 1 360 ? -3.724 -7.943 13.367 1.00 98.00 360 ASP A N 1
ATOM 2859 C CA . ASP A 1 360 ? -3.204 -7.300 12.148 1.00 98.00 360 ASP A CA 1
ATOM 2860 C C . ASP A 1 360 ? -3.324 -8.196 10.911 1.00 98.00 360 ASP A C 1
ATOM 2862 O O . ASP A 1 360 ? -3.783 -7.761 9.859 1.00 98.00 360 ASP A O 1
ATOM 2866 N N . VAL A 1 361 ? -2.937 -9.469 11.025 1.00 98.06 361 VAL A N 1
ATOM 2867 C CA . VAL A 1 361 ? -2.991 -10.416 9.897 1.00 98.06 361 VAL A CA 1
ATOM 2868 C C . VAL A 1 361 ? -4.430 -10.676 9.465 1.00 98.06 361 VAL A C 1
ATOM 2870 O O . VAL A 1 361 ? -4.726 -10.717 8.272 1.00 98.06 361 VAL A O 1
ATOM 2873 N N . THR A 1 362 ? -5.331 -10.827 10.434 1.00 98.75 362 THR A N 1
ATOM 2874 C CA . THR A 1 362 ? -6.759 -11.042 10.184 1.00 98.75 362 THR A CA 1
ATOM 2875 C C . THR A 1 362 ? -7.399 -9.805 9.577 1.00 98.75 362 THR A C 1
ATOM 2877 O O . THR A 1 362 ? -8.157 -9.932 8.623 1.00 98.75 362 THR A O 1
ATOM 2880 N N . TYR A 1 363 ? -7.025 -8.612 10.036 1.00 98.62 363 TYR A N 1
ATOM 2881 C CA . TYR A 1 363 ? -7.477 -7.358 9.450 1.00 98.62 363 TYR A CA 1
ATOM 2882 C C . TYR A 1 363 ? -7.015 -7.194 7.994 1.00 98.62 363 TYR A C 1
ATOM 2884 O O . TYR A 1 363 ? -7.822 -6.868 7.126 1.00 98.62 363 TYR A O 1
ATOM 2892 N N . ARG A 1 364 ? -5.754 -7.513 7.674 1.00 98.00 364 ARG A N 1
ATOM 2893 C CA . ARG A 1 364 ? -5.279 -7.515 6.276 1.00 98.00 364 ARG A CA 1
ATOM 2894 C C . ARG A 1 364 ? -6.017 -8.540 5.420 1.00 98.00 364 ARG A C 1
ATOM 2896 O O . ARG A 1 364 ? -6.409 -8.230 4.298 1.00 98.00 364 ARG A O 1
ATOM 2903 N N . GLY A 1 365 ? -6.262 -9.733 5.965 1.00 98.25 365 GLY A N 1
ATOM 2904 C CA . GLY A 1 365 ? -7.112 -10.739 5.331 1.00 98.25 365 GLY A CA 1
ATOM 2905 C C . GLY A 1 365 ? -8.510 -10.196 5.026 1.00 98.25 365 GLY A C 1
ATOM 2906 O O . GLY A 1 365 ? -8.962 -10.291 3.888 1.00 98.25 365 GLY A O 1
ATOM 2907 N N . LEU A 1 366 ? -9.157 -9.547 5.998 1.00 98.50 366 LEU A N 1
ATOM 2908 C CA . LEU A 1 366 ? -10.466 -8.915 5.827 1.00 98.50 366 LEU A CA 1
ATOM 2909 C C . LEU A 1 366 ? -10.466 -7.894 4.683 1.00 98.50 366 LEU A C 1
ATOM 2911 O O . LEU A 1 366 ? -11.330 -7.969 3.814 1.00 98.50 366 LEU A O 1
ATOM 2915 N N . LEU A 1 367 ? -9.493 -6.978 4.644 1.00 98.06 367 LEU A N 1
ATOM 2916 C CA . LEU A 1 367 ? -9.392 -5.968 3.584 1.00 98.06 367 LEU A CA 1
ATOM 2917 C C . LEU A 1 367 ? -9.238 -6.598 2.197 1.00 98.06 367 LEU A C 1
ATOM 2919 O O . LEU A 1 367 ? -9.905 -6.181 1.250 1.00 98.06 367 LEU A O 1
ATOM 2923 N N . ILE A 1 368 ? -8.396 -7.625 2.074 1.00 98.56 368 ILE A N 1
ATOM 2924 C CA . ILE A 1 368 ? -8.192 -8.364 0.821 1.00 98.56 368 ILE A CA 1
ATOM 2925 C C . ILE A 1 368 ? -9.500 -9.018 0.359 1.00 98.56 368 ILE A C 1
ATOM 2927 O O . ILE A 1 368 ? -9.892 -8.888 -0.805 1.00 98.56 368 ILE A O 1
ATOM 2931 N N . LEU A 1 369 ? -10.204 -9.701 1.262 1.00 98.25 369 LEU A N 1
ATOM 2932 C CA . LEU A 1 369 ? -11.452 -10.393 0.940 1.00 98.25 369 LEU A CA 1
ATOM 2933 C C . LEU A 1 369 ? -12.608 -9.420 0.643 1.00 98.25 369 LEU A C 1
ATOM 2935 O O . LEU A 1 369 ? -13.416 -9.670 -0.252 1.00 98.25 369 LEU A O 1
ATOM 2939 N N . TYR A 1 370 ? -12.657 -8.281 1.332 1.00 97.56 370 TYR A N 1
ATOM 2940 C CA . TYR A 1 370 ? -13.628 -7.219 1.077 1.00 97.56 370 TYR A CA 1
ATOM 2941 C C . TYR A 1 370 ? -13.388 -6.551 -0.284 1.00 97.56 370 TYR A C 1
ATOM 2943 O O . TYR A 1 370 ? -14.286 -6.491 -1.120 1.00 97.56 370 TYR A O 1
ATOM 2951 N N . HIS A 1 371 ? -12.154 -6.122 -0.572 1.00 97.62 371 HIS A N 1
ATOM 2952 C CA . HIS A 1 371 ? -11.831 -5.456 -1.839 1.00 97.62 371 HIS A CA 1
ATOM 2953 C C . HIS A 1 371 ? -11.829 -6.394 -3.054 1.00 97.62 371 HIS A C 1
ATOM 2955 O O . HIS A 1 371 ? -12.002 -5.932 -4.180 1.00 97.62 371 HIS A O 1
ATOM 2961 N N . SER A 1 372 ? -11.686 -7.706 -2.854 1.00 96.81 372 SER A N 1
ATOM 2962 C CA . SER A 1 372 ? -11.906 -8.704 -3.912 1.00 96.81 372 SER A CA 1
ATOM 2963 C C . SER A 1 372 ? -13.390 -8.975 -4.201 1.00 96.81 372 SER A C 1
ATOM 2965 O O . SER A 1 372 ? -13.703 -9.653 -5.182 1.00 96.81 372 SER A O 1
ATOM 2967 N N . GLY A 1 373 ? -14.307 -8.442 -3.384 1.00 94.44 373 GLY A N 1
ATOM 2968 C CA . GLY A 1 373 ? -15.748 -8.673 -3.497 1.00 94.44 373 GLY A CA 1
ATOM 2969 C C . GLY A 1 373 ? -16.187 -10.068 -3.044 1.00 94.44 373 GLY A C 1
ATOM 2970 O O . GLY A 1 373 ? -17.278 -10.509 -3.402 1.00 94.44 373 GLY A O 1
ATOM 2971 N N . LEU A 1 374 ? -15.339 -10.787 -2.299 1.00 93.38 374 LEU A N 1
ATOM 2972 C CA . LEU A 1 374 ? -15.672 -12.090 -1.715 1.00 93.38 374 LEU A CA 1
ATOM 2973 C C . LEU A 1 374 ? -16.426 -11.964 -0.392 1.00 93.38 374 LEU A C 1
ATOM 2975 O O . LEU A 1 374 ? -17.149 -12.886 -0.024 1.00 93.38 374 LEU A O 1
ATOM 2979 N N . LEU A 1 375 ? -16.263 -10.840 0.304 1.00 90.62 375 LEU A N 1
ATOM 2980 C CA . LEU A 1 375 ? -17.081 -10.460 1.447 1.00 90.62 375 LEU A CA 1
ATOM 2981 C C . LEU A 1 375 ? -17.865 -9.211 1.070 1.00 90.62 375 LEU A C 1
ATOM 2983 O O . LEU A 1 375 ? -17.287 -8.206 0.658 1.00 90.62 375 LEU A O 1
ATOM 2987 N N . THR A 1 376 ? -19.181 -9.289 1.204 1.00 78.44 376 THR A N 1
ATOM 2988 C CA . THR A 1 376 ? -20.084 -8.157 0.997 1.00 78.44 376 THR A CA 1
ATOM 2989 C C . THR A 1 376 ? -21.011 -8.067 2.197 1.00 78.44 376 THR A C 1
ATOM 2991 O O . THR A 1 376 ? -21.405 -9.102 2.737 1.00 78.44 376 THR A O 1
ATOM 2994 N N . HIS A 1 377 ? -21.276 -6.837 2.633 1.00 62.19 377 HIS A N 1
ATOM 2995 C CA . HIS A 1 377 ? -22.298 -6.531 3.628 1.00 62.19 377 HIS A CA 1
ATOM 2996 C C . HIS A 1 377 ? -23.662 -6.402 2.943 1.00 62.19 377 HIS A C 1
ATOM 2998 O O . HIS A 1 377 ? -23.694 -5.888 1.799 1.00 62.19 377 HIS A O 1
#

Sequence (377 aa):
MKELSCMKMKGSSRRASNSDQSNLLDRISEFLVQHANPSIVYHVKNDILKNITDDEKRDLQDRILQEKIIQSIITCQKENGWLGNGFHGSNKNAGPYENQEVGVKYLGEKLVYKETPVLKNAIEAFKIISPKLFGEGDIDCSRYAAAGSDIIKAACVARAGYEDTFDISKEITTALESFRRVTEIKSVTDIVKIRRRRPERINPEGITYVFNDYEKWPCWYHLDILAHTNSWRNSENIAMLADSFNKLLKDTGLNYSPAYCVDIGHLVGCCGAYREGMKLGIETGGEYYVFLDLIEYMCRCGLYSLVPPLKKEVDIIYDSIDDQGICRANYVEKALKGMGCYGGGQLEVDWRSRTRKLCDVTYRGLLILYHSGLLTH

pLDDT: mean 90.06, std 14.17, range [28.23, 98.81]

Foldseek 3Di:
DDDDDDDPDPPDPDQDDLVVQQLLLVLLLVLLCVFEALQLVCCSCVVAVVPDDPVSVVVSLVRLCPFPLNVQQVVQQDPQLFFWDAAAADDPRADRCRHLLLVLLLCLLSVNDCPPSNNVSSLNSVVVDADDPPPDPPPCQLFAAQDGRLLSSLLSCLSSLNVVPDPSVVNLVLLLVQLLLLLVDPFPLVFWDWDADDADPQRNRSIETEGHTNHYHHFLSSLSNLLRDDPPDDPVSLLSNLSSVLQQCDDPVDDDRDAHFYPPVHTDGHLGTGHRNDAQWDDDPNDIAGLLFVLLSNLSSVNCVRHVRSVVRLVQQVVQQDPSSWGPGHHDCVQADDTHSRHHQQPGSHPPDVSSVRSRSSSSNSSSCVSNVSRHD

Secondary structure (DSSP, 8-state):
-----------------HHHHHHHHHHHHHHHHHHS-HHHHHHIIIIIS----HHHHHHHHHHHHTSHHHHHHHHTB-TTS-BBTBSSS-BTTB-SSSBHHHHHHHHHHTT--TTSHHHHHHHHHHHH----TT-TT---GGGSTT-SHHHHHHHHHHHTTGGGTS--HHHHHHHHHHHHHHHHSS-GGGSEEEEE---BTTBTT-EEEEEPTT----BHHHHHHHHT--TT-SHHHHHHHHHHHHHHTS-------S-EEEESSSEEE-SSB--TT--SEEEETTEEEE-HHHHHHHHHTT-TTT-HHHHHHHHHHHHTB-TTS-B---B-HHHHSSB-SS-B---SS-SSSHHHHHHHHHHHHHHHHHHTTSS--